Protein AF-0000000085049678 (afdb_homodimer)

Solvent-accessible surface area (backbone atoms only — not comparable to full-atom values): 29887 Å² total; per-residue (Å²): 116,44,78,40,47,53,70,57,47,52,68,58,45,43,46,55,58,43,42,67,52,38,34,62,41,52,58,72,55,55,54,56,65,86,60,54,74,42,83,72,52,88,82,18,35,42,38,44,32,44,21,36,39,76,70,42,28,30,38,35,42,36,28,40,26,64,66,25,55,82,69,76,38,73,35,66,31,38,37,30,39,32,24,37,32,78,70,43,41,66,49,33,40,34,38,22,54,51,50,48,34,51,43,52,20,27,51,51,27,47,48,44,66,64,49,35,63,93,79,41,30,29,34,36,33,38,31,57,44,78,49,32,66,38,34,65,58,23,38,44,50,78,33,76,60,54,37,38,32,27,27,38,97,50,58,70,48,17,50,53,48,29,52,54,37,38,77,70,69,43,51,47,40,70,48,89,46,66,72,66,47,49,67,71,30,38,32,36,39,37,30,40,79,37,60,59,54,76,43,57,34,88,54,59,69,62,32,25,34,39,41,52,38,33,54,38,66,69,16,13,54,41,35,67,60,33,59,70,71,26,50,32,30,31,52,49,78,66,37,55,80,26,18,25,58,37,63,92,56,52,76,88,65,45,74,44,37,42,55,47,63,44,34,88,84,55,84,70,75,85,45,31,31,33,39,41,31,58,78,56,38,48,53,56,42,27,47,48,53,53,41,52,53,49,69,75,97,117,44,79,38,47,52,68,57,48,52,68,58,47,42,45,56,57,45,43,68,52,38,36,62,42,51,58,71,52,57,53,56,66,85,59,53,74,43,82,72,53,87,82,19,33,40,38,45,33,43,20,36,39,75,70,41,28,29,37,35,44,35,28,41,26,63,66,26,54,82,68,76,38,74,35,62,32,39,37,30,41,31,23,39,32,76,71,43,43,67,51,32,42,33,37,23,53,51,49,49,33,51,41,53,20,27,51,50,27,46,50,44,67,65,50,32,63,92,79,41,27,28,35,36,33,37,30,53,43,76,48,32,65,39,32,65,58,24,38,45,50,77,32,74,60,53,35,38,33,27,25,39,96,51,58,69,48,16,48,53,49,29,52,54,38,38,76,70,70,44,48,46,40,70,46,88,45,67,72,66,48,48,67,72,30,38,32,36,38,36,30,40,79,37,60,58,53,76,43,57,34,88,55,59,71,61,31,27,34,39,42,51,38,30,53,37,66,70,16,15,53,40,34,67,59,33,58,70,70,25,49,33,28,30,50,48,77,65,36,54,78,27,18,26,57,35,62,92,57,52,77,89,64,45,74,45,37,43,56,46,64,44,35,88,83,55,83,71,75,86,47,31,31,34,38,42,33,59,78,57,39,46,53,56,44,28,46,50,53,54,41,52,52,49,71,75,97

Organism: Asticcacaulis excentricus (strain ATCC 15261 / DSM 4724 / KCTC 12464 / NCIMB 9791 / VKM B-1370 / CB 48) (NCBI:txid573065)

pLDDT: mean 96.03, std 3.38, range [69.31, 98.88]

Radius of gyration: 28.37 Å; Cα contacts (8 Å, |Δi|>4): 1398; chains: 2; bounding box: 48×82×63 Å

Structure (mmCIF, N/CA/C/O backbone):
data_AF-0000000085049678-model_v1
#
loop_
_entity.id
_entity.type
_entity.pdbx_description
1 polymer 'Ornithine cyclodeaminase/mu-crystallin'
#
loop_
_atom_site.group_PDB
_atom_site.id
_atom_site.type_symbol
_atom_site.label_atom_id
_atom_site.label_alt_id
_atom_site.label_comp_id
_atom_site.label_asym_id
_atom_site.label_entity_id
_atom_site.label_seq_id
_atom_site.pdbx_PDB_ins_code
_atom_site.Cartn_x
_atom_site.Cartn_y
_atom_site.Cartn_z
_atom_site.occupancy
_atom_site.B_iso_or_equiv
_atom_site.auth_seq_id
_atom_site.auth_comp_id
_atom_site.auth_asym_id
_atom_site.auth_atom_id
_atom_site.pdbx_PDB_model_num
ATOM 1 N N . MET A 1 1 ? -4.746 -4.203 14.367 1 86.12 1 MET A N 1
ATOM 2 C CA . MET A 1 1 ? -4.289 -4.883 13.156 1 86.12 1 MET A CA 1
ATOM 3 C C . MET A 1 1 ? -3.424 -6.09 13.508 1 86.12 1 MET A C 1
ATOM 5 O O . MET A 1 1 ? -2.592 -6.02 14.406 1 86.12 1 MET A O 1
ATOM 9 N N . ARG A 1 2 ? -3.705 -7.215 12.844 1 90.75 2 ARG A N 1
ATOM 10 C CA . ARG A 1 2 ? -2.984 -8.461 13.086 1 90.75 2 ARG A CA 1
ATOM 11 C C . ARG A 1 2 ? -1.881 -8.664 12.055 1 90.75 2 ARG A C 1
ATOM 13 O O . ARG A 1 2 ? -2.051 -8.32 10.883 1 90.75 2 ARG A O 1
ATOM 20 N N . LEU A 1 3 ? -0.706 -9.156 12.531 1 94.88 3 LEU A N 1
ATOM 21 C CA . LEU A 1 3 ? 0.351 -9.594 11.625 1 94.88 3 LEU A CA 1
ATOM 22 C C . LEU A 1 3 ? 0.28 -11.094 11.391 1 94.88 3 LEU A C 1
ATOM 24 O O . LEU A 1 3 ? 0.16 -11.875 12.344 1 94.88 3 LEU A O 1
ATOM 28 N N . ILE A 1 4 ? 0.241 -11.516 10.203 1 96.44 4 ILE A N 1
ATOM 29 C CA . ILE A 1 4 ? 0.302 -12.93 9.852 1 96.44 4 ILE A CA 1
ATOM 30 C C . ILE A 1 4 ? 1.615 -13.219 9.125 1 96.44 4 ILE A C 1
ATOM 32 O O . ILE A 1 4 ? 1.794 -12.844 7.969 1 96.44 4 ILE A O 1
ATOM 36 N N . ASN A 1 5 ? 2.494 -13.875 9.805 1 96.31 5 ASN A N 1
ATOM 37 C CA . ASN A 1 5 ? 3.824 -14.109 9.25 1 96.31 5 ASN A CA 1
ATOM 38 C C . ASN A 1 5 ? 3.852 -15.352 8.367 1 96.31 5 ASN A C 1
ATOM 40 O O . ASN A 1 5 ? 2.83 -16.016 8.188 1 96.31 5 ASN A O 1
ATOM 44 N N . ALA A 1 6 ? 5 -15.656 7.801 1 96.81 6 ALA A N 1
ATOM 45 C CA . ALA A 1 6 ? 5.156 -16.734 6.828 1 96.81 6 ALA A CA 1
ATOM 46 C C . ALA A 1 6 ? 4.789 -18.078 7.441 1 96.81 6 ALA A C 1
ATOM 48 O O . ALA A 1 6 ? 4.094 -18.891 6.816 1 96.81 6 ALA A O 1
ATOM 49 N N . ASP A 1 7 ? 5.211 -18.328 8.656 1 96.81 7 ASP A N 1
ATOM 50 C CA . ASP A 1 7 ? 4.953 -19.609 9.312 1 96.81 7 ASP A CA 1
ATOM 51 C C . ASP A 1 7 ? 3.461 -19.797 9.578 1 96.81 7 ASP A C 1
ATOM 53 O O . ASP A 1 7 ? 2.926 -20.891 9.367 1 96.81 7 ASP A O 1
ATOM 57 N N . GLU A 1 8 ? 2.809 -18.75 10.062 1 95.5 8 GLU A N 1
ATOM 58 C CA . GLU A 1 8 ? 1.368 -18.797 10.289 1 95.5 8 GLU A CA 1
ATOM 59 C C . GLU A 1 8 ? 0.613 -19.047 8.992 1 95.5 8 GLU A C 1
ATOM 61 O O . GLU A 1 8 ? -0.361 -19.812 8.969 1 95.5 8 GLU A O 1
ATOM 66 N N . LEU A 1 9 ? 1.062 -18.438 7.914 1 96.12 9 LEU A N 1
ATOM 67 C CA . LEU A 1 9 ? 0.441 -18.609 6.605 1 96.12 9 LEU A CA 1
ATOM 68 C C . LEU A 1 9 ? 0.571 -20.047 6.129 1 96.12 9 LEU A C 1
ATOM 70 O O . LEU A 1 9 ? -0.403 -20.641 5.66 1 96.12 9 LEU A O 1
ATOM 74 N N . ARG A 1 10 ? 1.772 -20.625 6.277 1 95.81 10 ARG A N 1
ATOM 75 C CA . ARG A 1 10 ? 2.023 -22 5.855 1 95.81 10 ARG A CA 1
ATOM 76 C C . ARG A 1 10 ? 1.138 -22.969 6.621 1 95.81 10 ARG A C 1
ATOM 78 O O . ARG A 1 10 ? 0.626 -23.938 6.047 1 95.81 10 ARG A O 1
ATOM 85 N N . THR A 1 11 ? 0.959 -22.703 7.871 1 95.69 11 THR A N 1
ATOM 86 C CA . THR A 1 11 ? 0.163 -23.562 8.727 1 95.69 11 THR A CA 1
ATOM 87 C C . THR A 1 11 ? -1.32 -23.453 8.398 1 95.69 11 THR A C 1
ATOM 89 O O . THR A 1 11 ? -2.037 -24.453 8.352 1 95.69 11 THR A O 1
ATOM 92 N N . ALA A 1 12 ? -1.749 -22.266 8.086 1 95.75 12 ALA A N 1
ATOM 93 C CA . ALA A 1 12 ? -3.17 -22 7.883 1 95.75 12 ALA A CA 1
ATOM 94 C C . ALA A 1 12 ? -3.604 -22.359 6.465 1 95.75 12 ALA A C 1
ATOM 96 O O . ALA A 1 12 ? -4.789 -22.594 6.211 1 95.75 12 ALA A O 1
ATOM 97 N N . LEU A 1 13 ? -2.605 -22.438 5.523 1 96.19 13 LEU A N 1
ATOM 98 C CA . LEU A 1 13 ? -2.957 -22.641 4.121 1 96.19 13 LEU A CA 1
ATOM 99 C C . LEU A 1 13 ? -2.174 -23.812 3.533 1 96.19 13 LEU A C 1
ATOM 101 O O . LEU A 1 13 ? -1.411 -23.641 2.58 1 96.19 13 LEU A O 1
ATOM 105 N N . PRO A 1 14 ? -2.387 -25 4.133 1 97 14 PRO A N 1
ATOM 106 C CA . PRO A 1 14 ? -1.822 -26.125 3.395 1 97 14 PRO A CA 1
ATOM 107 C C . PRO A 1 14 ? -2.334 -26.219 1.958 1 97 14 PRO A C 1
ATOM 109 O O . PRO A 1 14 ? -3.467 -25.812 1.679 1 97 14 PRO A O 1
ATOM 112 N N . TYR A 1 15 ? -1.551 -26.719 1.041 1 98.06 15 TYR A N 1
ATOM 113 C CA . TYR A 1 15 ? -1.878 -26.688 -0.38 1 98.06 15 TYR A CA 1
ATOM 114 C C . TYR A 1 15 ? -3.164 -27.438 -0.665 1 98.06 15 TYR A C 1
ATOM 116 O O . TYR A 1 15 ? -3.943 -27.062 -1.538 1 98.06 15 TYR A O 1
ATOM 124 N N . GLU A 1 16 ? -3.426 -28.547 0.016 1 97.12 16 GLU A N 1
ATOM 125 C CA . GLU A 1 16 ? -4.652 -29.312 -0.196 1 97.12 16 GLU A CA 1
ATOM 126 C C . GLU A 1 16 ? -5.887 -28.422 -0.008 1 97.12 16 GLU A C 1
ATOM 128 O O . GLU A 1 16 ? -6.809 -28.453 -0.828 1 97.12 16 GLU A O 1
ATOM 133 N N . ARG A 1 17 ? -5.789 -27.672 1.005 1 96.44 17 ARG A N 1
ATOM 134 C CA . ARG A 1 17 ? -6.895 -26.75 1.283 1 96.44 17 ARG A CA 1
ATOM 135 C C . ARG A 1 17 ? -6.934 -25.609 0.274 1 96.44 17 ARG A C 1
ATOM 137 O O . ARG A 1 17 ? -7.996 -25.281 -0.262 1 96.44 17 ARG A O 1
ATOM 144 N N . LEU A 1 18 ? -5.852 -25.016 0.025 1 98.12 18 LEU A N 1
ATOM 145 C CA . LEU A 1 18 ? -5.762 -23.828 -0.826 1 98.12 18 LEU A CA 1
ATOM 146 C C . LEU A 1 18 ? -6.199 -24.156 -2.252 1 98.12 18 LEU A C 1
ATOM 148 O O . LEU A 1 18 ? -7.074 -23.484 -2.803 1 98.12 18 LEU A O 1
ATOM 152 N N . VAL A 1 19 ? -5.672 -25.234 -2.826 1 98.25 19 VAL A N 1
ATOM 153 C CA . VAL A 1 19 ? -5.949 -25.562 -4.219 1 98.25 19 VAL A CA 1
ATOM 154 C C . VAL A 1 19 ? -7.418 -25.953 -4.375 1 98.25 19 VAL A C 1
ATOM 156 O O . VAL A 1 19 ? -8.039 -25.641 -5.391 1 98.25 19 VAL A O 1
ATOM 159 N N . ARG A 1 20 ? -7.969 -26.562 -3.377 1 96.69 20 ARG A N 1
ATOM 160 C CA . ARG A 1 20 ? -9.367 -26.984 -3.412 1 96.69 20 ARG A CA 1
ATOM 161 C C . ARG A 1 20 ? -10.305 -25.797 -3.334 1 96.69 20 ARG A C 1
ATOM 163 O O . ARG A 1 20 ? -11.336 -25.766 -4.008 1 96.69 20 ARG A O 1
ATOM 170 N N . ALA A 1 21 ? -9.961 -24.828 -2.568 1 97.75 21 ALA A N 1
ATOM 171 C CA . ALA A 1 21 ? -10.875 -23.734 -2.262 1 97.75 21 ALA A CA 1
ATOM 172 C C . ALA A 1 21 ? -10.703 -22.578 -3.248 1 97.75 21 ALA A C 1
ATOM 174 O O . ALA A 1 21 ? -11.609 -21.766 -3.428 1 97.75 21 ALA A O 1
ATOM 175 N N . LEU A 1 22 ? -9.633 -22.484 -3.902 1 98.12 22 LEU A N 1
ATOM 176 C CA . LEU A 1 22 ? -9.227 -21.328 -4.695 1 98.12 22 LEU A CA 1
ATOM 177 C C . LEU A 1 22 ? -10.164 -21.125 -5.879 1 98.12 22 LEU A C 1
ATOM 179 O O . LEU A 1 22 ? -10.57 -20 -6.168 1 98.12 22 LEU A O 1
ATOM 183 N N . PRO A 1 23 ? -10.609 -22.219 -6.605 1 98.44 23 PRO A N 1
ATOM 184 C CA . PRO A 1 23 ? -11.43 -22.031 -7.805 1 98.44 23 PRO A CA 1
ATOM 185 C C . PRO A 1 23 ? -12.727 -21.281 -7.523 1 98.44 23 PRO A C 1
ATOM 187 O O . PRO A 1 23 ? -13.109 -20.391 -8.289 1 98.44 23 PRO A O 1
ATOM 190 N N . GLU A 1 24 ? -13.359 -21.578 -6.48 1 97.69 24 GLU A N 1
ATOM 191 C CA . GLU A 1 24 ? -14.617 -20.922 -6.148 1 97.69 24 GLU A CA 1
ATOM 192 C C . GLU A 1 24 ? -14.398 -19.422 -5.906 1 97.69 24 GLU A C 1
ATOM 194 O O . GLU A 1 24 ? -15.203 -18.594 -6.332 1 97.69 24 GLU A O 1
ATOM 199 N N . ARG A 1 25 ? -13.336 -19.062 -5.211 1 97.5 25 ARG A N 1
ATOM 200 C CA . ARG A 1 25 ? -13.039 -17.672 -4.914 1 97.5 25 ARG A CA 1
ATOM 201 C C . ARG A 1 25 ? -12.641 -16.922 -6.18 1 97.5 25 ARG A C 1
ATOM 203 O O . ARG A 1 25 ? -13.031 -15.758 -6.363 1 97.5 25 ARG A O 1
ATOM 210 N N . LEU A 1 26 ? -11.898 -17.562 -7.008 1 98 26 LEU A N 1
ATOM 211 C CA . LEU A 1 26 ? -11.484 -16.953 -8.266 1 98 26 LEU A CA 1
ATOM 212 C C . LEU A 1 26 ? -12.68 -16.734 -9.188 1 98 26 LEU A C 1
ATOM 214 O O . LEU A 1 26 ? -12.758 -15.727 -9.898 1 98 26 LEU A O 1
ATOM 218 N N . LEU A 1 27 ? -13.617 -17.656 -9.203 1 97.12 27 LEU A N 1
ATOM 219 C CA . LEU A 1 27 ? -14.812 -17.531 -10.023 1 97.12 27 LEU A CA 1
ATOM 220 C C . LEU A 1 27 ? -15.703 -16.406 -9.523 1 97.12 27 LEU A C 1
ATOM 222 O O . LEU A 1 27 ? -16.344 -15.719 -10.328 1 97.12 27 LEU A O 1
ATOM 226 N N . ALA A 1 28 ? -15.812 -16.266 -8.219 1 95.94 28 ALA A N 1
ATOM 227 C CA . ALA A 1 28 ? -16.609 -15.188 -7.648 1 95.94 28 ALA A CA 1
ATOM 228 C C . ALA A 1 28 ? -16.109 -13.828 -8.125 1 95.94 28 ALA A C 1
ATOM 230 O O . ALA A 1 28 ? -16.891 -12.891 -8.297 1 95.94 28 ALA A O 1
ATOM 231 N N . GLY A 1 29 ? -14.789 -13.719 -8.344 1 94.12 29 GLY A N 1
ATOM 232 C CA . GLY A 1 29 ? -14.211 -12.523 -8.945 1 94.12 29 GLY A CA 1
ATOM 233 C C . GLY A 1 29 ? -13.977 -11.406 -7.945 1 94.12 29 GLY A C 1
ATOM 234 O O . GLY A 1 29 ? -14.352 -11.523 -6.777 1 94.12 29 GLY A O 1
ATOM 235 N N . ALA A 1 30 ? -13.305 -10.375 -8.375 1 97 30 ALA A N 1
ATOM 236 C CA . ALA A 1 30 ? -12.992 -9.164 -7.617 1 97 30 ALA A CA 1
ATOM 237 C C . ALA A 1 30 ? -12.688 -7.996 -8.547 1 97 30 ALA A C 1
ATOM 239 O O . ALA A 1 30 ? -12.422 -8.195 -9.734 1 97 30 ALA A O 1
ATOM 240 N N . MET A 1 31 ? -12.891 -6.773 -8.055 1 97.31 31 MET A N 1
ATOM 241 C CA . MET A 1 31 ? -12.391 -5.613 -8.781 1 97.31 31 MET A CA 1
ATOM 242 C C . MET A 1 31 ? -10.867 -5.543 -8.711 1 97.31 31 MET A C 1
ATOM 244 O O . MET A 1 31 ? -10.289 -5.609 -7.625 1 97.31 31 MET A O 1
ATOM 248 N N . THR A 1 32 ? -10.242 -5.512 -9.859 1 96.88 32 THR A N 1
ATOM 249 C CA . THR A 1 32 ? -8.789 -5.48 -9.945 1 96.88 32 THR A CA 1
ATOM 250 C C . THR A 1 32 ? -8.328 -4.387 -10.914 1 96.88 32 THR A C 1
ATOM 252 O O . THR A 1 32 ? -8.117 -4.648 -12.094 1 96.88 32 THR A O 1
ATOM 255 N N . PRO A 1 33 ? -8.133 -3.193 -10.469 1 95.5 33 PRO A N 1
ATOM 256 C CA . PRO A 1 33 ? -7.668 -2.133 -11.367 1 95.5 33 PRO A CA 1
ATOM 257 C C . PRO A 1 33 ? -6.246 -2.369 -11.867 1 95.5 33 PRO A C 1
ATOM 259 O O . PRO A 1 33 ? -5.535 -3.227 -11.344 1 95.5 33 PRO A O 1
ATOM 262 N N . GLN A 1 34 ? -5.914 -1.646 -12.922 1 90.25 34 GLN A N 1
ATOM 263 C CA . GLN A 1 34 ? -4.535 -1.693 -13.406 1 90.25 34 GLN A CA 1
ATOM 264 C C . GLN A 1 34 ? -3.555 -1.337 -12.289 1 90.25 34 GLN A C 1
ATOM 266 O O . GLN A 1 34 ? -3.748 -0.35 -11.578 1 90.25 34 GLN A O 1
ATOM 271 N N . ARG A 1 35 ? -2.584 -2.102 -12.148 1 89.25 35 ARG A N 1
ATOM 272 C CA . ARG A 1 35 ? -1.61 -1.903 -11.078 1 89.25 35 ARG A CA 1
ATOM 273 C C . ARG A 1 35 ? -0.681 -0.736 -11.391 1 89.25 35 ARG A C 1
ATOM 275 O O . ARG A 1 35 ? -0.107 -0.669 -12.484 1 89.25 35 ARG A O 1
ATOM 282 N N . PRO A 1 36 ? -0.495 0.225 -10.492 1 94.19 36 PRO A N 1
ATOM 283 C CA . PRO A 1 36 ? 0.564 1.226 -10.641 1 94.19 36 PRO A CA 1
ATOM 284 C C . PRO A 1 36 ? 1.963 0.625 -10.523 1 94.19 36 PRO A C 1
ATOM 286 O O . PRO A 1 36 ? 2.191 -0.258 -9.695 1 94.19 36 PRO A O 1
ATOM 289 N N . VAL A 1 37 ? 2.852 1.026 -11.367 1 94.06 37 VAL A N 1
ATOM 290 C CA . VAL A 1 37 ? 4.258 0.642 -11.328 1 94.06 37 VAL A CA 1
ATOM 291 C C . VAL A 1 37 ? 5.133 1.89 -11.242 1 94.06 37 VAL A C 1
ATOM 293 O O . VAL A 1 37 ? 4.988 2.812 -12.047 1 94.06 37 VAL A O 1
ATOM 296 N N . PHE A 1 38 ? 5.98 1.93 -10.273 1 97.44 38 PHE A N 1
ATOM 297 C CA . PHE A 1 38 ? 6.871 3.068 -10.094 1 97.44 38 PHE A CA 1
ATOM 298 C C . PHE A 1 38 ? 8.328 2.656 -10.289 1 97.44 38 PHE A C 1
ATOM 300 O O . PHE A 1 38 ? 8.766 1.638 -9.75 1 97.44 38 PHE A O 1
ATOM 307 N N . ASP A 1 39 ? 9.07 3.396 -11.086 1 96.19 39 ASP A N 1
ATOM 308 C CA . ASP A 1 39 ? 10.5 3.193 -11.281 1 96.19 39 ASP A CA 1
ATOM 309 C C . ASP A 1 39 ? 11.297 3.783 -10.117 1 96.19 39 ASP A C 1
ATOM 311 O O . ASP A 1 39 ? 11.281 4.996 -9.891 1 96.19 39 ASP A O 1
ATOM 315 N N . LEU A 1 40 ? 12.055 2.951 -9.391 1 96.75 40 LEU A N 1
ATOM 316 C CA . LEU A 1 40 ? 12.812 3.395 -8.227 1 96.75 40 LEU A CA 1
ATOM 317 C C . LEU A 1 40 ? 14.273 3.656 -8.594 1 96.75 40 LEU A C 1
ATOM 319 O O . LEU A 1 40 ? 15.07 4.051 -7.742 1 96.75 40 LEU A O 1
ATOM 323 N N . GLY A 1 41 ? 14.578 3.41 -9.836 1 93.12 41 GLY A N 1
ATOM 324 C CA . GLY A 1 41 ? 15.945 3.508 -10.312 1 93.12 41 GLY A CA 1
ATOM 325 C C . GLY A 1 41 ? 16.703 2.197 -10.227 1 93.12 41 GLY A C 1
ATOM 326 O O . GLY A 1 41 ? 16.297 1.287 -9.5 1 93.12 41 GLY A O 1
ATOM 327 N N . HIS A 1 42 ? 17.766 2.02 -10.945 1 90 42 HIS A N 1
ATOM 328 C CA . HIS A 1 42 ? 18.656 0.861 -10.922 1 90 42 HIS A CA 1
ATOM 329 C C . HIS A 1 42 ? 17.875 -0.431 -11.148 1 90 42 HIS A C 1
ATOM 331 O O . HIS A 1 42 ? 18.031 -1.398 -10.406 1 90 42 HIS A O 1
ATOM 337 N N . ALA A 1 43 ? 16.875 -0.415 -12 1 88 43 ALA A N 1
ATOM 338 C CA . ALA A 1 43 ? 16.062 -1.548 -12.43 1 88 43 ALA A CA 1
ATOM 339 C C . ALA A 1 43 ? 15.102 -1.994 -11.328 1 88 43 ALA A C 1
ATOM 341 O O . ALA A 1 43 ? 14.453 -3.037 -11.445 1 88 43 ALA A O 1
ATOM 342 N N . ALA A 1 44 ? 15.109 -1.212 -10.25 1 94.31 44 ALA A N 1
ATOM 343 C CA . ALA A 1 44 ? 14.188 -1.541 -9.164 1 94.31 44 ALA A CA 1
ATOM 344 C C . ALA A 1 44 ? 12.812 -0.923 -9.414 1 94.31 44 ALA A C 1
ATOM 346 O O . ALA A 1 44 ? 12.695 0.114 -10.07 1 94.31 44 ALA A O 1
ATOM 347 N N . SER A 1 45 ? 11.789 -1.571 -8.977 1 96.12 45 SER A N 1
ATOM 348 C CA . SER A 1 45 ? 10.422 -1.086 -9.172 1 96.12 45 SER A CA 1
ATOM 349 C C . SER A 1 45 ? 9.562 -1.352 -7.941 1 96.12 45 SER A C 1
ATOM 351 O O . SER A 1 45 ? 9.852 -2.26 -7.156 1 96.12 45 SER A O 1
ATOM 353 N N . LEU A 1 46 ? 8.602 -0.49 -7.742 1 97.69 46 LEU A N 1
ATOM 354 C CA . LEU A 1 46 ? 7.52 -0.65 -6.777 1 97.69 46 LEU A CA 1
ATOM 355 C C . LEU A 1 46 ? 6.188 -0.872 -7.484 1 97.69 46 LEU A C 1
ATOM 357 O O . LEU A 1 46 ? 5.793 -0.071 -8.336 1 97.69 46 LEU A O 1
ATOM 361 N N . LEU A 1 47 ? 5.574 -2.012 -7.234 1 96.81 47 LEU A N 1
ATOM 362 C CA . LEU A 1 47 ? 4.234 -2.293 -7.742 1 96.81 47 LEU A CA 1
ATOM 363 C C . LEU A 1 47 ? 3.207 -2.254 -6.613 1 96.81 47 LEU A C 1
ATOM 365 O O . LEU A 1 47 ? 3.451 -2.785 -5.527 1 96.81 47 LEU A O 1
ATOM 369 N N . LEU A 1 48 ? 2.1 -1.564 -6.789 1 98.31 48 LEU A N 1
ATOM 370 C CA . LEU A 1 48 ? 0.947 -1.555 -5.895 1 98.31 48 LEU A CA 1
ATOM 371 C C . LEU A 1 48 ? -0.252 -2.232 -6.547 1 98.31 48 LEU A C 1
ATOM 373 O O . LEU A 1 48 ? -0.71 -1.806 -7.609 1 98.31 48 LEU A O 1
ATOM 377 N N . MET A 1 49 ? -0.729 -3.297 -5.887 1 98.06 49 MET A N 1
ATOM 378 C CA . MET A 1 49 ? -1.7 -4.172 -6.535 1 98.06 49 MET A CA 1
ATOM 379 C C . MET A 1 49 ? -2.953 -4.324 -5.676 1 98.06 49 MET A C 1
ATOM 381 O O . MET A 1 49 ? -3.098 -5.312 -4.949 1 98.06 49 MET A O 1
ATOM 385 N N . PRO A 1 50 ? -3.902 -3.398 -5.805 1 98.62 50 PRO A N 1
ATOM 386 C CA . PRO A 1 50 ? -5.148 -3.516 -5.047 1 98.62 50 PRO A CA 1
ATOM 387 C C . PRO A 1 50 ? -6.164 -4.441 -5.715 1 98.62 50 PRO A C 1
ATOM 389 O O . PRO A 1 50 ? -6.18 -4.562 -6.941 1 98.62 50 PRO A O 1
ATOM 392 N N . ALA A 1 51 ? -6.961 -5.055 -4.973 1 98.62 51 ALA A N 1
ATOM 393 C CA . ALA A 1 51 ? -8.156 -5.801 -5.367 1 98.62 51 ALA A CA 1
ATOM 394 C C . ALA A 1 51 ? -9.188 -5.816 -4.246 1 98.62 51 ALA A C 1
ATOM 396 O O . ALA A 1 51 ? -8.836 -5.809 -3.066 1 98.62 51 ALA A O 1
ATOM 397 N N . TRP A 1 52 ? -10.469 -5.758 -4.629 1 98.5 52 TRP A N 1
ATOM 398 C CA . TRP A 1 52 ? -11.461 -5.809 -3.559 1 98.5 52 TRP A CA 1
ATOM 399 C C . TRP A 1 52 ? -12.766 -6.418 -4.059 1 98.5 52 TRP A C 1
ATOM 401 O O . TRP A 1 52 ? -13.031 -6.426 -5.262 1 98.5 52 TRP A O 1
ATOM 411 N N . SER A 1 53 ? -13.422 -7.059 -3.191 1 97.38 53 SER A N 1
ATOM 412 C CA . SER A 1 53 ? -14.805 -7.5 -3.303 1 97.38 53 SER A CA 1
ATOM 413 C C . SER A 1 53 ? -15.68 -6.871 -2.219 1 97.38 53 SER A C 1
ATOM 415 O O . SER A 1 53 ? -15.211 -6.02 -1.459 1 97.38 53 SER A O 1
ATOM 417 N N . SER A 1 54 ? -16.953 -7.254 -2.178 1 94.88 54 SER A N 1
ATOM 418 C CA . SER A 1 54 ? -17.859 -6.691 -1.19 1 94.88 54 SER A CA 1
ATOM 419 C C . SER A 1 54 ? -17.484 -7.113 0.224 1 94.88 54 SER A C 1
ATOM 421 O O . SER A 1 54 ? -17.797 -6.414 1.191 1 94.88 54 SER A O 1
ATOM 423 N N . ASN A 1 55 ? -16.734 -8.18 0.386 1 95 55 ASN A N 1
ATOM 424 C CA . ASN A 1 55 ? -16.484 -8.742 1.712 1 95 55 ASN A CA 1
ATOM 425 C C . ASN A 1 55 ? -15.07 -8.445 2.191 1 95 55 ASN A C 1
ATOM 427 O O . ASN A 1 55 ? -14.836 -8.289 3.391 1 95 55 ASN A O 1
ATOM 431 N N . LEU A 1 56 ? -14.188 -8.438 1.269 1 97.81 56 LEU A N 1
ATOM 432 C CA . LEU A 1 56 ? -12.781 -8.32 1.625 1 97.81 56 LEU A CA 1
ATOM 433 C C . LEU A 1 56 ? -11.992 -7.613 0.525 1 97.81 56 LEU A C 1
ATOM 435 O O . LEU A 1 56 ? -12.336 -7.719 -0.654 1 97.81 56 LEU A O 1
ATOM 439 N N . GLY A 1 57 ? -11.047 -6.844 0.91 1 98.5 57 GLY A N 1
ATOM 440 C CA . GLY A 1 57 ? -10.102 -6.266 -0.026 1 98.5 57 GLY A CA 1
ATOM 441 C C . GLY A 1 57 ? -8.656 -6.371 0.446 1 98.5 57 GLY A C 1
ATOM 442 O O . GLY A 1 57 ? -8.398 -6.762 1.585 1 98.5 57 GLY A O 1
ATOM 443 N N . GLY A 1 58 ? -7.75 -6.105 -0.48 1 98.69 58 GLY A N 1
ATOM 444 C CA . GLY A 1 58 ? -6.336 -6.121 -0.129 1 98.69 58 GLY A CA 1
ATOM 445 C C . GLY A 1 58 ? -5.48 -5.305 -1.079 1 98.69 58 GLY A C 1
ATOM 446 O O . GLY A 1 58 ? -5.891 -5.016 -2.205 1 98.69 58 GLY A O 1
ATOM 447 N N . VAL A 1 59 ? -4.375 -4.84 -0.591 1 98.81 59 VAL A N 1
ATOM 448 C CA . VAL A 1 59 ? -3.346 -4.164 -1.379 1 98.81 59 VAL A CA 1
ATOM 449 C C . VAL A 1 59 ? -2.006 -4.875 -1.196 1 98.81 59 VAL A C 1
ATOM 451 O O . VAL A 1 59 ? -1.474 -4.934 -0.085 1 98.81 59 VAL A O 1
ATOM 454 N N . LYS A 1 60 ? -1.498 -5.426 -2.252 1 98.69 60 LYS A N 1
ATOM 455 C CA . LYS A 1 60 ? -0.136 -5.945 -2.207 1 98.69 60 LYS A CA 1
ATOM 456 C C . LYS A 1 60 ? 0.881 -4.859 -2.543 1 98.69 60 LYS A C 1
ATOM 458 O O . LYS A 1 60 ? 0.717 -4.133 -3.523 1 98.69 60 LYS A O 1
ATOM 463 N N . ILE A 1 61 ? 1.812 -4.688 -1.697 1 98.69 61 ILE A N 1
ATOM 464 C CA . ILE A 1 61 ? 2.971 -3.834 -1.934 1 98.69 61 ILE A CA 1
ATOM 465 C C . ILE A 1 61 ? 4.188 -4.695 -2.26 1 98.69 61 ILE A C 1
ATOM 467 O O . ILE A 1 61 ? 4.652 -5.473 -1.419 1 98.69 61 ILE A O 1
ATOM 471 N N . VAL A 1 62 ? 4.73 -4.512 -3.496 1 97.56 62 VAL A N 1
ATOM 472 C CA . VAL A 1 62 ? 5.82 -5.391 -3.916 1 97.56 62 VAL A CA 1
ATOM 473 C C . VAL A 1 62 ? 6.977 -4.555 -4.465 1 97.56 62 VAL A C 1
ATOM 475 O O . VAL A 1 62 ? 6.766 -3.666 -5.293 1 97.56 62 VAL A O 1
ATOM 478 N N . HIS A 1 63 ? 8.102 -4.844 -3.982 1 97.5 63 HIS A N 1
ATOM 479 C CA . HIS A 1 63 ? 9.336 -4.297 -4.539 1 97.5 63 HIS A CA 1
ATOM 480 C C . HIS A 1 63 ? 10.133 -5.367 -5.273 1 97.5 63 HIS A C 1
ATOM 482 O O . HIS A 1 63 ? 10.273 -6.488 -4.781 1 97.5 63 HIS A O 1
ATOM 488 N N . VAL A 1 64 ? 10.508 -5.074 -6.465 1 93.12 64 VAL A N 1
ATOM 489 C CA . VAL A 1 64 ? 11.469 -5.887 -7.203 1 93.12 64 VAL A CA 1
ATOM 490 C C . VAL A 1 64 ? 12.805 -5.152 -7.305 1 93.12 64 VAL A C 1
ATOM 492 O O . VAL A 1 64 ? 12.891 -4.09 -7.922 1 93.12 64 VAL A O 1
ATOM 495 N N . THR A 1 65 ? 13.805 -5.68 -6.645 1 94.75 65 THR A N 1
ATOM 496 C CA . THR A 1 65 ? 15.125 -5.062 -6.582 1 94.75 65 THR A CA 1
ATOM 497 C C . THR A 1 65 ? 16.203 -6.047 -7.039 1 94.75 65 THR A C 1
ATOM 499 O O . THR A 1 65 ? 16.875 -6.664 -6.211 1 94.75 65 THR A O 1
ATOM 502 N N . PRO A 1 66 ? 16.484 -6.094 -8.312 1 89.12 66 PRO A N 1
ATOM 503 C CA . PRO A 1 66 ? 17.406 -7.09 -8.867 1 89.12 66 PRO A CA 1
ATOM 504 C C . PRO A 1 66 ? 18.797 -7.016 -8.242 1 89.12 66 PRO A C 1
ATOM 506 O O . PRO A 1 66 ? 19.438 -8.047 -8.031 1 89.12 66 PRO A O 1
ATOM 509 N N . GLU A 1 67 ? 19.25 -5.898 -7.848 1 91.62 67 GLU A N 1
ATOM 510 C CA . GLU A 1 67 ? 20.594 -5.695 -7.316 1 91.62 67 GLU A CA 1
ATOM 511 C C . GLU A 1 67 ? 20.766 -6.383 -5.969 1 91.62 67 GLU A C 1
ATOM 513 O O . GLU A 1 67 ? 21.891 -6.555 -5.492 1 91.62 67 GLU A O 1
ATOM 518 N N . ASN A 1 68 ? 19.703 -6.75 -5.359 1 94.12 68 ASN A N 1
ATOM 519 C CA . ASN A 1 68 ? 19.781 -7.453 -4.082 1 94.12 68 ASN A CA 1
ATOM 520 C C . ASN A 1 68 ? 20.469 -8.805 -4.238 1 94.12 68 ASN A C 1
ATOM 522 O O . ASN A 1 68 ? 21 -9.352 -3.268 1 94.12 68 ASN A O 1
ATOM 526 N N . ALA A 1 69 ? 20.438 -9.414 -5.402 1 84.56 69 ALA A N 1
ATOM 527 C CA . ALA A 1 69 ? 21.141 -10.672 -5.66 1 84.56 69 ALA A CA 1
ATOM 528 C C . ALA A 1 69 ? 22.625 -10.547 -5.332 1 84.56 69 ALA A C 1
ATOM 530 O O . ALA A 1 69 ? 23.219 -11.461 -4.758 1 84.56 69 ALA A O 1
ATOM 531 N N . MET A 1 70 ? 23.141 -9.414 -5.656 1 87.69 70 MET A N 1
ATOM 532 C CA . MET A 1 70 ? 24.562 -9.164 -5.402 1 87.69 70 MET A CA 1
ATOM 533 C C . MET A 1 70 ? 24.844 -9.086 -3.906 1 87.69 70 MET A C 1
ATOM 535 O O . MET A 1 70 ? 25.984 -9.297 -3.473 1 87.69 70 MET A O 1
ATOM 539 N N . ARG A 1 71 ? 23.812 -8.742 -3.195 1 90.5 71 ARG A N 1
ATOM 540 C CA . ARG A 1 71 ? 23.922 -8.633 -1.744 1 90.5 71 ARG A CA 1
ATOM 541 C C . ARG A 1 71 ? 23.469 -9.922 -1.062 1 90.5 71 ARG A C 1
ATOM 543 O O . ARG A 1 71 ? 23.391 -9.984 0.167 1 90.5 71 ARG A O 1
ATOM 550 N N . ARG A 1 72 ? 23.141 -10.969 -1.858 1 87.69 72 ARG A N 1
ATOM 551 C CA . ARG A 1 72 ? 22.625 -12.227 -1.351 1 87.69 72 ARG A CA 1
ATOM 552 C C . ARG A 1 72 ? 21.328 -12.016 -0.568 1 87.69 72 ARG A C 1
ATOM 554 O O . ARG A 1 72 ? 21.141 -12.602 0.5 1 87.69 72 ARG A O 1
ATOM 561 N N . LEU A 1 73 ? 20.578 -11.008 -0.974 1 91.56 73 LEU A N 1
ATOM 562 C CA . LEU A 1 73 ? 19.234 -10.727 -0.459 1 91.56 73 LEU A CA 1
ATOM 563 C C . LEU A 1 73 ? 18.172 -11.062 -1.499 1 91.56 73 LEU A C 1
ATOM 565 O O . LEU A 1 73 ? 18.438 -11.039 -2.701 1 91.56 73 LEU A O 1
ATOM 569 N N . PRO A 1 74 ? 17.016 -11.43 -0.996 1 89.06 74 PRO A N 1
ATOM 570 C CA . PRO A 1 74 ? 15.945 -11.648 -1.96 1 89.06 74 PRO A CA 1
ATOM 571 C C . PRO A 1 74 ? 15.664 -10.422 -2.826 1 89.06 74 PRO A C 1
ATOM 573 O O . PRO A 1 74 ? 15.68 -9.297 -2.332 1 89.06 74 PRO A O 1
ATOM 576 N N . CYS A 1 75 ? 15.383 -10.656 -4.066 1 90.12 75 CYS A N 1
ATOM 577 C CA . CYS A 1 75 ? 15.148 -9.57 -5.016 1 90.12 75 CYS A CA 1
ATOM 578 C C . CYS A 1 75 ? 13.734 -9.023 -4.879 1 90.12 75 CYS A C 1
ATOM 580 O O . CYS A 1 75 ? 13.43 -7.941 -5.383 1 90.12 75 CYS A O 1
ATOM 582 N N . VAL A 1 76 ? 12.891 -9.82 -4.215 1 93 76 VAL A N 1
ATOM 583 C CA . VAL A 1 76 ? 11.492 -9.406 -4.098 1 93 76 VAL A CA 1
ATOM 584 C C . VAL A 1 76 ? 11.133 -9.234 -2.627 1 93 76 VAL A C 1
ATOM 586 O O . VAL A 1 76 ? 11.477 -10.07 -1.791 1 93 76 VAL A O 1
ATOM 589 N N . ALA A 1 77 ? 10.594 -8.133 -2.283 1 96.88 77 ALA A N 1
ATOM 590 C CA . ALA A 1 77 ? 9.961 -7.891 -0.987 1 96.88 77 ALA A CA 1
ATOM 591 C C . ALA A 1 77 ? 8.484 -7.555 -1.15 1 96.88 77 ALA A C 1
ATOM 593 O O . ALA A 1 77 ? 8.109 -6.766 -2.021 1 96.88 77 ALA A O 1
ATOM 594 N N . ALA A 1 78 ? 7.691 -8.25 -0.337 1 97.94 78 ALA A N 1
ATOM 595 C CA . ALA A 1 78 ? 6.262 -8 -0.523 1 97.94 78 ALA A CA 1
ATOM 596 C C . ALA A 1 78 ? 5.52 -8.055 0.808 1 97.94 78 ALA A C 1
ATOM 598 O O . ALA A 1 78 ? 5.891 -8.82 1.702 1 97.94 78 ALA A O 1
ATOM 599 N N . SER A 1 79 ? 4.535 -7.223 0.982 1 98.62 79 SER A N 1
ATOM 600 C CA . SER A 1 79 ? 3.535 -7.23 2.047 1 98.62 79 SER A CA 1
ATOM 601 C C . SER A 1 79 ? 2.121 -7.137 1.479 1 98.62 79 SER A C 1
ATOM 603 O O . SER A 1 79 ? 1.914 -6.566 0.407 1 98.62 79 SER A O 1
ATOM 605 N N . TYR A 1 80 ? 1.217 -7.758 2.141 1 98.75 80 TYR A N 1
ATOM 606 C CA . TYR A 1 80 ? -0.174 -7.719 1.702 1 98.75 80 TYR A CA 1
ATOM 607 C C . TYR A 1 80 ? -1.082 -7.207 2.814 1 98.75 80 TYR A C 1
ATOM 609 O O . TYR A 1 80 ? -1.293 -7.895 3.816 1 98.75 80 TYR A O 1
ATOM 617 N N . LEU A 1 81 ? -1.624 -6.012 2.645 1 98.75 81 LEU A N 1
ATOM 618 C CA . LEU A 1 81 ? -2.545 -5.426 3.611 1 98.75 81 LEU A CA 1
ATOM 619 C C . LEU A 1 81 ? -3.988 -5.789 3.277 1 98.75 81 LEU A C 1
ATOM 621 O O . LEU A 1 81 ? -4.461 -5.52 2.17 1 98.75 81 LEU A O 1
ATOM 625 N N . ILE A 1 82 ? -4.652 -6.359 4.254 1 98.31 82 ILE A N 1
ATOM 626 C CA . ILE A 1 82 ? -6.043 -6.766 4.074 1 98.31 82 ILE A CA 1
ATOM 627 C C . ILE A 1 82 ? -6.965 -5.777 4.781 1 98.31 82 ILE A C 1
ATOM 629 O O . ILE A 1 82 ? -6.668 -5.328 5.895 1 98.31 82 ILE A O 1
ATOM 633 N N . PHE A 1 83 ? -8.086 -5.465 4.129 1 98.31 83 PHE A N 1
ATOM 634 C CA . PHE A 1 83 ? -9.055 -4.57 4.742 1 98.31 83 PHE A CA 1
ATOM 635 C C . PHE A 1 83 ? -10.477 -5.098 4.551 1 98.31 83 PHE A C 1
ATOM 637 O O . PHE A 1 83 ? -10.727 -5.918 3.664 1 98.31 83 PHE A O 1
ATOM 644 N N . ASP A 1 84 ? -11.359 -4.664 5.406 1 98.06 84 ASP A N 1
ATOM 645 C CA . ASP A 1 84 ? -12.773 -5.031 5.359 1 98.06 84 ASP A CA 1
ATOM 646 C C . ASP A 1 84 ? -13.445 -4.48 4.102 1 98.06 84 ASP A C 1
ATOM 648 O O . ASP A 1 84 ? -13.219 -3.326 3.729 1 98.06 84 ASP A O 1
ATOM 652 N N . GLY A 1 85 ? -14.281 -5.281 3.424 1 97.19 85 GLY A N 1
ATOM 653 C CA . GLY A 1 85 ? -14.867 -4.906 2.148 1 97.19 85 GLY A CA 1
ATOM 654 C C . GLY A 1 85 ? -15.938 -3.838 2.275 1 97.19 85 GLY A C 1
ATOM 655 O O . GLY A 1 85 ? -16.266 -3.164 1.298 1 97.19 85 GLY A O 1
ATOM 656 N N . GLU A 1 86 ? -16.438 -3.639 3.406 1 96.06 86 GLU A N 1
ATOM 657 C CA . GLU A 1 86 ? -17.547 -2.699 3.615 1 96.06 86 GLU A CA 1
ATOM 658 C C . GLU A 1 86 ? -17.047 -1.422 4.293 1 96.06 86 GLU A C 1
ATOM 660 O O . GLU A 1 86 ? -17.281 -0.32 3.785 1 96.06 86 GLU A O 1
ATOM 665 N N . THR A 1 87 ? -16.344 -1.521 5.367 1 97.25 87 THR A N 1
ATOM 666 C CA . THR A 1 87 ? -15.938 -0.374 6.172 1 97.25 87 THR A CA 1
ATOM 667 C C . THR A 1 87 ? -14.547 0.106 5.758 1 97.25 87 THR A C 1
ATOM 669 O O . THR A 1 87 ? -14.125 1.202 6.133 1 97.25 87 THR A O 1
ATOM 672 N N . HIS A 1 88 ? -13.781 -0.797 5.105 1 98 88 HIS A N 1
ATOM 673 C CA . HIS A 1 88 ? -12.43 -0.576 4.598 1 98 88 HIS A CA 1
ATOM 674 C C . HIS A 1 88 ? -11.438 -0.371 5.738 1 98 88 HIS A C 1
ATOM 676 O O . HIS A 1 88 ? -10.352 0.169 5.531 1 98 88 HIS A O 1
ATOM 682 N N . ARG A 1 89 ? -11.883 -0.784 6.953 1 97.44 89 ARG A N 1
ATOM 683 C CA . ARG A 1 89 ? -10.93 -0.823 8.055 1 97.44 89 ARG A CA 1
ATOM 684 C C . ARG A 1 89 ? -9.828 -1.841 7.785 1 97.44 89 ARG A C 1
ATOM 686 O O . ARG A 1 89 ? -10.078 -2.906 7.219 1 97.44 89 ARG A O 1
ATOM 693 N N . HIS A 1 90 ? -8.617 -1.506 8.172 1 98.12 90 HIS A N 1
ATOM 694 C CA . HIS A 1 90 ? -7.492 -2.412 7.969 1 98.12 90 HIS A CA 1
ATOM 695 C C . HIS A 1 90 ? -7.527 -3.564 8.969 1 98.12 90 HIS A C 1
ATOM 697 O O . HIS A 1 90 ? -7.637 -3.342 10.18 1 98.12 90 HIS A O 1
ATOM 703 N N . LEU A 1 91 ? -7.387 -4.793 8.492 1 97.06 91 LEU A N 1
ATOM 704 C CA . LEU A 1 91 ? -7.625 -5.965 9.328 1 97.06 91 LEU A CA 1
ATOM 705 C C . LEU A 1 91 ? -6.316 -6.66 9.68 1 97.06 91 LEU A C 1
ATOM 707 O O . LEU A 1 91 ? -6.117 -7.082 10.82 1 97.06 91 LEU A O 1
ATOM 711 N N . ALA A 1 92 ? -5.438 -6.828 8.719 1 96.94 92 ALA A N 1
ATOM 712 C CA . ALA A 1 92 ? -4.219 -7.602 8.93 1 96.94 92 ALA A CA 1
ATOM 713 C C . ALA A 1 92 ? -3.16 -7.258 7.887 1 96.94 92 ALA A C 1
ATOM 715 O O . ALA A 1 92 ? -3.484 -6.77 6.805 1 96.94 92 ALA A O 1
ATOM 716 N N . LEU A 1 93 ? -1.957 -7.406 8.273 1 98 93 LEU A N 1
ATOM 717 C CA . LEU A 1 93 ? -0.834 -7.43 7.34 1 98 93 LEU A CA 1
ATOM 718 C C . LEU A 1 93 ? -0.266 -8.836 7.207 1 98 93 LEU A C 1
ATOM 720 O O . LEU A 1 93 ? 0.159 -9.438 8.203 1 98 93 LEU A O 1
ATOM 724 N N . ILE A 1 94 ? -0.243 -9.336 6 1 97.88 94 ILE A N 1
ATOM 725 C CA . ILE A 1 94 ? 0.194 -10.695 5.711 1 97.88 94 ILE A CA 1
ATOM 726 C C . ILE A 1 94 ? 1.573 -10.664 5.059 1 97.88 94 ILE A C 1
ATOM 728 O O . ILE A 1 94 ? 1.86 -9.789 4.238 1 97.88 94 ILE A O 1
ATOM 732 N N . ASP A 1 95 ? 2.387 -11.672 5.402 1 97.81 95 ASP A N 1
ATOM 733 C CA . ASP A 1 95 ? 3.631 -11.852 4.66 1 97.81 95 ASP A CA 1
ATOM 734 C C . ASP A 1 95 ? 3.361 -12.023 3.168 1 97.81 95 ASP A C 1
ATOM 736 O O . ASP A 1 95 ? 2.865 -13.062 2.736 1 97.81 95 ASP A O 1
ATOM 740 N N . GLY A 1 96 ? 3.77 -10.992 2.414 1 97.69 96 GLY A N 1
ATOM 741 C CA . GLY A 1 96 ? 3.438 -10.961 0.999 1 97.69 96 GLY A CA 1
ATOM 742 C C . GLY A 1 96 ? 4.277 -11.922 0.172 1 97.69 96 GLY A C 1
ATOM 743 O O . GLY A 1 96 ? 3.838 -12.391 -0.879 1 97.69 96 GLY A O 1
ATOM 744 N N . GLU A 1 97 ? 5.508 -12.141 0.606 1 96.56 97 GLU A N 1
ATOM 745 C CA . GLU A 1 97 ? 6.375 -13.062 -0.12 1 96.56 97 GLU A CA 1
ATOM 746 C C . GLU A 1 97 ? 5.84 -14.492 -0.066 1 96.56 97 GLU A C 1
ATOM 748 O O . GLU A 1 97 ? 5.734 -15.156 -1.096 1 96.56 97 GLU A O 1
ATOM 753 N N . GLU A 1 98 ? 5.477 -14.898 1.139 1 97.19 98 GLU A N 1
ATOM 754 C CA . GLU A 1 98 ? 4.922 -16.234 1.303 1 97.19 98 GLU A CA 1
ATOM 755 C C . GLU A 1 98 ? 3.57 -16.359 0.604 1 97.19 98 GLU A C 1
ATOM 757 O O . GLU A 1 98 ? 3.299 -17.375 -0.056 1 97.19 98 GLU A O 1
ATOM 762 N N . LEU A 1 99 ? 2.744 -15.375 0.745 1 98.06 99 LEU A N 1
ATOM 763 C CA . LEU A 1 99 ? 1.439 -15.391 0.091 1 98.06 99 LEU A CA 1
ATOM 764 C C . LEU A 1 99 ? 1.59 -15.516 -1.421 1 98.06 99 LEU A C 1
ATOM 766 O O . LEU A 1 99 ? 0.874 -16.297 -2.057 1 98.06 99 LEU A O 1
ATOM 770 N N . THR A 1 100 ? 2.523 -14.758 -1.983 1 97.12 100 THR A N 1
ATOM 771 C CA . THR A 1 100 ? 2.746 -14.766 -3.426 1 97.12 100 THR A CA 1
ATOM 772 C C . THR A 1 100 ? 3.217 -16.141 -3.891 1 97.12 100 THR A C 1
ATOM 774 O O . THR A 1 100 ? 2.697 -16.688 -4.867 1 97.12 100 THR A O 1
ATOM 777 N N . ALA A 1 101 ? 4.172 -16.672 -3.164 1 96.69 101 ALA A N 1
ATOM 778 C CA . ALA A 1 101 ? 4.711 -17.969 -3.545 1 96.69 101 ALA A CA 1
ATOM 779 C C . ALA A 1 101 ? 3.617 -19.031 -3.535 1 96.69 101 ALA A C 1
ATOM 781 O O . ALA A 1 101 ? 3.457 -19.781 -4.508 1 96.69 101 ALA A O 1
ATOM 782 N N . ARG A 1 102 ? 2.85 -19.047 -2.512 1 97.69 102 ARG A N 1
ATOM 783 C CA . ARG A 1 102 ? 1.843 -20.094 -2.336 1 97.69 102 ARG A CA 1
ATOM 784 C C . ARG A 1 102 ? 0.706 -19.938 -3.34 1 97.69 102 ARG A C 1
ATOM 786 O O . ARG A 1 102 ? 0.272 -20.906 -3.959 1 97.69 102 ARG A O 1
ATOM 793 N N . ARG A 1 103 ? 0.256 -18.688 -3.477 1 98.12 103 ARG A N 1
ATOM 794 C CA . ARG A 1 103 ? -0.86 -18.531 -4.402 1 98.12 103 ARG A CA 1
ATOM 795 C C . ARG A 1 103 ? -0.425 -18.797 -5.84 1 98.12 103 ARG A C 1
ATOM 797 O O . ARG A 1 103 ? -1.204 -19.312 -6.641 1 98.12 103 ARG A O 1
ATOM 804 N N . THR A 1 104 ? 0.818 -18.422 -6.219 1 97.88 104 THR A N 1
ATOM 805 C CA . THR A 1 104 ? 1.323 -18.656 -7.566 1 97.88 104 THR A CA 1
ATOM 806 C C . THR A 1 104 ? 1.377 -20.156 -7.875 1 97.88 104 THR A C 1
ATOM 808 O O . THR A 1 104 ? 0.878 -20.594 -8.914 1 97.88 104 THR A O 1
ATOM 811 N N . ALA A 1 105 ? 1.903 -20.906 -6.957 1 98.56 105 ALA A N 1
ATOM 812 C CA . ALA A 1 105 ? 1.971 -22.359 -7.125 1 98.56 105 ALA A CA 1
ATOM 813 C C . ALA A 1 105 ? 0.575 -22.969 -7.148 1 98.56 105 ALA A C 1
ATOM 815 O O . ALA A 1 105 ? 0.294 -23.859 -7.957 1 98.56 105 ALA A O 1
ATOM 816 N N . ALA A 1 106 ? -0.271 -22.5 -6.301 1 98.75 106 ALA A N 1
ATOM 817 C CA . ALA A 1 106 ? -1.629 -23.031 -6.211 1 98.75 106 ALA A CA 1
ATOM 818 C C . ALA A 1 106 ? -2.408 -22.766 -7.496 1 98.75 106 ALA A C 1
ATOM 820 O O . ALA A 1 106 ? -3.148 -23.625 -7.969 1 98.75 106 ALA A O 1
ATOM 821 N N . VAL A 1 107 ? -2.252 -21.594 -8.023 1 98.75 107 VAL A N 1
ATOM 822 C CA . VAL A 1 107 ? -2.918 -21.234 -9.273 1 98.75 107 VAL A CA 1
ATOM 823 C C . VAL A 1 107 ? -2.451 -22.156 -10.398 1 98.75 107 VAL A C 1
ATOM 825 O O . VAL A 1 107 ? -3.264 -22.641 -11.188 1 98.75 107 VAL A O 1
ATOM 828 N N . ALA A 1 108 ? -1.182 -22.359 -10.453 1 98.75 108 ALA A N 1
ATOM 829 C CA . ALA A 1 108 ? -0.653 -23.297 -11.445 1 98.75 108 ALA A CA 1
ATOM 830 C C . ALA A 1 108 ? -1.233 -24.688 -11.25 1 98.75 108 ALA A C 1
ATOM 832 O O . ALA A 1 108 ? -1.544 -25.391 -12.227 1 98.75 108 ALA A O 1
ATOM 833 N N . ALA A 1 109 ? -1.397 -25.125 -10.039 1 98.81 109 ALA A N 1
ATOM 834 C CA . ALA A 1 109 ? -1.964 -26.438 -9.727 1 98.81 109 ALA A CA 1
ATOM 835 C C . ALA A 1 109 ? -3.418 -26.531 -10.18 1 98.81 109 ALA A C 1
ATOM 837 O O . ALA A 1 109 ? -3.844 -27.562 -10.719 1 98.81 109 ALA A O 1
ATOM 838 N N . VAL A 1 110 ? -4.156 -25.484 -9.945 1 98.62 110 VAL A N 1
ATOM 839 C CA . VAL A 1 110 ? -5.551 -25.438 -10.367 1 98.62 110 VAL A CA 1
ATOM 840 C C . VAL A 1 110 ? -5.637 -25.625 -11.883 1 98.62 110 VAL A C 1
ATOM 842 O O . VAL A 1 110 ? -6.434 -26.422 -12.375 1 98.62 110 VAL A O 1
ATOM 845 N N . ALA A 1 111 ? -4.812 -24.891 -12.609 1 98.69 111 ALA A N 1
ATOM 846 C CA . ALA A 1 111 ? -4.801 -25 -14.07 1 98.69 111 ALA A CA 1
ATOM 847 C C . ALA A 1 111 ? -4.355 -26.375 -14.516 1 98.69 111 ALA A C 1
ATOM 849 O O . ALA A 1 111 ? -5 -27 -15.367 1 98.69 111 ALA A O 1
ATOM 850 N N . MET A 1 112 ? -3.303 -26.859 -13.93 1 98.5 112 MET A N 1
ATOM 851 C CA . MET A 1 112 ? -2.752 -28.172 -14.266 1 98.5 112 MET A CA 1
ATOM 852 C C . MET A 1 112 ? -3.783 -29.281 -14.039 1 98.5 112 MET A C 1
ATOM 854 O O . MET A 1 112 ? -3.918 -30.188 -14.859 1 98.5 112 MET A O 1
ATOM 858 N N . ASN A 1 113 ? -4.535 -29.172 -12.992 1 97.62 113 ASN A N 1
ATOM 859 C CA . ASN A 1 113 ? -5.535 -30.172 -12.648 1 97.62 113 ASN A CA 1
ATOM 860 C C . ASN A 1 113 ? -6.598 -30.312 -13.734 1 97.62 113 ASN A C 1
ATOM 862 O O . ASN A 1 113 ? -7.156 -31.391 -13.93 1 97.62 113 ASN A O 1
ATOM 866 N N . ARG A 1 114 ? -6.883 -29.234 -14.391 1 97.75 114 ARG A N 1
ATOM 867 C CA . ARG A 1 114 ? -7.879 -29.219 -15.461 1 97.75 114 ARG A CA 1
ATOM 868 C C . ARG A 1 114 ? -7.266 -29.672 -16.781 1 97.75 114 ARG A C 1
ATOM 870 O O . ARG A 1 114 ? -7.953 -30.25 -17.625 1 97.75 114 ARG A O 1
ATOM 877 N N . LEU A 1 115 ? -6 -29.406 -16.984 1 98.25 115 LEU A N 1
ATOM 878 C CA . LEU A 1 115 ? -5.449 -29.422 -18.328 1 98.25 115 LEU A CA 1
ATOM 879 C C . LEU A 1 115 ? -4.605 -30.656 -18.562 1 98.25 115 LEU A C 1
ATOM 881 O O . LEU A 1 115 ? -4.461 -31.125 -19.703 1 98.25 115 LEU A O 1
ATOM 885 N N . ALA A 1 116 ? -3.992 -31.156 -17.531 1 97.88 116 ALA A N 1
ATOM 886 C CA . ALA A 1 116 ? -3.102 -32.312 -17.672 1 97.88 116 ALA A CA 1
ATOM 887 C C . ALA A 1 116 ? -3.895 -33.625 -17.719 1 97.88 116 ALA A C 1
ATOM 889 O O . ALA A 1 116 ? -5.039 -33.688 -17.266 1 97.88 116 ALA A O 1
ATOM 890 N N . LYS A 1 117 ? -3.236 -34.656 -18.25 1 96.38 117 LYS A N 1
ATOM 891 C CA . LYS A 1 117 ? -3.816 -36 -18.203 1 96.38 117 LYS A CA 1
ATOM 892 C C . LYS A 1 117 ? -4.062 -36.438 -16.766 1 96.38 117 LYS A C 1
ATOM 894 O O . LYS A 1 117 ? -3.25 -36.156 -15.875 1 96.38 117 LYS A O 1
ATOM 899 N N . PRO A 1 118 ? -5.195 -37.156 -16.516 1 94.5 118 PRO A N 1
ATOM 900 C CA . PRO A 1 118 ? -5.539 -37.531 -15.141 1 94.5 118 PRO A CA 1
ATOM 901 C C . PRO A 1 118 ? -4.477 -38.406 -14.484 1 94.5 118 PRO A C 1
ATOM 903 O O . PRO A 1 118 ? -4.332 -38.375 -13.258 1 94.5 118 PRO A O 1
ATOM 906 N N . ASP A 1 119 ? -3.707 -39.125 -15.297 1 95.56 119 ASP A N 1
ATOM 907 C CA . ASP A 1 119 ? -2.738 -40.031 -14.719 1 95.56 119 ASP A CA 1
ATOM 908 C C . ASP A 1 119 ? -1.33 -39.438 -14.75 1 95.56 119 ASP A C 1
ATOM 910 O O . ASP A 1 119 ? -0.352 -40.156 -14.477 1 95.56 119 ASP A O 1
ATOM 914 N N . ALA A 1 120 ? -1.212 -38.188 -15.164 1 97.38 120 ALA A N 1
ATOM 915 C CA . ALA A 1 120 ? 0.093 -37.531 -15.148 1 97.38 120 ALA A CA 1
ATOM 916 C C . ALA A 1 120 ? 0.745 -37.625 -13.773 1 97.38 120 ALA A C 1
ATOM 918 O O . ALA A 1 120 ? 0.102 -37.375 -12.75 1 97.38 120 ALA A O 1
ATOM 919 N N . ALA A 1 121 ? 2.08 -38.031 -13.703 1 97.12 121 ALA A N 1
ATOM 920 C CA . ALA A 1 121 ? 2.678 -38.312 -12.398 1 97.12 121 ALA A CA 1
ATOM 921 C C . ALA A 1 121 ? 4.152 -37.938 -12.375 1 97.12 121 ALA A C 1
ATOM 923 O O . ALA A 1 121 ? 4.797 -37.969 -11.32 1 97.12 121 ALA A O 1
ATOM 924 N N . ARG A 1 122 ? 4.75 -37.531 -13.461 1 98.25 122 ARG A N 1
ATOM 925 C CA . ARG A 1 122 ? 6.164 -37.188 -13.57 1 98.25 122 ARG A CA 1
ATOM 926 C C . ARG A 1 122 ? 6.336 -35.719 -13.938 1 98.25 122 ARG A C 1
ATOM 928 O O . ARG A 1 122 ? 5.918 -35.281 -15.016 1 98.25 122 ARG A O 1
ATOM 935 N N . LEU A 1 123 ? 6.973 -35 -13.055 1 98.81 123 LEU A N 1
ATOM 936 C CA . LEU A 1 123 ? 7.152 -33.562 -13.227 1 98.81 123 LEU A CA 1
ATOM 937 C C . LEU A 1 123 ? 8.609 -33.219 -13.539 1 98.81 123 LEU A C 1
ATOM 939 O O . LEU A 1 123 ? 9.516 -33.625 -12.812 1 98.81 123 LEU A O 1
ATOM 943 N N . LEU A 1 124 ? 8.812 -32.594 -14.633 1 98.88 124 LEU A N 1
ATOM 944 C CA . LEU A 1 124 ? 10.055 -31.844 -14.867 1 98.88 124 LEU A CA 1
ATOM 945 C C . LEU A 1 124 ? 9.93 -30.406 -14.391 1 98.88 124 LEU A C 1
ATOM 947 O O . LEU A 1 124 ? 9.125 -29.641 -14.922 1 98.88 124 LEU A O 1
ATOM 951 N N . LEU A 1 125 ? 10.68 -30.047 -13.367 1 98.88 125 LEU A N 1
ATOM 952 C CA . LEU A 1 125 ? 10.703 -28.703 -12.812 1 98.88 125 LEU A CA 1
ATOM 953 C C . LEU A 1 125 ? 11.953 -27.953 -13.266 1 98.88 125 LEU A C 1
ATOM 955 O O . LEU A 1 125 ? 13.07 -28.359 -12.961 1 98.88 125 LEU A O 1
ATOM 959 N N . ILE A 1 126 ? 11.711 -26.938 -14 1 98.56 126 ILE A N 1
ATOM 960 C CA . ILE A 1 126 ? 12.805 -26.078 -14.438 1 98.56 126 ILE A CA 1
ATOM 961 C C . ILE A 1 126 ? 12.836 -24.812 -13.586 1 98.56 126 ILE A C 1
ATOM 963 O O . ILE A 1 126 ? 11.953 -23.953 -13.711 1 98.56 126 ILE A O 1
ATOM 967 N N . GLY A 1 127 ? 13.875 -24.656 -12.82 1 97 127 GLY A N 1
ATOM 968 C CA . GLY A 1 127 ? 13.992 -23.625 -11.797 1 97 127 GLY A CA 1
ATOM 969 C C . GLY A 1 127 ? 14.117 -24.188 -10.398 1 97 127 GLY A C 1
ATOM 970 O O . GLY A 1 127 ? 13.633 -25.281 -10.117 1 97 127 GLY A O 1
ATOM 971 N N . SER A 1 128 ? 14.773 -23.422 -9.523 1 95.81 128 SER A N 1
ATOM 972 C CA . SER A 1 128 ? 14.977 -23.859 -8.148 1 95.81 128 SER A CA 1
ATOM 973 C C . SER A 1 128 ? 14.758 -22.719 -7.168 1 95.81 128 SER A C 1
ATOM 975 O O . SER A 1 128 ? 15.148 -22.797 -6 1 95.81 128 SER A O 1
ATOM 977 N N . GLY A 1 129 ? 14.164 -21.641 -7.617 1 92.75 129 GLY A N 1
ATOM 978 C CA . GLY A 1 129 ? 13.938 -20.484 -6.781 1 92.75 129 GLY A CA 1
ATOM 979 C C . GLY A 1 129 ? 12.727 -20.609 -5.883 1 92.75 129 GLY A C 1
ATOM 980 O O . GLY A 1 129 ? 12.188 -21.703 -5.711 1 92.75 129 GLY A O 1
ATOM 981 N N . ARG A 1 130 ? 12.367 -19.469 -5.348 1 92.19 130 ARG A N 1
ATOM 982 C CA . ARG A 1 130 ? 11.32 -19.422 -4.328 1 92.19 130 ARG A CA 1
ATOM 983 C C . ARG A 1 130 ? 10.008 -19.969 -4.863 1 92.19 130 ARG A C 1
ATOM 985 O O . ARG A 1 130 ? 9.375 -20.812 -4.219 1 92.19 130 ARG A O 1
ATOM 992 N N . ILE A 1 131 ? 9.57 -19.578 -6.035 1 95.25 131 ILE A N 1
ATOM 993 C CA . ILE A 1 131 ? 8.312 -20.031 -6.613 1 95.25 131 ILE A CA 1
ATOM 994 C C . ILE A 1 131 ? 8.453 -21.484 -7.051 1 95.25 131 ILE A C 1
ATOM 996 O O . ILE A 1 131 ? 7.594 -22.328 -6.742 1 95.25 131 ILE A O 1
ATOM 1000 N N . ALA A 1 132 ? 9.539 -21.766 -7.715 1 97.06 132 ALA A N 1
ATOM 1001 C CA . ALA A 1 132 ? 9.773 -23.125 -8.227 1 97.06 132 ALA A CA 1
ATOM 1002 C C . ALA A 1 132 ? 9.688 -24.156 -7.105 1 97.06 132 ALA A C 1
ATOM 1004 O O . ALA A 1 132 ? 9.086 -25.219 -7.277 1 97.06 132 ALA A O 1
ATOM 1005 N N . SER A 1 133 ? 10.219 -23.828 -6.008 1 97.25 133 SER A N 1
ATOM 1006 C CA . SER A 1 133 ? 10.336 -24.766 -4.898 1 97.25 133 SER A CA 1
ATOM 1007 C C . SER A 1 133 ? 8.969 -25.109 -4.32 1 97.25 133 SER A C 1
ATOM 1009 O O . SER A 1 133 ? 8.82 -26.109 -3.615 1 97.25 133 SER A O 1
ATOM 1011 N N . GLU A 1 134 ? 7.926 -24.359 -4.598 1 97.88 134 GLU A N 1
ATOM 1012 C CA . GLU A 1 134 ? 6.59 -24.594 -4.062 1 97.88 134 GLU A CA 1
ATOM 1013 C C . GLU A 1 134 ? 5.75 -25.438 -5.012 1 97.88 134 GLU A C 1
ATOM 1015 O O . GLU A 1 134 ? 4.781 -26.078 -4.59 1 97.88 134 GLU A O 1
ATOM 1020 N N . ILE A 1 135 ? 6.129 -25.531 -6.246 1 98.69 135 ILE A N 1
ATOM 1021 C CA . ILE A 1 135 ? 5.293 -26.062 -7.312 1 98.69 135 ILE A CA 1
ATOM 1022 C C . ILE A 1 135 ? 5.047 -27.547 -7.082 1 98.69 135 ILE A C 1
ATOM 1024 O O . ILE A 1 135 ? 3.906 -28.016 -7.141 1 98.69 135 ILE A O 1
ATOM 1028 N N . PRO A 1 136 ? 6.078 -28.375 -6.688 1 98.69 136 PRO A N 1
ATOM 1029 C CA . PRO A 1 136 ? 5.82 -29.797 -6.469 1 98.69 136 PRO A CA 1
ATOM 1030 C C . PRO A 1 136 ? 4.785 -30.047 -5.375 1 98.69 136 PRO A C 1
ATOM 1032 O O . PRO A 1 136 ? 3.93 -30.922 -5.523 1 98.69 136 PRO A O 1
ATOM 1035 N N . PHE A 1 137 ? 4.816 -29.266 -4.387 1 98.19 137 PHE A N 1
ATOM 1036 C CA . PHE A 1 137 ? 3.902 -29.453 -3.266 1 98.19 137 PHE A CA 1
ATOM 1037 C C . PHE A 1 137 ? 2.477 -29.094 -3.664 1 98.19 137 PHE A C 1
ATOM 1039 O O . PHE A 1 137 ? 1.525 -29.781 -3.289 1 98.19 137 PHE A O 1
ATOM 1046 N N . ALA A 1 138 ? 2.334 -28.031 -4.43 1 98.62 138 ALA A N 1
ATOM 1047 C CA . ALA A 1 138 ? 1.011 -27.641 -4.91 1 98.62 138 ALA A CA 1
ATOM 1048 C C . ALA A 1 138 ? 0.437 -28.688 -5.859 1 98.62 138 ALA A C 1
ATOM 1050 O O . ALA A 1 138 ? -0.742 -29.047 -5.766 1 98.62 138 ALA A O 1
ATOM 1051 N N . PHE A 1 139 ? 1.3 -29.203 -6.762 1 98.69 139 PHE A N 1
ATOM 1052 C CA . PHE A 1 139 ? 0.852 -30.188 -7.73 1 98.69 139 PHE A CA 1
ATOM 1053 C C . PHE A 1 139 ? 0.456 -31.484 -7.031 1 98.69 139 PHE A C 1
ATOM 1055 O O . PHE A 1 139 ? -0.541 -32.125 -7.395 1 98.69 139 PHE A O 1
ATOM 1062 N N . ARG A 1 140 ? 1.183 -31.828 -6.016 1 97.88 140 ARG A N 1
ATOM 1063 C CA . ARG A 1 140 ? 0.905 -33.062 -5.281 1 97.88 140 ARG A CA 1
ATOM 1064 C C . ARG A 1 140 ? -0.449 -33 -4.582 1 97.88 140 ARG A C 1
ATOM 1066 O O . ARG A 1 140 ? 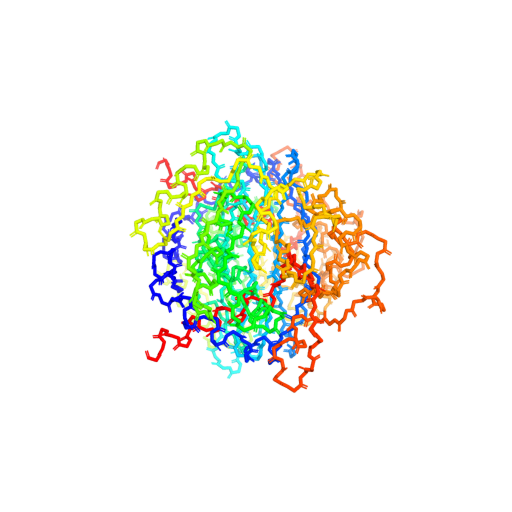-1.038 -34.031 -4.25 1 97.88 140 ARG A O 1
ATOM 1073 N N . ALA A 1 141 ? -0.952 -31.859 -4.34 1 97.25 141 ALA A N 1
ATOM 1074 C CA . ALA A 1 141 ? -2.234 -31.672 -3.664 1 97.25 141 ALA A CA 1
ATOM 1075 C C . ALA A 1 141 ? -3.387 -32.156 -4.539 1 97.25 141 ALA A C 1
ATOM 1077 O O . ALA A 1 141 ? -4.477 -32.469 -4.035 1 97.25 141 ALA A O 1
ATOM 1078 N N . VAL A 1 142 ? -3.145 -32.312 -5.859 1 95.75 142 VAL A N 1
ATOM 1079 C CA . VAL A 1 142 ? -4.273 -32.625 -6.727 1 95.75 142 VAL A CA 1
ATOM 1080 C C . VAL A 1 142 ? -3.893 -33.781 -7.656 1 95.75 142 VAL A C 1
ATOM 1082 O O . VAL A 1 142 ? -4.715 -34.25 -8.445 1 95.75 142 VAL A O 1
ATOM 1085 N N . ARG A 1 143 ? -2.652 -34.219 -7.652 1 95.31 143 ARG A N 1
ATOM 1086 C CA . ARG A 1 143 ? -2.166 -35.312 -8.484 1 95.31 143 ARG A CA 1
ATOM 1087 C C . ARG A 1 143 ? -1.295 -36.25 -7.684 1 95.31 143 ARG A C 1
ATOM 1089 O O . ARG A 1 143 ? -0.588 -35.844 -6.762 1 95.31 143 ARG A O 1
ATOM 1096 N N . ASN A 1 144 ? -1.424 -37.562 -8.039 1 95.25 144 ASN A N 1
ATOM 1097 C CA . ASN A 1 144 ? -0.471 -38.531 -7.484 1 95.25 144 ASN A CA 1
ATOM 1098 C C . ASN A 1 144 ? 0.914 -38.375 -8.102 1 95.25 144 ASN A C 1
ATOM 1100 O O . ASN A 1 144 ? 1.349 -39.219 -8.891 1 95.25 144 ASN A O 1
ATOM 1104 N N . LEU A 1 145 ? 1.611 -37.344 -7.715 1 95.56 145 LEU A N 1
ATOM 1105 C CA . LEU A 1 145 ? 2.926 -37 -8.258 1 95.56 145 LEU A CA 1
ATOM 1106 C C . LEU A 1 145 ? 3.984 -37.969 -7.746 1 95.56 145 LEU A C 1
ATOM 1108 O O . LEU A 1 145 ? 4.23 -38.062 -6.539 1 95.56 145 LEU A O 1
ATOM 1112 N N . LYS A 1 146 ? 4.574 -38.719 -8.586 1 89.62 146 LYS A N 1
ATOM 1113 C CA . LYS A 1 146 ? 5.496 -39.781 -8.234 1 89.62 146 LYS A CA 1
ATOM 1114 C C . LYS A 1 146 ? 6.941 -39.312 -8.258 1 89.62 146 LYS A C 1
ATOM 1116 O O . LYS A 1 146 ? 7.719 -39.594 -7.348 1 89.62 146 LYS A O 1
ATOM 1121 N N . SER A 1 147 ? 7.297 -38.688 -9.336 1 96.81 147 SER A N 1
ATOM 1122 C CA . SER A 1 147 ? 8.695 -38.281 -9.508 1 96.81 147 SER A CA 1
ATOM 1123 C C . SER A 1 147 ? 8.812 -36.844 -9.93 1 96.81 147 SER A C 1
ATOM 1125 O O . SER A 1 147 ? 7.934 -36.312 -10.609 1 96.81 147 SER A O 1
ATOM 1127 N N . VAL A 1 148 ? 9.836 -36.188 -9.461 1 98.75 148 VAL A N 1
ATOM 1128 C CA . VAL A 1 148 ? 10.164 -34.812 -9.797 1 98.75 148 VAL A CA 1
ATOM 1129 C C . VAL A 1 148 ? 11.617 -34.719 -10.258 1 98.75 148 VAL A C 1
ATOM 1131 O O . VAL A 1 148 ? 12.531 -35.094 -9.516 1 98.75 148 VAL A O 1
ATOM 1134 N N . SER A 1 149 ? 11.844 -34.344 -11.492 1 98.81 149 SER A N 1
ATOM 1135 C CA . SER A 1 149 ? 13.172 -34 -11.992 1 98.81 149 SER A CA 1
ATOM 1136 C C . SER A 1 149 ? 13.406 -32.5 -11.984 1 98.81 149 SER A C 1
ATOM 1138 O O . SER A 1 149 ? 12.625 -31.75 -12.57 1 98.81 149 SER A O 1
ATOM 1140 N N . VAL A 1 150 ? 14.492 -32.062 -11.297 1 98.81 150 VAL A N 1
ATOM 1141 C CA . VAL A 1 150 ? 14.711 -30.625 -11.102 1 98.81 150 VAL A CA 1
ATOM 1142 C C . VAL A 1 150 ? 15.922 -30.188 -11.922 1 98.81 150 VAL A C 1
ATOM 1144 O O . VAL A 1 150 ? 17 -30.75 -11.797 1 98.81 150 VAL A O 1
ATOM 1147 N N . PHE A 1 151 ? 15.727 -29.188 -12.711 1 98.38 151 PHE A N 1
ATOM 1148 C CA . PHE A 1 151 ? 16.828 -28.531 -13.414 1 98.38 151 PHE A CA 1
ATOM 1149 C C . PHE A 1 151 ? 17.031 -27.109 -12.906 1 98.38 151 PHE A C 1
ATOM 1151 O O . PHE A 1 151 ? 16.062 -26.391 -12.656 1 98.38 151 PHE A O 1
ATOM 1158 N N . SER A 1 152 ? 18.234 -26.734 -12.766 1 96.38 152 SER A N 1
ATOM 1159 C CA . SER A 1 152 ? 18.656 -25.359 -12.508 1 96.38 152 SER A CA 1
ATOM 1160 C C . SER A 1 152 ? 19.984 -25.062 -13.203 1 96.38 152 SER A C 1
ATOM 1162 O O . SER A 1 152 ? 20.859 -25.922 -13.289 1 96.38 152 SER A O 1
ATOM 1164 N N . PRO A 1 153 ? 20.109 -23.797 -13.68 1 90.5 153 PRO A N 1
ATOM 1165 C CA . PRO A 1 153 ? 21.422 -23.453 -14.25 1 90.5 153 PRO A CA 1
ATOM 1166 C C . PRO A 1 153 ? 22.562 -23.656 -13.266 1 90.5 153 PRO A C 1
ATOM 1168 O O . PRO A 1 153 ? 23.688 -23.984 -13.68 1 90.5 153 PRO A O 1
ATOM 1171 N N . THR A 1 154 ? 22.281 -23.375 -12.023 1 91.06 154 THR A N 1
ATOM 1172 C CA . THR A 1 154 ? 23.25 -23.672 -10.977 1 91.06 154 THR A CA 1
ATOM 1173 C C . THR A 1 154 ? 22.969 -25.031 -10.336 1 91.06 154 THR A C 1
ATOM 1175 O O . THR A 1 154 ? 22.031 -25.156 -9.547 1 91.06 154 THR A O 1
ATOM 1178 N N . ARG A 1 155 ? 23.859 -25.922 -10.57 1 93.69 155 ARG A N 1
ATOM 1179 C CA . ARG A 1 155 ? 23.609 -27.297 -10.164 1 93.69 155 ARG A CA 1
ATOM 1180 C C . ARG A 1 155 ? 23.406 -27.406 -8.656 1 93.69 155 ARG A C 1
ATOM 1182 O O . ARG A 1 155 ? 22.531 -28.141 -8.188 1 93.69 155 ARG A O 1
ATOM 1189 N N . ASP A 1 156 ? 24.203 -26.641 -7.902 1 96.06 156 ASP A N 1
ATOM 1190 C CA . ASP A 1 156 ? 24.094 -26.688 -6.445 1 96.06 156 ASP A CA 1
ATOM 1191 C C . ASP A 1 156 ? 22.688 -26.328 -5.98 1 96.06 156 ASP A C 1
ATOM 1193 O O . ASP A 1 156 ? 22.203 -26.859 -4.988 1 96.06 156 ASP A O 1
ATOM 1197 N N . ASN A 1 157 ? 22.094 -25.438 -6.676 1 95.62 157 ASN A N 1
ATOM 1198 C CA . ASN A 1 157 ? 20.734 -25.047 -6.332 1 95.62 157 ASN A CA 1
ATOM 1199 C C . ASN A 1 157 ? 19.75 -26.172 -6.578 1 95.62 157 ASN A C 1
ATOM 1201 O O . ASN A 1 157 ? 18.844 -26.406 -5.77 1 95.62 157 ASN A O 1
ATOM 1205 N N . ALA A 1 158 ? 19.922 -26.844 -7.672 1 97.75 158 ALA A N 1
ATOM 1206 C CA . ALA A 1 158 ? 19.062 -27.984 -7.977 1 97.75 158 ALA A CA 1
ATOM 1207 C C . ALA A 1 158 ? 19.234 -29.094 -6.934 1 97.75 158 ALA A C 1
ATOM 1209 O O . ALA A 1 158 ? 18.25 -29.672 -6.48 1 97.75 158 ALA A O 1
ATOM 1210 N N . GLU A 1 159 ? 20.453 -29.328 -6.57 1 98.38 159 GLU A N 1
ATOM 1211 C CA . GLU A 1 159 ? 20.734 -30.359 -5.578 1 98.38 159 GLU A CA 1
ATOM 1212 C C . GLU A 1 159 ? 20.094 -30.031 -4.238 1 98.38 159 GLU A C 1
ATOM 1214 O O . GLU A 1 159 ? 19.516 -30.906 -3.588 1 98.38 159 GLU A O 1
ATOM 1219 N N . THR A 1 160 ? 20.188 -28.828 -3.875 1 98.19 160 THR A N 1
ATOM 1220 C CA . THR A 1 160 ? 19.594 -28.375 -2.619 1 98.19 160 THR A CA 1
ATOM 1221 C C . THR A 1 160 ? 18.094 -28.594 -2.629 1 98.19 160 THR A C 1
ATOM 1223 O O . THR A 1 160 ? 17.531 -29.109 -1.663 1 98.19 160 THR A O 1
ATOM 1226 N N . LEU A 1 161 ? 17.484 -28.203 -3.709 1 98.12 161 LEU A N 1
ATOM 1227 C CA . LEU A 1 161 ? 16.031 -28.375 -3.807 1 98.12 161 LEU A CA 1
ATOM 1228 C C . LEU A 1 161 ? 15.656 -29.844 -3.842 1 98.12 161 LEU A C 1
ATOM 1230 O O . LEU A 1 161 ? 14.68 -30.266 -3.213 1 98.12 161 LEU A O 1
ATOM 1234 N N . VAL A 1 162 ? 16.406 -30.641 -4.535 1 98.69 162 VAL A N 1
ATOM 1235 C CA . VAL A 1 162 ? 16.141 -32.094 -4.629 1 98.69 162 VAL A CA 1
ATOM 1236 C C . VAL A 1 162 ? 16.188 -32.719 -3.238 1 98.69 162 VAL A C 1
ATOM 1238 O O . VAL A 1 162 ? 15.312 -33.5 -2.887 1 98.69 162 VAL A O 1
ATOM 1241 N N . LEU A 1 163 ? 17.141 -32.344 -2.439 1 98.56 163 LEU A N 1
ATOM 1242 C CA . LEU A 1 163 ? 17.25 -32.875 -1.083 1 98.56 163 LEU A CA 1
ATOM 1243 C C . LEU A 1 163 ? 16.016 -32.5 -0.26 1 98.56 163 LEU A C 1
ATOM 1245 O O . LEU A 1 163 ? 15.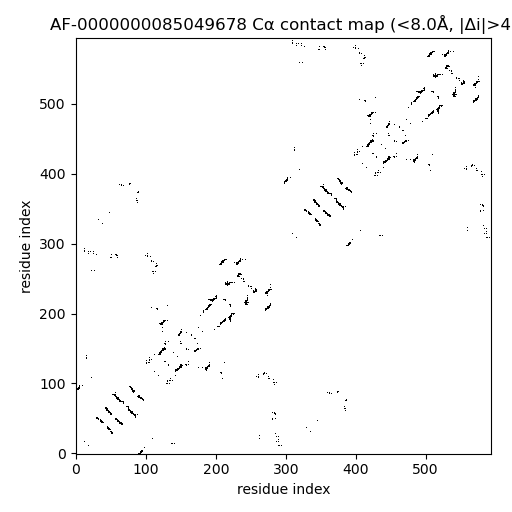492 -33.344 0.475 1 98.56 163 LEU A O 1
ATOM 1249 N N . ARG A 1 164 ? 15.586 -31.312 -0.412 1 97.69 164 ARG A N 1
ATOM 1250 C CA . ARG A 1 164 ? 14.375 -30.875 0.281 1 97.69 164 ARG A CA 1
ATOM 1251 C C . ARG A 1 164 ? 13.172 -31.703 -0.149 1 97.69 164 ARG A C 1
ATOM 1253 O O . ARG A 1 164 ? 12.344 -32.062 0.683 1 97.69 164 ARG A O 1
ATOM 1260 N N . LEU A 1 165 ? 13.078 -31.938 -1.404 1 98.19 165 LEU A N 1
ATOM 1261 C CA . LEU A 1 165 ? 11.953 -32.688 -1.945 1 98.19 165 LEU A CA 1
ATOM 1262 C C . LEU A 1 165 ? 12.008 -34.156 -1.485 1 98.19 165 LEU A C 1
ATOM 1264 O O . LEU A 1 165 ? 10.977 -34.719 -1.133 1 98.19 165 LEU A O 1
ATOM 1268 N N . ILE A 1 166 ? 13.211 -34.688 -1.424 1 98.5 166 ILE A N 1
ATOM 1269 C CA . ILE A 1 166 ? 13.375 -36.062 -0.937 1 98.5 166 ILE A CA 1
ATOM 1270 C C . ILE A 1 166 ? 12.938 -36.156 0.524 1 98.5 166 ILE A C 1
ATOM 1272 O O . ILE A 1 166 ? 12.203 -37.062 0.908 1 98.5 166 ILE A O 1
ATOM 1276 N N . ASP A 1 167 ? 13.32 -35.219 1.257 1 97.94 167 ASP A N 1
ATOM 1277 C CA . ASP A 1 167 ? 12.945 -35.156 2.666 1 97.94 167 ASP A CA 1
ATOM 1278 C C . ASP A 1 167 ? 11.43 -35.062 2.828 1 97.94 167 ASP A C 1
ATOM 1280 O O . ASP A 1 167 ? 10.875 -35.5 3.828 1 97.94 167 ASP A O 1
ATOM 1284 N N . ALA A 1 168 ? 10.812 -34.531 1.841 1 96.44 168 ALA A N 1
ATOM 1285 C CA . ALA A 1 168 ? 9.367 -34.375 1.889 1 96.44 168 ALA A CA 1
ATOM 1286 C C . ALA A 1 168 ? 8.648 -35.562 1.289 1 96.44 168 ALA A C 1
ATOM 1288 O O . ALA A 1 168 ? 7.422 -35.562 1.167 1 96.44 168 ALA A O 1
ATOM 1289 N N . GLY A 1 169 ? 9.391 -36.531 0.756 1 96.88 169 GLY A N 1
ATOM 1290 C CA . GLY A 1 169 ? 8.797 -37.781 0.341 1 96.88 169 GLY A CA 1
ATOM 1291 C C . GLY A 1 169 ? 8.688 -37.938 -1.166 1 96.88 169 GLY A C 1
ATOM 1292 O O . GLY A 1 169 ? 8.07 -38.875 -1.664 1 96.88 169 GLY A O 1
ATOM 1293 N N . PHE A 1 170 ? 9.266 -37 -1.896 1 97.81 170 PHE A N 1
ATOM 1294 C CA . PHE A 1 170 ? 9.25 -37.125 -3.35 1 97.81 170 PHE A CA 1
ATOM 1295 C C . PHE A 1 170 ? 10.391 -38 -3.83 1 97.81 170 PHE A C 1
ATOM 1297 O O . PHE A 1 170 ? 11.438 -38.094 -3.188 1 97.81 170 PHE A O 1
ATOM 1304 N N . ASP A 1 171 ? 10.102 -38.812 -4.914 1 98.38 171 ASP A N 1
ATOM 1305 C CA . ASP A 1 171 ? 11.203 -39.344 -5.723 1 98.38 171 ASP A CA 1
ATOM 1306 C C . ASP A 1 171 ? 11.789 -38.25 -6.613 1 98.38 171 ASP A C 1
ATOM 1308 O O . ASP A 1 171 ? 11.297 -38 -7.719 1 98.38 171 ASP A O 1
ATOM 1312 N N . ALA A 1 172 ? 12.859 -37.594 -6.141 1 98.69 172 ALA A N 1
ATOM 1313 C CA . ALA A 1 172 ? 13.367 -36.406 -6.824 1 98.69 172 ALA A CA 1
ATOM 1314 C C . ALA A 1 172 ? 14.805 -36.625 -7.289 1 98.69 172 ALA A C 1
ATOM 1316 O O . ALA A 1 172 ? 15.609 -37.219 -6.582 1 98.69 172 ALA A O 1
ATOM 1317 N N . ILE A 1 173 ? 15.133 -36.125 -8.43 1 98.5 173 ILE A N 1
ATOM 1318 C CA . ILE A 1 173 ? 16.484 -36.219 -8.969 1 98.5 173 ILE A CA 1
ATOM 1319 C C . ILE A 1 173 ? 16.859 -34.906 -9.656 1 98.5 173 ILE A C 1
ATOM 1321 O O . ILE A 1 173 ? 15.977 -34.094 -10.008 1 98.5 173 ILE A O 1
ATOM 1325 N N . VAL A 1 174 ? 18.156 -34.719 -9.781 1 98.62 174 VAL A N 1
ATOM 1326 C CA . VAL A 1 174 ? 18.641 -33.562 -10.562 1 98.62 174 VAL A CA 1
ATOM 1327 C C . VAL A 1 174 ? 18.578 -33.906 -12.055 1 98.62 174 VAL A C 1
ATOM 1329 O O . VAL A 1 174 ? 19.031 -34.969 -12.477 1 98.62 174 VAL A O 1
ATOM 1332 N N . CYS A 1 175 ? 17.922 -33.062 -12.781 1 98.25 175 CYS A N 1
ATOM 1333 C CA . CYS A 1 175 ? 17.859 -33.219 -14.234 1 98.25 175 CYS A CA 1
ATOM 1334 C C . CYS A 1 175 ? 19.141 -32.688 -14.883 1 98.25 175 CYS A C 1
ATOM 1336 O O . CYS A 1 175 ? 19.531 -31.531 -14.688 1 98.25 175 CYS A O 1
ATOM 1338 N N . GLU A 1 176 ? 19.766 -33.438 -15.727 1 95.5 176 GLU A N 1
ATOM 1339 C CA . GLU A 1 176 ? 21.016 -33.062 -16.391 1 95.5 176 GLU A CA 1
ATOM 1340 C C . GLU A 1 176 ? 20.766 -32.625 -17.828 1 95.5 176 GLU A C 1
ATOM 1342 O O . GLU A 1 176 ? 21.547 -31.844 -18.391 1 95.5 176 GLU A O 1
ATOM 1347 N N . ASP A 1 177 ? 19.766 -33.156 -18.359 1 96.31 177 ASP A N 1
ATOM 1348 C CA . ASP A 1 177 ? 19.422 -32.906 -19.766 1 96.31 177 ASP A CA 1
ATOM 1349 C C . ASP A 1 177 ? 17.922 -32.688 -19.938 1 96.31 177 ASP A C 1
ATOM 1351 O O . ASP A 1 177 ? 17.141 -33.625 -19.984 1 96.31 177 ASP A O 1
ATOM 1355 N N . ILE A 1 178 ? 17.562 -31.438 -20.188 1 97.88 178 ILE A N 1
ATOM 1356 C CA . ILE A 1 178 ? 16.156 -31.047 -20.266 1 97.88 178 ILE A CA 1
ATOM 1357 C C . ILE A 1 178 ? 15.492 -31.75 -21.438 1 97.88 178 ILE A C 1
ATOM 1359 O O . ILE A 1 178 ? 14.406 -32.312 -21.297 1 97.88 178 ILE A O 1
ATOM 1363 N N . ALA A 1 179 ? 16.188 -31.75 -22.562 1 96.44 179 ALA A N 1
ATOM 1364 C CA . ALA A 1 179 ? 15.625 -32.344 -23.781 1 96.44 179 ALA A CA 1
ATOM 1365 C C . ALA A 1 179 ? 15.266 -33.812 -23.578 1 96.44 179 ALA A C 1
ATOM 1367 O O . ALA A 1 179 ? 14.188 -34.25 -23.969 1 96.44 179 ALA A O 1
ATOM 1368 N N . GLN A 1 180 ? 16.109 -34.531 -23 1 96.56 180 GLN A N 1
ATOM 1369 C CA . GLN A 1 180 ? 15.883 -35.938 -22.734 1 96.56 180 GLN A CA 1
ATOM 1370 C C . GLN A 1 180 ? 14.773 -36.125 -21.703 1 96.56 180 GLN A C 1
ATOM 1372 O O . GLN A 1 180 ? 13.93 -37 -21.844 1 96.56 180 GLN A O 1
ATOM 1377 N N . GLN A 1 181 ? 14.797 -35.312 -20.688 1 97.69 181 GLN A N 1
ATOM 1378 C CA . GLN A 1 181 ? 13.852 -35.469 -19.594 1 97.69 181 GLN A CA 1
ATOM 1379 C C . GLN A 1 181 ? 12.43 -35.125 -20.031 1 97.69 181 GLN A C 1
ATOM 1381 O O . GLN A 1 181 ? 11.461 -35.688 -19.516 1 97.69 181 GLN A O 1
ATOM 1386 N N . ILE A 1 182 ? 12.297 -34.156 -20.969 1 97.62 182 ILE A N 1
ATOM 1387 C CA . ILE A 1 182 ? 10.992 -33.781 -21.469 1 97.62 182 ILE A CA 1
ATOM 1388 C C . ILE A 1 182 ? 10.242 -35 -21.969 1 97.62 182 ILE A C 1
ATOM 1390 O O . ILE A 1 182 ? 9.047 -35.156 -21.719 1 97.62 182 ILE A O 1
ATOM 1394 N N . ARG A 1 183 ? 10.922 -35.938 -22.547 1 93.69 183 ARG A N 1
ATOM 1395 C CA . ARG A 1 183 ? 10.312 -37.094 -23.156 1 93.69 183 ARG A CA 1
ATOM 1396 C C . ARG A 1 183 ? 9.773 -38.062 -22.078 1 93.69 183 ARG A C 1
ATOM 1398 O O . ARG A 1 183 ? 8.867 -38.844 -22.344 1 93.69 183 ARG A O 1
ATOM 1405 N N . TYR A 1 184 ? 10.234 -37.938 -20.922 1 94.56 184 TYR A N 1
ATOM 1406 C CA . TYR A 1 184 ? 9.859 -38.844 -19.844 1 94.56 184 TYR A CA 1
ATOM 1407 C C . TYR A 1 184 ? 8.867 -38.188 -18.891 1 94.56 184 TYR A C 1
ATOM 1409 O O . TYR A 1 184 ? 8.352 -38.812 -17.969 1 94.56 184 TYR A O 1
ATOM 1417 N N . SER A 1 185 ? 8.57 -36.938 -19.109 1 97.94 185 SER A N 1
ATOM 1418 C CA . SER A 1 185 ? 7.734 -36.188 -18.188 1 97.94 185 SER A CA 1
ATOM 1419 C C . SER A 1 185 ? 6.312 -36.031 -18.719 1 97.94 185 SER A C 1
ATOM 1421 O O . SER A 1 185 ? 6.105 -35.938 -19.922 1 97.94 185 SER A O 1
ATOM 1423 N N . ASP A 1 186 ? 5.324 -36.094 -17.797 1 98.06 186 ASP A N 1
ATOM 1424 C CA . ASP A 1 186 ? 3.932 -35.781 -18.125 1 98.06 186 ASP A CA 1
ATOM 1425 C C . ASP A 1 186 ? 3.637 -34.281 -17.953 1 98.06 186 ASP A C 1
ATOM 1427 O O . ASP A 1 186 ? 2.779 -33.75 -18.641 1 98.06 186 ASP A O 1
ATOM 1431 N N . LEU A 1 187 ? 4.316 -33.75 -16.953 1 98.75 187 LEU A N 1
ATOM 1432 C CA . LEU A 1 187 ? 4.164 -32.344 -16.547 1 98.75 187 LEU A CA 1
ATOM 1433 C C . LEU A 1 187 ? 5.496 -31.609 -16.641 1 98.75 187 LEU A C 1
ATOM 1435 O O . LEU A 1 187 ? 6.543 -32.156 -16.297 1 98.75 187 LEU A O 1
ATOM 1439 N N . ILE A 1 188 ? 5.422 -30.375 -17.109 1 98.88 188 ILE A N 1
ATOM 1440 C CA . ILE A 1 188 ? 6.59 -29.5 -17.125 1 98.88 188 ILE A CA 1
ATOM 1441 C C . ILE A 1 188 ? 6.227 -28.141 -16.516 1 98.88 188 ILE A C 1
ATOM 1443 O O . ILE A 1 188 ? 5.227 -27.531 -16.906 1 98.88 188 ILE A O 1
ATOM 1447 N N . ALA A 1 189 ? 6.926 -27.75 -15.523 1 98.88 189 ALA A N 1
ATOM 1448 C CA . ALA A 1 189 ? 6.766 -26.422 -14.945 1 98.88 189 ALA A CA 1
ATOM 1449 C C . ALA A 1 189 ? 8.07 -25.641 -15.016 1 98.88 189 ALA A C 1
ATOM 1451 O O . ALA A 1 189 ? 9.141 -26.156 -14.695 1 98.88 189 ALA A O 1
ATOM 1452 N N . CYS A 1 190 ? 7.957 -24.469 -15.516 1 98.44 190 CYS A N 1
ATOM 1453 C CA . CYS A 1 190 ? 9.109 -23.578 -15.617 1 98.44 190 CYS A CA 1
ATOM 1454 C C . CYS A 1 190 ? 8.883 -22.297 -14.828 1 98.44 190 CYS A C 1
ATOM 1456 O O . CYS A 1 190 ? 7.895 -21.594 -15.047 1 98.44 190 CYS A O 1
ATOM 1458 N N . ALA A 1 191 ? 9.695 -22.031 -13.875 1 96.56 191 ALA A N 1
ATOM 1459 C CA . ALA A 1 191 ? 9.641 -20.844 -13.031 1 96.56 191 ALA A CA 1
ATOM 1460 C C . ALA A 1 191 ? 11.008 -20.172 -12.945 1 96.56 191 ALA A C 1
ATOM 1462 O O . ALA A 1 191 ? 11.641 -20.156 -11.891 1 96.56 191 ALA A O 1
ATOM 1463 N N . THR A 1 192 ? 11.391 -19.562 -14.047 1 93.44 192 THR A N 1
ATOM 1464 C CA . THR A 1 192 ? 12.68 -18.875 -14.164 1 93.44 192 THR A CA 1
ATOM 1465 C C . THR A 1 192 ? 12.5 -17.469 -14.719 1 93.44 192 THR A C 1
ATOM 1467 O O . THR A 1 192 ? 11.438 -17.125 -15.227 1 93.44 192 THR A O 1
ATOM 1470 N N . LEU A 1 193 ? 13.578 -16.703 -14.594 1 87.69 193 LEU A N 1
ATOM 1471 C CA . LEU A 1 193 ? 13.602 -15.352 -15.148 1 87.69 193 LEU A CA 1
ATOM 1472 C C . LEU A 1 193 ? 14.375 -15.328 -16.469 1 87.69 193 LEU A C 1
ATOM 1474 O O . LEU A 1 193 ? 14.898 -14.281 -16.859 1 87.69 193 LEU A O 1
ATOM 1478 N N . SER A 1 194 ? 14.422 -16.438 -17.109 1 91.5 194 SER A N 1
ATOM 1479 C CA . SER A 1 194 ? 15.273 -16.594 -18.281 1 91.5 194 SER A CA 1
ATOM 1480 C C . SER A 1 194 ? 14.773 -15.734 -19.453 1 91.5 194 SER A C 1
ATOM 1482 O O . SER A 1 194 ? 13.57 -15.562 -19.625 1 91.5 194 SER A O 1
ATOM 1484 N N . GLN A 1 195 ? 15.711 -15.25 -20.234 1 93.5 195 GLN A N 1
ATOM 1485 C CA . GLN A 1 195 ? 15.406 -14.555 -21.484 1 93.5 195 GLN A CA 1
ATOM 1486 C C . GLN A 1 195 ? 15.516 -15.484 -22.688 1 93.5 195 GLN A C 1
ATOM 1488 O O . GLN A 1 195 ? 15.102 -15.133 -23.797 1 93.5 195 GLN A O 1
ATOM 1493 N N . THR A 1 196 ? 16.078 -16.578 -22.438 1 95.19 196 THR A N 1
ATOM 1494 C CA . THR A 1 196 ? 16.219 -17.625 -23.453 1 95.19 196 THR A CA 1
ATOM 1495 C C . THR A 1 196 ? 15.398 -18.859 -23.078 1 95.19 196 THR A C 1
ATOM 1497 O O . THR A 1 196 ? 15.453 -19.328 -21.953 1 95.19 196 THR A O 1
ATOM 1500 N N . PRO A 1 197 ? 14.695 -19.453 -24.047 1 97.12 197 PRO A N 1
ATOM 1501 C CA . PRO A 1 197 ? 13.789 -20.562 -23.734 1 97.12 197 PRO A CA 1
ATOM 1502 C C . PRO A 1 197 ? 14.523 -21.812 -23.25 1 97.12 197 PRO A C 1
ATOM 1504 O O . PRO A 1 197 ? 15.562 -22.172 -23.797 1 97.12 197 PRO A O 1
ATOM 1507 N N . TRP A 1 198 ? 13.945 -22.391 -22.219 1 97.25 198 TRP A N 1
ATOM 1508 C CA . TRP A 1 198 ? 14.414 -23.688 -21.734 1 97.25 198 TRP A CA 1
ATOM 1509 C C . TRP A 1 198 ? 13.656 -24.828 -22.422 1 97.25 198 TRP A C 1
ATOM 1511 O O . TRP A 1 198 ? 14.203 -25.906 -22.609 1 97.25 198 TRP A O 1
ATOM 1521 N N . ILE A 1 199 ? 12.391 -24.594 -22.766 1 98.31 199 ILE A N 1
ATOM 1522 C CA . ILE A 1 199 ? 11.492 -25.609 -23.297 1 98.31 199 ILE A CA 1
ATOM 1523 C C . ILE A 1 199 ? 11.383 -25.469 -24.812 1 98.31 199 ILE A C 1
ATOM 1525 O O . ILE A 1 199 ? 10.977 -24.406 -25.312 1 98.31 199 ILE A O 1
ATOM 1529 N N . GLU A 1 200 ? 11.664 -26.531 -25.516 1 97.69 200 GLU A N 1
ATOM 1530 C CA . GLU A 1 200 ? 11.594 -26.547 -26.969 1 97.69 200 GLU A CA 1
ATOM 1531 C C . GLU A 1 200 ? 10.461 -27.438 -27.453 1 97.69 200 GLU A C 1
ATOM 1533 O O . GLU A 1 200 ? 10.375 -28.609 -27.078 1 97.69 200 GLU A O 1
ATOM 1538 N N . GLY A 1 201 ? 9.695 -26.859 -28.375 1 97.69 201 GLY A N 1
ATOM 1539 C CA . GLY A 1 201 ? 8.484 -27.516 -28.859 1 97.69 201 GLY A CA 1
ATOM 1540 C C . GLY A 1 201 ? 8.742 -28.844 -29.531 1 97.69 201 GLY A C 1
ATOM 1541 O O . GLY A 1 201 ? 7.914 -29.75 -29.453 1 97.69 201 GLY A O 1
ATOM 1542 N N . ARG A 1 202 ? 9.906 -28.984 -30.094 1 96.62 202 ARG A N 1
ATOM 1543 C CA . ARG A 1 202 ? 10.219 -30.172 -30.891 1 96.62 202 ARG A CA 1
ATOM 1544 C C . ARG A 1 202 ? 10.305 -31.406 -30 1 96.62 202 ARG A C 1
ATOM 1546 O O . ARG A 1 202 ? 10.195 -32.531 -30.484 1 96.62 202 ARG A O 1
ATOM 1553 N N . TYR A 1 203 ? 10.461 -31.172 -28.734 1 97.62 203 TYR A N 1
ATOM 1554 C CA . TYR A 1 203 ? 10.617 -32.312 -27.844 1 97.62 203 TYR A CA 1
ATOM 1555 C C . TYR A 1 203 ? 9.289 -32.688 -27.203 1 97.62 203 TYR A C 1
ATOM 1557 O O . TYR A 1 203 ? 9.195 -33.719 -26.516 1 97.62 203 TYR A O 1
ATOM 1565 N N . LEU A 1 204 ? 8.258 -31.891 -27.438 1 98.06 204 LEU A N 1
ATOM 1566 C CA . LEU A 1 204 ? 7 -32.031 -26.719 1 98.06 204 LEU A CA 1
ATOM 1567 C C . LEU A 1 204 ? 6.051 -32.969 -27.469 1 98.06 204 LEU A C 1
ATOM 1569 O O . LEU A 1 204 ? 6.129 -33.062 -28.703 1 98.06 204 LEU A O 1
ATOM 1573 N N . SER A 1 205 ? 5.223 -33.625 -26.781 1 96.44 205 SER A N 1
ATOM 1574 C CA . SER A 1 205 ? 4.133 -34.406 -27.328 1 96.44 205 SER A CA 1
ATOM 1575 C C . SER A 1 205 ? 2.787 -34 -26.75 1 96.44 205 SER A C 1
ATOM 1577 O O . SER A 1 205 ? 2.246 -32.969 -27.125 1 96.44 205 SER A O 1
ATOM 1579 N N . ASP A 1 206 ? 2.229 -34.688 -25.688 1 96.25 206 ASP A N 1
ATOM 1580 C CA . ASP A 1 206 ? 0.922 -34.344 -25.125 1 96.25 206 ASP A CA 1
ATOM 1581 C C . ASP A 1 206 ? 1.045 -33.875 -23.672 1 96.25 206 ASP A C 1
ATOM 1583 O O . ASP A 1 206 ? 0.119 -34.062 -22.875 1 96.25 206 ASP A O 1
ATOM 1587 N N . GLN A 1 207 ? 2.154 -33.281 -23.328 1 98.12 207 GLN A N 1
ATOM 1588 C CA . GLN A 1 207 ? 2.42 -32.812 -21.969 1 98.12 207 GLN A CA 1
ATOM 1589 C C . GLN A 1 207 ? 1.602 -31.578 -21.625 1 98.12 207 GLN A C 1
ATOM 1591 O O . GLN A 1 207 ? 1.093 -30.906 -22.531 1 98.12 207 GLN A O 1
ATOM 1596 N N . HIS A 1 208 ? 1.427 -31.312 -20.375 1 98.69 208 HIS A N 1
ATOM 1597 C CA . HIS A 1 208 ? 1.011 -30 -19.891 1 98.69 208 HIS A CA 1
ATOM 1598 C C . HIS A 1 208 ? 2.207 -29.188 -19.422 1 98.69 208 HIS A C 1
ATOM 1600 O O . HIS A 1 208 ? 3.047 -29.688 -18.656 1 98.69 208 HIS A O 1
ATOM 1606 N N . ILE A 1 209 ? 2.217 -27.891 -19.812 1 98.88 209 ILE A N 1
ATOM 1607 C CA . ILE A 1 209 ? 3.324 -27 -19.484 1 98.88 209 ILE A CA 1
ATOM 1608 C C . ILE A 1 209 ? 2.803 -25.797 -18.688 1 98.88 209 ILE A C 1
ATOM 1610 O O . ILE A 1 209 ? 1.884 -25.109 -19.141 1 98.88 209 ILE A O 1
ATOM 1614 N N . SER A 1 210 ? 3.365 -25.594 -17.531 1 98.81 210 SER A N 1
ATOM 1615 C CA . SER A 1 210 ? 3.111 -24.375 -16.766 1 98.81 210 SER A CA 1
ATOM 1616 C C . SER A 1 210 ? 4.273 -23.391 -16.875 1 98.81 210 SER A C 1
ATOM 1618 O O . SER A 1 210 ? 5.391 -23.688 -16.438 1 98.81 210 SER A O 1
ATOM 1620 N N . LEU A 1 211 ? 4.02 -22.281 -17.469 1 98.56 211 LEU A N 1
ATOM 1621 C CA . LEU A 1 211 ? 4.988 -21.188 -17.531 1 98.56 211 LEU A CA 1
ATOM 1622 C C . LEU A 1 211 ? 4.68 -20.125 -16.469 1 98.56 211 LEU A C 1
ATOM 1624 O O . LEU A 1 211 ? 3.693 -19.391 -16.594 1 98.56 211 LEU A O 1
ATOM 1628 N N . ILE A 1 212 ? 5.629 -19.969 -15.492 1 97.31 212 ILE A N 1
ATOM 1629 C CA . 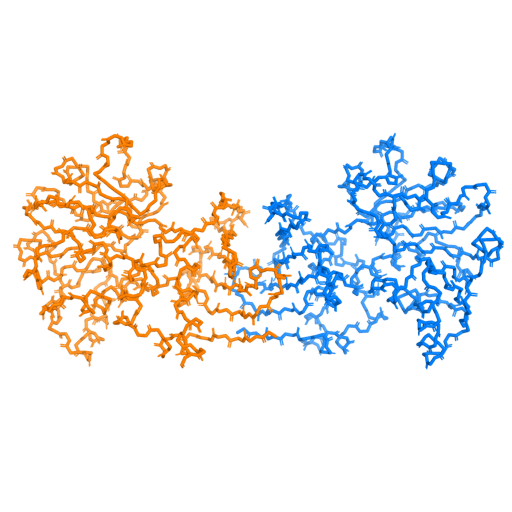ILE A 1 212 ? 5.25 -19.25 -14.281 1 97.31 212 ILE A CA 1
ATOM 1630 C C . ILE A 1 212 ? 6.23 -18.109 -14.031 1 97.31 212 ILE A C 1
ATOM 1632 O O . ILE A 1 212 ? 5.855 -17.062 -13.484 1 97.31 212 ILE A O 1
ATOM 1636 N N . GLY A 1 213 ? 7.438 -18.156 -14.438 1 92.81 213 GLY A N 1
ATOM 1637 C CA . GLY A 1 213 ? 8.484 -17.219 -14.031 1 92.81 213 GLY A CA 1
ATOM 1638 C C . GLY A 1 213 ? 8.531 -15.961 -14.875 1 92.81 213 GLY A C 1
ATOM 1639 O O . GLY A 1 213 ? 8.719 -14.867 -14.352 1 92.81 213 GLY A O 1
ATOM 1640 N N . GLY A 1 214 ? 8.414 -16.125 -16.172 1 89.06 214 GLY A N 1
ATOM 1641 C CA . GLY A 1 214 ? 8.508 -14.984 -17.078 1 89.06 214 GLY A CA 1
ATOM 1642 C C . GLY A 1 214 ? 7.293 -14.078 -17.031 1 89.06 214 GLY A C 1
ATOM 1643 O O . GLY A 1 214 ? 6.16 -14.547 -17.141 1 89.06 214 GLY A O 1
ATOM 1644 N N . PHE A 1 215 ? 7.578 -12.719 -16.828 1 87.12 215 PHE A N 1
ATOM 1645 C CA . PHE A 1 215 ? 6.438 -11.82 -16.734 1 87.12 215 PHE A CA 1
ATOM 1646 C C . PHE A 1 215 ? 6.73 -10.492 -17.422 1 87.12 215 PHE A C 1
ATOM 1648 O O . PHE A 1 215 ? 5.953 -9.547 -17.312 1 87.12 215 PHE A O 1
ATOM 1655 N N . THR A 1 216 ? 7.875 -10.375 -18.031 1 88.5 216 THR A N 1
ATOM 1656 C CA . THR A 1 216 ? 8.219 -9.195 -18.812 1 88.5 216 THR A CA 1
ATOM 1657 C C . THR A 1 216 ? 8.352 -9.547 -20.297 1 88.5 216 THR A C 1
ATOM 1659 O O . THR A 1 216 ? 8.484 -10.719 -20.656 1 88.5 216 THR A O 1
ATOM 1662 N N . PRO A 1 217 ? 8.383 -8.508 -21.094 1 91 217 PRO A N 1
ATOM 1663 C CA . PRO A 1 217 ? 8.461 -8.766 -22.531 1 91 217 PRO A CA 1
ATOM 1664 C C . PRO A 1 217 ? 9.773 -9.422 -22.938 1 91 217 PRO A C 1
ATOM 1666 O O . PRO A 1 217 ? 9.828 -10.094 -23.984 1 91 217 PRO A O 1
ATOM 1669 N N . ASP A 1 218 ? 10.789 -9.281 -22.156 1 91.81 218 ASP A N 1
ATOM 1670 C CA . ASP A 1 218 ? 12.102 -9.789 -22.531 1 91.81 218 ASP A CA 1
ATOM 1671 C C . ASP A 1 218 ? 12.312 -11.219 -22.016 1 91.81 218 ASP A C 1
ATOM 1673 O O . ASP A 1 218 ? 13.25 -11.898 -22.438 1 91.81 218 ASP A O 1
ATOM 1677 N N . MET A 1 219 ? 11.453 -11.68 -21.203 1 91.75 219 MET A N 1
ATOM 1678 C CA . MET A 1 219 ? 11.602 -13.008 -20.625 1 91.75 219 MET A CA 1
ATOM 1679 C C . MET A 1 219 ? 10.883 -14.055 -21.469 1 91.75 219 MET A C 1
ATOM 1681 O O . MET A 1 219 ? 9.805 -13.797 -22 1 91.75 219 MET A O 1
ATOM 1685 N N . ARG A 1 220 ? 11.602 -15.227 -21.578 1 95.31 220 ARG A N 1
ATOM 1686 C CA . ARG A 1 220 ? 11.07 -16.344 -22.359 1 95.31 220 ARG A CA 1
ATOM 1687 C C . ARG A 1 220 ? 11.453 -17.688 -21.719 1 95.31 220 ARG A C 1
ATOM 1689 O O . ARG A 1 220 ? 12.633 -18 -21.578 1 95.31 220 ARG A O 1
ATOM 1696 N N . GLU A 1 221 ? 10.422 -18.438 -21.406 1 97.31 221 GLU A N 1
ATOM 1697 C CA . GLU A 1 221 ? 10.68 -19.75 -20.812 1 97.31 221 GLU A CA 1
ATOM 1698 C C . GLU A 1 221 ? 10.484 -20.859 -21.844 1 97.31 221 GLU A C 1
ATOM 1700 O O . GLU A 1 221 ? 11.102 -21.922 -21.734 1 97.31 221 GLU A O 1
ATOM 1705 N N . ALA A 1 222 ? 9.672 -20.672 -22.875 1 98.12 222 ALA A N 1
ATOM 1706 C CA . ALA A 1 222 ? 9.406 -21.641 -23.938 1 98.12 222 ALA A CA 1
ATOM 1707 C C . ALA A 1 222 ? 9.562 -21 -25.312 1 98.12 222 ALA A C 1
ATOM 1709 O O . ALA A 1 222 ? 9.359 -19.781 -25.469 1 98.12 222 ALA A O 1
ATOM 1710 N N . ASP A 1 223 ? 9.922 -21.781 -26.281 1 97.06 223 ASP A N 1
ATOM 1711 C CA . ASP A 1 223 ? 10.125 -21.219 -27.609 1 97.06 223 ASP A CA 1
ATOM 1712 C C . ASP A 1 223 ? 8.789 -21.016 -28.328 1 97.06 223 ASP A C 1
ATOM 1714 O O . ASP A 1 223 ? 7.746 -21.469 -27.844 1 97.06 223 ASP A O 1
ATOM 1718 N N . LYS A 1 224 ? 8.852 -20.359 -29.406 1 95.81 224 LYS A N 1
ATOM 1719 C CA . LYS A 1 224 ? 7.656 -20.031 -30.188 1 95.81 224 LYS A CA 1
ATOM 1720 C C . LYS A 1 224 ? 6.953 -21.297 -30.672 1 95.81 224 LYS A C 1
ATOM 1722 O O . LYS A 1 224 ? 5.723 -21.328 -30.75 1 95.81 224 LYS A O 1
ATOM 1727 N N . ASP A 1 225 ? 7.719 -22.234 -31.016 1 96.69 225 ASP A N 1
ATOM 1728 C CA . ASP A 1 225 ? 7.164 -23.484 -31.531 1 96.69 225 ASP A CA 1
ATOM 1729 C C . ASP A 1 225 ? 6.277 -24.156 -30.469 1 96.69 225 ASP A C 1
ATOM 1731 O O . ASP A 1 225 ? 5.25 -24.75 -30.812 1 96.69 225 ASP A O 1
ATOM 1735 N N . THR A 1 226 ? 6.672 -24.094 -29.219 1 97.81 226 THR A N 1
ATOM 1736 C CA . THR A 1 226 ? 5.863 -24.625 -28.125 1 97.81 226 THR A CA 1
ATOM 1737 C C . THR A 1 226 ? 4.477 -24 -28.109 1 97.81 226 THR A C 1
ATOM 1739 O O . THR A 1 226 ? 3.465 -24.703 -28.078 1 97.81 226 THR A O 1
ATOM 1742 N N . LEU A 1 227 ? 4.43 -22.703 -28.234 1 97.31 227 LEU A N 1
ATOM 1743 C CA . LEU A 1 227 ? 3.174 -21.953 -28.172 1 97.31 227 LEU A CA 1
ATOM 1744 C C . LEU A 1 227 ? 2.328 -22.203 -29.406 1 97.31 227 LEU A C 1
ATOM 1746 O O . LEU A 1 227 ? 1.098 -22.219 -29.344 1 97.31 227 LEU A O 1
ATOM 1750 N N . ARG A 1 228 ? 2.967 -22.359 -30.5 1 95.31 228 ARG A N 1
ATOM 1751 C CA . ARG A 1 228 ? 2.262 -22.625 -31.75 1 95.31 228 ARG A CA 1
ATOM 1752 C C . ARG A 1 228 ? 1.594 -24 -31.719 1 95.31 228 ARG A C 1
ATOM 1754 O O . ARG A 1 228 ? 0.493 -24.172 -32.25 1 95.31 228 ARG A O 1
ATOM 1761 N N . ARG A 1 229 ? 2.172 -24.906 -31.125 1 96.25 229 ARG A N 1
ATOM 1762 C CA . ARG A 1 229 ? 1.719 -26.297 -31.156 1 96.25 229 ARG A CA 1
ATOM 1763 C C . ARG A 1 229 ? 0.685 -26.562 -30.062 1 96.25 229 ARG A C 1
ATOM 1765 O O . ARG A 1 229 ? -0.172 -27.438 -30.203 1 96.25 229 ARG A O 1
ATOM 1772 N N . ALA A 1 230 ? 0.773 -25.828 -29.016 1 97.94 230 ALA A N 1
ATOM 1773 C CA . ALA A 1 230 ? -0.016 -26.125 -27.828 1 97.94 230 ALA A CA 1
ATOM 1774 C C . ALA A 1 230 ? -1.315 -25.328 -27.812 1 97.94 230 ALA A C 1
ATOM 1776 O O . ALA A 1 230 ? -1.415 -24.281 -28.453 1 97.94 230 ALA A O 1
ATOM 1777 N N . ARG A 1 231 ? -2.34 -25.859 -27.141 1 97.88 231 ARG A N 1
ATOM 1778 C CA . ARG A 1 231 ? -3.445 -25.016 -26.703 1 97.88 231 ARG A CA 1
ATOM 1779 C C . ARG A 1 231 ? -3.021 -24.125 -25.547 1 97.88 231 ARG A C 1
ATOM 1781 O O . ARG A 1 231 ? -2.621 -24.625 -24.484 1 97.88 231 ARG A O 1
ATOM 1788 N N . VAL A 1 232 ? -3.209 -22.828 -25.703 1 98.44 232 VAL A N 1
ATOM 1789 C CA . VAL A 1 232 ? -2.641 -21.859 -24.766 1 98.44 232 VAL A CA 1
ATOM 1790 C C . VAL A 1 232 ? -3.736 -21.328 -23.844 1 98.44 232 VAL A C 1
ATOM 1792 O O . VAL A 1 232 ? -4.781 -20.875 -24.328 1 98.44 232 VAL A O 1
ATOM 1795 N N . TYR A 1 233 ? -3.49 -21.453 -22.594 1 98.56 233 TYR A N 1
ATOM 1796 C CA . TYR A 1 233 ? -4.305 -20.844 -21.547 1 98.56 233 TYR A CA 1
ATOM 1797 C C . TYR A 1 233 ? -3.508 -19.812 -20.781 1 98.56 233 TYR A C 1
ATOM 1799 O O . TYR A 1 233 ? -2.289 -19.922 -20.641 1 98.56 233 TYR A O 1
ATOM 1807 N N . ILE A 1 234 ? -4.219 -18.797 -20.266 1 98.19 234 ILE A N 1
ATOM 1808 C CA . ILE A 1 234 ? -3.549 -17.719 -19.531 1 98.19 234 ILE A CA 1
ATOM 1809 C C . ILE A 1 234 ? -4.289 -17.453 -18.219 1 98.19 234 ILE A C 1
ATOM 1811 O O . ILE A 1 234 ? -5.461 -17.812 -18.078 1 98.19 234 ILE A O 1
ATOM 1815 N N . ASP A 1 235 ? -3.537 -16.906 -17.266 1 97.56 235 ASP A N 1
ATOM 1816 C CA . ASP A 1 235 ? -4.234 -16.609 -16.016 1 97.56 235 ASP A CA 1
ATOM 1817 C C . ASP A 1 235 ? -5.09 -15.352 -16.156 1 97.56 235 ASP A C 1
ATOM 1819 O O . ASP A 1 235 ? -6.207 -15.289 -15.648 1 97.56 235 ASP A O 1
ATOM 1823 N N . THR A 1 236 ? -4.547 -14.375 -16.844 1 94.38 236 THR A N 1
ATOM 1824 C CA . THR A 1 236 ? -5.27 -13.133 -17.078 1 94.38 236 THR A CA 1
ATOM 1825 C C . THR A 1 236 ? -4.914 -12.539 -18.438 1 94.38 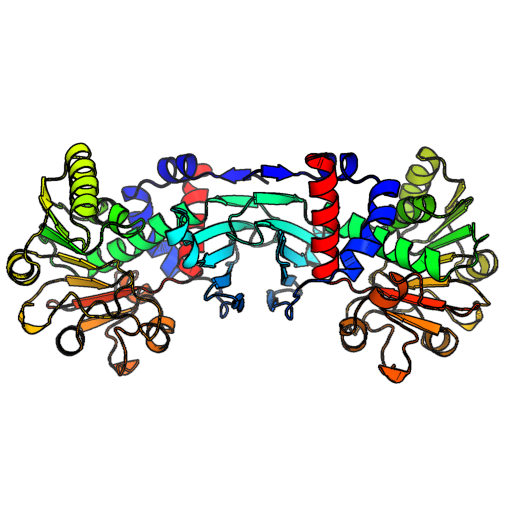236 THR A C 1
ATOM 1827 O O . THR A 1 236 ? -3.859 -12.844 -18.984 1 94.38 236 THR A O 1
ATOM 1830 N N . GLU A 1 237 ? -5.723 -11.633 -18.906 1 92.81 237 GLU A N 1
ATOM 1831 C CA . GLU A 1 237 ? -5.492 -10.984 -20.203 1 92.81 237 GLU A CA 1
ATOM 1832 C C . GLU A 1 237 ? -4.195 -10.18 -20.188 1 92.81 237 GLU A C 1
ATOM 1834 O O . GLU A 1 237 ? -3.551 -10.016 -21.234 1 92.81 237 GLU A O 1
ATOM 1839 N N . ALA A 1 238 ? -3.82 -9.734 -19.062 1 89.75 238 ALA A N 1
ATOM 1840 C CA . ALA A 1 238 ? -2.6 -8.945 -18.922 1 89.75 238 ALA A CA 1
ATOM 1841 C C . ALA A 1 238 ? -1.381 -9.727 -19.406 1 89.75 238 ALA A C 1
ATOM 1843 O O . ALA A 1 238 ? -0.383 -9.133 -19.812 1 89.75 238 ALA A O 1
ATOM 1844 N N . ALA A 1 239 ? -1.492 -11.023 -19.375 1 94.25 239 ALA A N 1
ATOM 1845 C CA . ALA A 1 239 ? -0.378 -11.875 -19.797 1 94.25 239 ALA A CA 1
ATOM 1846 C C . ALA A 1 239 ? -0.022 -11.633 -21.25 1 94.25 239 ALA A C 1
ATOM 1848 O O . ALA A 1 239 ? 1.152 -11.672 -21.625 1 94.25 239 ALA A O 1
ATOM 1849 N N . LEU A 1 240 ? -0.987 -11.367 -22.078 1 93.56 240 LEU A N 1
ATOM 1850 C CA . LEU A 1 240 ? -0.786 -11.172 -23.516 1 93.56 240 LEU A CA 1
ATOM 1851 C C . LEU A 1 240 ? 0.073 -9.945 -23.781 1 93.56 240 LEU A C 1
ATOM 1853 O O . LEU A 1 240 ? 0.858 -9.922 -24.734 1 93.56 240 LEU A O 1
ATOM 1857 N N . GLY A 1 241 ? -0.006 -8.992 -22.922 1 88 241 GLY A N 1
ATOM 1858 C CA . GLY A 1 241 ? 0.722 -7.754 -23.125 1 88 241 GLY A CA 1
ATOM 1859 C C . GLY A 1 241 ? 2.023 -7.684 -22.359 1 88 241 GLY A C 1
ATOM 1860 O O . GLY A 1 241 ? 2.861 -6.816 -22.625 1 88 241 GLY A O 1
ATOM 1861 N N . THR A 1 242 ? 2.273 -8.625 -21.547 1 88.25 242 THR A N 1
ATOM 1862 C CA . THR A 1 242 ? 3.395 -8.438 -20.625 1 88.25 242 THR A CA 1
ATOM 1863 C C . THR A 1 242 ? 4.402 -9.578 -20.766 1 88.25 242 THR A C 1
ATOM 1865 O O . THR A 1 242 ? 5.613 -9.352 -20.703 1 88.25 242 THR A O 1
ATOM 1868 N N . ALA A 1 243 ? 3.949 -10.781 -21 1 92.38 243 ALA A N 1
ATOM 1869 C CA . ALA A 1 243 ? 4.824 -11.945 -21 1 92.38 243 ALA A CA 1
ATOM 1870 C C . ALA A 1 243 ? 5.465 -12.164 -22.359 1 92.38 243 ALA A C 1
ATOM 1872 O O . ALA A 1 243 ? 4.766 -12.328 -23.359 1 92.38 243 ALA A O 1
ATOM 1873 N N . GLY A 1 244 ? 6.75 -12.25 -22.359 1 94.56 244 GLY A N 1
ATOM 1874 C CA . GLY A 1 244 ? 7.473 -12.5 -23.594 1 94.56 244 GLY A CA 1
ATOM 1875 C C . GLY A 1 244 ? 7.145 -13.844 -24.219 1 94.56 244 GLY A C 1
ATOM 1876 O O . GLY A 1 244 ? 7.199 -14 -25.438 1 94.56 244 GLY A O 1
ATOM 1877 N N . ASP A 1 245 ? 6.773 -14.797 -23.469 1 95.75 245 ASP A N 1
ATOM 1878 C CA . ASP A 1 245 ? 6.402 -16.125 -23.938 1 95.75 245 ASP A CA 1
ATOM 1879 C C . ASP A 1 245 ? 5.262 -16.047 -24.953 1 95.75 245 ASP A C 1
ATOM 1881 O O . ASP A 1 245 ? 5.141 -16.922 -25.828 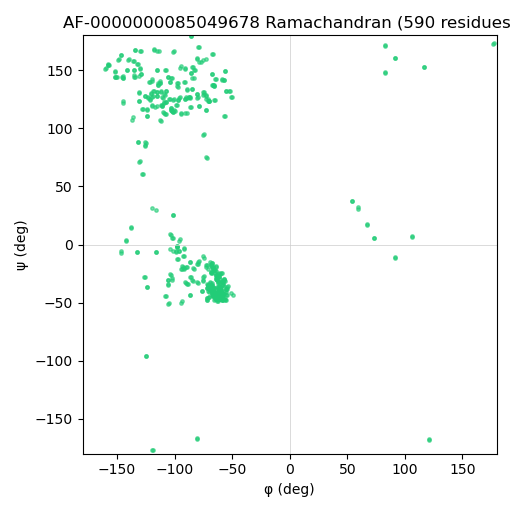1 95.75 245 ASP A O 1
ATOM 1885 N N . LEU A 1 246 ? 4.449 -15.031 -24.797 1 96.62 246 LEU A N 1
ATOM 1886 C CA . LEU A 1 246 ? 3.213 -14.969 -25.562 1 96.62 246 LEU A CA 1
ATOM 1887 C C . LEU A 1 246 ? 3.342 -13.969 -26.703 1 96.62 246 LEU A C 1
ATOM 1889 O O . LEU A 1 246 ? 2.34 -13.57 -27.312 1 96.62 246 LEU A O 1
ATOM 1893 N N . GLU A 1 247 ? 4.535 -13.516 -26.891 1 94.06 247 GLU A N 1
ATOM 1894 C CA . GLU A 1 247 ? 4.75 -12.523 -27.938 1 94.06 247 GLU A CA 1
ATOM 1895 C C . GLU A 1 247 ? 4.148 -12.984 -29.266 1 94.06 247 GLU A C 1
ATOM 1897 O O . GLU A 1 247 ? 4.395 -14.102 -29.719 1 94.06 247 GLU A O 1
ATOM 1902 N N . GLY A 1 248 ? 3.32 -12.148 -29.859 1 90.38 248 GLY A N 1
ATOM 1903 C CA . GLY A 1 248 ? 2.75 -12.422 -31.172 1 90.38 248 GLY A CA 1
ATOM 1904 C C . GLY A 1 248 ? 1.418 -13.148 -31.094 1 90.38 248 GLY A C 1
ATOM 1905 O O . GLY A 1 248 ? 0.75 -13.328 -32.125 1 90.38 248 GLY A O 1
ATOM 1906 N N . LEU A 1 249 ? 1.049 -13.641 -29.953 1 93.56 249 LEU A N 1
ATOM 1907 C CA . LEU A 1 249 ? -0.23 -14.32 -29.781 1 93.56 249 LEU A CA 1
ATOM 1908 C C . LEU A 1 249 ? -1.344 -13.32 -29.5 1 93.56 249 LEU A C 1
ATOM 1910 O O . LEU A 1 249 ? -1.163 -12.391 -28.703 1 93.56 249 LEU A O 1
ATOM 1914 N N . SER A 1 250 ? -2.469 -13.469 -30.188 1 91.88 250 SER A N 1
ATOM 1915 C CA . SER A 1 250 ? -3.627 -12.617 -29.953 1 91.88 250 SER A CA 1
ATOM 1916 C C . SER A 1 250 ? -4.672 -13.312 -29.094 1 91.88 250 SER A C 1
ATOM 1918 O O . SER A 1 250 ? -4.598 -14.531 -28.891 1 91.88 250 SER A O 1
ATOM 1920 N N . GLY A 1 251 ? -5.605 -12.523 -28.609 1 92.06 251 GLY A N 1
ATOM 1921 C CA . GLY A 1 251 ? -6.633 -13.031 -27.719 1 92.06 251 GLY A CA 1
ATOM 1922 C C . GLY A 1 251 ? -7.426 -14.18 -28.312 1 92.06 251 GLY A C 1
ATOM 1923 O O . GLY A 1 251 ? -7.809 -15.109 -27.609 1 92.06 251 GLY A O 1
ATOM 1924 N N . ASP A 1 252 ? -7.562 -14.148 -29.609 1 93.12 252 ASP A N 1
ATOM 1925 C CA . ASP A 1 252 ? -8.367 -15.164 -30.266 1 93.12 252 ASP A CA 1
ATOM 1926 C C . ASP A 1 252 ? -7.625 -16.5 -30.344 1 93.12 252 ASP A C 1
ATOM 1928 O O . ASP A 1 252 ? -8.227 -17.531 -30.625 1 93.12 252 ASP A O 1
ATOM 1932 N N . GLN A 1 253 ? -6.352 -16.469 -30 1 95 253 GLN A N 1
ATOM 1933 C CA . GLN A 1 253 ? -5.539 -17.672 -30.047 1 95 253 GLN A CA 1
ATOM 1934 C C . GLN A 1 253 ? -5.418 -18.312 -28.672 1 95 253 GLN A C 1
ATOM 1936 O O . GLN A 1 253 ? -4.809 -19.375 -28.531 1 95 253 GLN A O 1
ATOM 1941 N N . VAL A 1 254 ? -5.984 -17.703 -27.75 1 96.81 254 VAL A N 1
ATOM 1942 C CA . VAL A 1 254 ? -6.004 -18.219 -26.375 1 96.81 254 VAL A CA 1
ATOM 1943 C C . VAL A 1 254 ? -7.227 -19.109 -26.188 1 96.81 254 VAL A C 1
ATOM 1945 O O . VAL A 1 254 ? -8.352 -18.703 -26.484 1 96.81 254 VAL A O 1
ATOM 1948 N N . ALA A 1 255 ? -6.996 -20.344 -25.719 1 97.75 255 ALA A N 1
ATOM 1949 C CA . ALA A 1 255 ? -8.055 -21.328 -25.578 1 97.75 255 ALA A CA 1
ATOM 1950 C C . ALA A 1 255 ? -8.953 -21.031 -24.391 1 97.75 255 ALA A C 1
ATOM 1952 O O . ALA A 1 255 ? -10.109 -21.438 -24.359 1 97.75 255 ALA A O 1
ATOM 1953 N N . GLY A 1 256 ? -8.453 -20.359 -23.375 1 97.69 256 GLY A N 1
ATOM 1954 C CA . GLY A 1 256 ? -9.18 -20 -22.172 1 97.69 256 GLY A CA 1
ATOM 1955 C C . GLY A 1 256 ? -8.32 -19.297 -21.141 1 97.69 256 GLY A C 1
ATOM 1956 O O . GLY A 1 256 ? -7.109 -19.156 -21.312 1 97.69 256 GLY A O 1
ATOM 1957 N N . GLN A 1 257 ? -9 -18.828 -20.109 1 97.81 257 GLN A N 1
ATOM 1958 C CA . GLN A 1 257 ? -8.344 -18.156 -19 1 97.81 257 GLN A CA 1
ATOM 1959 C C . GLN A 1 257 ? -8.547 -18.922 -17.688 1 97.81 257 GLN A C 1
ATOM 1961 O O . GLN A 1 257 ? -9.344 -19.859 -17.625 1 97.81 257 GLN A O 1
ATOM 1966 N N . LEU A 1 258 ? -7.766 -18.5 -16.688 1 98.44 258 LEU A N 1
ATOM 1967 C CA . LEU A 1 258 ? -7.852 -19.141 -15.391 1 98.44 258 LEU A CA 1
ATOM 1968 C C . LEU A 1 258 ? -9.297 -19.203 -14.906 1 98.44 258 LEU A C 1
ATOM 1970 O O . LEU A 1 258 ? -9.734 -20.234 -14.367 1 98.44 258 LEU A O 1
ATOM 1974 N N . ARG A 1 259 ? -10.07 -18.141 -15.086 1 97.44 259 ARG A N 1
ATOM 1975 C CA . ARG A 1 259 ? -11.469 -18.125 -14.672 1 97.44 259 ARG A CA 1
ATOM 1976 C C . ARG A 1 259 ? -12.25 -19.234 -15.344 1 97.44 259 ARG A C 1
ATOM 1978 O O . ARG A 1 259 ? -13.094 -19.891 -14.719 1 97.44 259 ARG A O 1
ATOM 1985 N N . ASP A 1 260 ? -11.984 -19.422 -16.656 1 98 260 ASP A N 1
ATOM 1986 C CA . ASP A 1 260 ? -12.633 -20.516 -17.391 1 98 260 ASP A CA 1
ATOM 1987 C C . ASP A 1 260 ? -12.281 -21.875 -16.781 1 98 260 ASP A C 1
ATOM 1989 O O . ASP A 1 260 ? -13.156 -22.719 -16.609 1 98 260 ASP A O 1
ATOM 1993 N N . LEU A 1 261 ? -11.062 -22.016 -16.438 1 98.31 261 LEU A N 1
ATOM 1994 C CA . LEU A 1 261 ? -10.57 -23.281 -15.906 1 98.31 261 LEU A CA 1
ATOM 1995 C C . LEU A 1 261 ? -11.164 -23.547 -14.523 1 98.31 261 LEU A C 1
ATOM 1997 O O . LEU A 1 261 ? -11.211 -24.703 -14.078 1 98.31 261 LEU A O 1
ATOM 2001 N N . CYS A 1 262 ? -11.578 -22.516 -13.828 1 98.25 262 CYS A N 1
ATOM 2002 C CA . CYS A 1 262 ? -12.188 -22.672 -12.508 1 98.25 262 CYS A CA 1
ATOM 2003 C C . CYS A 1 262 ? -13.648 -23.094 -12.633 1 98.25 262 CYS A C 1
ATOM 2005 O O . CYS A 1 262 ? -14.266 -23.516 -11.648 1 98.25 262 CYS A O 1
ATOM 2007 N N . ASP A 1 263 ? -14.227 -22.969 -13.812 1 97.5 263 ASP A N 1
ATOM 2008 C CA . ASP A 1 263 ? -15.594 -23.375 -14.086 1 97.5 263 ASP A CA 1
ATOM 2009 C C . ASP A 1 263 ? -15.664 -24.859 -14.461 1 97.5 263 ASP A C 1
ATOM 2011 O O . ASP A 1 263 ? -15.164 -25.266 -15.516 1 97.5 263 ASP A O 1
ATOM 2015 N N . PRO A 1 264 ? -16.375 -25.656 -13.664 1 95 264 PRO A N 1
ATOM 2016 C CA . PRO A 1 264 ? -16.453 -27.094 -13.961 1 95 264 PRO A CA 1
ATOM 2017 C C . PRO A 1 264 ? -17.156 -27.375 -15.289 1 95 264 PRO A C 1
ATOM 2019 O O . PRO A 1 264 ? -16.953 -28.453 -15.875 1 95 264 PRO A O 1
ATOM 2022 N N . MET A 1 265 ? -17.891 -26.438 -15.773 1 96.94 265 MET A N 1
ATOM 2023 C CA . MET A 1 265 ? -18.641 -26.656 -17.016 1 96.94 265 MET A CA 1
ATOM 2024 C C . MET A 1 265 ? -17.781 -26.328 -18.234 1 96.94 265 MET A C 1
ATOM 2026 O O . MET A 1 265 ? -18.141 -26.672 -19.359 1 96.94 265 MET A O 1
ATOM 2030 N N . PHE A 1 266 ? -16.703 -25.656 -18.031 1 97.75 266 PHE A N 1
ATOM 2031 C CA . PHE A 1 266 ? -15.797 -25.344 -19.125 1 97.75 266 PHE A CA 1
ATOM 2032 C C . PHE A 1 266 ? -15.086 -26.594 -19.625 1 97.75 266 PHE A C 1
ATOM 2034 O O . PHE A 1 266 ? -14.43 -27.281 -18.844 1 97.75 266 PHE A O 1
ATOM 2041 N N . LYS A 1 267 ? -15.195 -26.906 -20.875 1 96.69 267 LYS A N 1
ATOM 2042 C CA . LYS A 1 267 ? -14.594 -28.109 -21.453 1 96.69 267 LYS A CA 1
ATOM 2043 C C . LYS A 1 267 ? -13.172 -27.828 -21.938 1 96.69 267 LYS A C 1
ATOM 2045 O O . LYS A 1 267 ? -12.906 -26.781 -22.531 1 96.69 267 LYS A O 1
ATOM 2050 N N . VAL A 1 268 ? -12.344 -28.703 -21.594 1 96.06 268 VAL A N 1
ATOM 2051 C CA . VAL A 1 268 ? -10.953 -28.609 -22.016 1 96.06 268 VAL A CA 1
ATOM 2052 C C . VAL A 1 268 ? -10.625 -29.766 -22.953 1 96.06 268 VAL A C 1
ATOM 2054 O O . VAL A 1 268 ? -11.078 -30.891 -22.75 1 96.06 268 VAL A O 1
ATOM 2057 N N . ASP A 1 269 ? -9.906 -29.453 -23.953 1 90.25 269 ASP A N 1
ATOM 2058 C CA . ASP A 1 269 ? -9.5 -30.484 -24.906 1 90.25 269 ASP A CA 1
ATOM 2059 C C . ASP A 1 269 ? -8.25 -31.219 -24.422 1 90.25 269 ASP A C 1
ATOM 2061 O O . ASP A 1 269 ? -7.414 -30.625 -23.734 1 90.25 269 ASP A O 1
ATOM 2065 N N . GLU A 1 270 ? -8.164 -32.469 -24.875 1 92.19 270 GLU A N 1
ATOM 2066 C CA . GLU A 1 270 ? -6.957 -33.25 -24.578 1 92.19 270 GLU A CA 1
ATOM 2067 C C . GLU A 1 270 ? -5.805 -32.812 -25.5 1 92.19 270 GLU A C 1
ATOM 2069 O O . GLU A 1 270 ? -6.027 -32.25 -26.562 1 92.19 270 GLU A O 1
ATOM 2074 N N . GLY A 1 271 ? -4.602 -33.094 -25 1 95.62 271 GLY A N 1
ATOM 2075 C CA . GLY A 1 271 ? -3.426 -32.812 -25.812 1 95.62 271 GLY A CA 1
ATOM 2076 C C . GLY A 1 271 ? -2.459 -31.859 -25.172 1 95.62 271 GLY A C 1
ATOM 2077 O O . GLY A 1 271 ? -2.566 -31.578 -23.969 1 95.62 271 GLY A O 1
ATOM 2078 N N . LEU A 1 272 ? -1.516 -31.406 -26.031 1 98.19 272 LEU A N 1
ATOM 2079 C CA . LEU A 1 272 ? -0.47 -30.5 -25.562 1 98.19 272 LEU A CA 1
ATOM 2080 C C . LEU A 1 272 ? -1.062 -29.156 -25.141 1 98.19 272 LEU A C 1
ATOM 2082 O O . LEU A 1 272 ? -1.8 -28.531 -25.891 1 98.19 272 LEU A O 1
ATOM 2086 N N . SER A 1 273 ? -0.792 -28.75 -23.906 1 98.62 273 SER A N 1
ATOM 2087 C CA . SER A 1 273 ? -1.344 -27.5 -23.406 1 98.62 273 SER A CA 1
ATOM 2088 C C . SER A 1 273 ? -0.281 -26.688 -22.672 1 98.62 273 SER A C 1
ATOM 2090 O O . SER A 1 273 ? 0.674 -27.234 -22.125 1 98.62 273 SER A O 1
ATOM 2092 N N . VAL A 1 274 ? -0.448 -25.375 -22.719 1 98.62 274 VAL A N 1
ATOM 2093 C CA . VAL A 1 274 ? 0.384 -24.422 -22 1 98.62 274 VAL A CA 1
ATOM 2094 C C . VAL A 1 274 ? -0.498 -23.5 -21.141 1 98.62 274 VAL A C 1
ATOM 2096 O O . VAL A 1 274 ? -1.517 -23 -21.609 1 98.62 274 VAL A O 1
ATOM 2099 N N . PHE A 1 275 ? -0.161 -23.406 -19.891 1 98.69 275 PHE A N 1
ATOM 2100 C CA . PHE A 1 275 ? -0.728 -22.391 -19.016 1 98.69 275 PHE A CA 1
ATOM 2101 C C . PHE A 1 275 ? 0.322 -21.344 -18.656 1 98.69 275 PHE A C 1
ATOM 2103 O O . PHE A 1 275 ? 1.308 -21.656 -17.984 1 98.69 275 PHE A O 1
ATOM 2110 N N . LYS A 1 276 ? 0.119 -20.109 -19.109 1 98.56 276 LYS A N 1
ATOM 2111 C CA . LYS A 1 276 ? 0.991 -18.984 -18.781 1 98.56 276 LYS A CA 1
ATOM 2112 C C . LYS A 1 276 ? 0.402 -18.141 -17.656 1 98.56 276 LYS A C 1
ATOM 2114 O O . LYS A 1 276 ? -0.708 -17.625 -17.766 1 98.56 276 LYS A O 1
ATOM 2119 N N . SER A 1 277 ? 1.17 -18.094 -16.625 1 97.44 277 SER A N 1
ATOM 2120 C CA . SER A 1 277 ? 0.743 -17.312 -15.469 1 97.44 277 SER A CA 1
ATOM 2121 C C . SER A 1 277 ? 1.672 -16.125 -15.227 1 97.44 277 SER A C 1
ATOM 2123 O O . SER A 1 277 ? 2.893 -16.297 -15.156 1 97.44 277 SER A O 1
ATOM 2125 N N . VAL A 1 278 ? 1.096 -14.93 -15.125 1 94.94 278 VAL A N 1
ATOM 2126 C CA . VAL A 1 278 ? 1.892 -13.75 -14.789 1 94.94 278 VAL A CA 1
ATOM 2127 C C . VAL A 1 278 ? 1.441 -13.188 -13.445 1 94.94 278 VAL A C 1
ATOM 2129 O O . VAL A 1 278 ? 2.102 -12.305 -12.883 1 94.94 278 VAL A O 1
ATOM 2132 N N . GLY A 1 279 ? 0.431 -13.719 -12.922 1 94.06 279 GLY A N 1
ATOM 2133 C CA . GLY A 1 279 ? -0.082 -13.273 -11.633 1 94.06 279 GLY A CA 1
ATOM 2134 C C . GLY A 1 279 ? -0.98 -12.055 -11.734 1 94.06 279 GLY A C 1
ATOM 2135 O O . GLY A 1 279 ? -0.823 -11.234 -12.648 1 94.06 279 GLY A O 1
ATOM 2136 N N . GLU A 1 280 ? -1.946 -11.953 -10.844 1 94.56 280 GLU A N 1
ATOM 2137 C CA . GLU A 1 280 ? -2.85 -10.812 -10.734 1 94.56 280 GLU A CA 1
ATOM 2138 C C . GLU A 1 280 ? -3.301 -10.602 -9.297 1 94.56 280 GLU A C 1
ATOM 2140 O O . GLU A 1 280 ? -3.287 -11.539 -8.492 1 94.56 280 GLU A O 1
ATOM 2145 N N . ALA A 1 281 ? -3.748 -9.383 -9.016 1 97.69 281 ALA A N 1
ATOM 2146 C CA . ALA A 1 281 ? -4.141 -9.023 -7.656 1 97.69 281 ALA A CA 1
ATOM 2147 C C . ALA A 1 281 ? -5.332 -9.852 -7.184 1 97.69 281 ALA A C 1
ATOM 2149 O O . ALA A 1 281 ? -5.453 -10.156 -5.996 1 97.69 281 ALA A O 1
ATOM 2150 N N . ALA A 1 282 ? -6.195 -10.258 -8.078 1 97.56 282 ALA A N 1
ATOM 2151 C CA . ALA A 1 282 ? -7.363 -11.062 -7.719 1 97.56 282 ALA A CA 1
ATOM 2152 C C . ALA A 1 282 ? -6.945 -12.398 -7.117 1 97.56 282 ALA A C 1
ATOM 2154 O O . ALA A 1 282 ? -7.637 -12.945 -6.254 1 97.56 282 ALA A O 1
ATOM 2155 N N . GLN A 1 283 ? -5.844 -12.914 -7.57 1 98.44 283 GLN A N 1
ATOM 2156 C CA . GLN A 1 283 ? -5.344 -14.18 -7.055 1 98.44 283 GLN A CA 1
ATOM 2157 C C . GLN A 1 283 ? -4.855 -14.039 -5.617 1 98.44 283 GLN A C 1
ATOM 2159 O O . GLN A 1 283 ? -5.055 -14.93 -4.793 1 98.44 283 GLN A O 1
ATOM 2164 N N . ASP A 1 284 ? -4.215 -12.945 -5.277 1 98.5 284 ASP A N 1
ATOM 2165 C CA . ASP A 1 284 ? -3.83 -12.648 -3.9 1 98.5 284 ASP A CA 1
ATOM 2166 C C . ASP A 1 284 ? -5.055 -12.562 -2.992 1 98.5 284 ASP A C 1
ATOM 2168 O O . ASP A 1 284 ? -5.078 -13.156 -1.912 1 98.5 284 ASP A O 1
ATOM 2172 N N . LEU A 1 285 ? -6.09 -11.82 -3.471 1 98.69 285 LEU A N 1
ATOM 2173 C CA . LEU A 1 285 ? -7.297 -11.633 -2.676 1 98.69 285 LEU A CA 1
ATOM 2174 C C . LEU A 1 285 ? -8.008 -12.953 -2.438 1 98.69 285 LEU A C 1
ATOM 2176 O O . LEU A 1 285 ? -8.43 -13.25 -1.316 1 98.69 285 LEU A O 1
ATOM 2180 N N . ALA A 1 286 ? -8.125 -13.719 -3.514 1 98.44 286 ALA A N 1
ATOM 2181 C CA . ALA A 1 286 ? -8.766 -15.023 -3.381 1 98.44 286 ALA A CA 1
ATOM 2182 C C . ALA A 1 286 ? -8.047 -15.883 -2.346 1 98.44 286 ALA A C 1
ATOM 2184 O O . ALA A 1 286 ? -8.688 -16.547 -1.53 1 98.44 286 ALA A O 1
ATOM 2185 N N . THR A 1 287 ? -6.766 -15.852 -2.383 1 98.5 287 THR A N 1
ATOM 2186 C CA . THR A 1 287 ? -5.965 -16.609 -1.432 1 98.5 287 THR A CA 1
ATOM 2187 C C . THR A 1 287 ? -6.168 -16.094 -0.012 1 98.5 287 THR A C 1
ATOM 2189 O O . THR A 1 287 ? -6.305 -16.875 0.929 1 98.5 287 THR A O 1
ATOM 2192 N N . ALA A 1 288 ? -6.211 -14.789 0.153 1 98.06 288 ALA A N 1
ATOM 2193 C CA . ALA A 1 288 ? -6.465 -14.188 1.46 1 98.06 288 ALA A CA 1
ATOM 2194 C C . ALA A 1 288 ? -7.848 -14.57 1.981 1 98.06 288 ALA A C 1
ATOM 2196 O O . ALA A 1 288 ? -8.031 -14.773 3.184 1 98.06 288 ALA A O 1
ATOM 2197 N N . GLN A 1 289 ? -8.82 -14.617 1.107 1 97.94 289 GLN A N 1
ATOM 2198 C CA . GLN A 1 289 ? -10.164 -15.039 1.498 1 97.94 289 GLN A CA 1
ATOM 2199 C C . GLN A 1 289 ? -10.156 -16.469 2.039 1 97.94 289 GLN A C 1
ATOM 2201 O O . GLN A 1 289 ? -10.789 -16.75 3.061 1 97.94 289 GLN A O 1
ATOM 2206 N N . VAL A 1 290 ? -9.422 -17.359 1.386 1 97.81 290 VAL A N 1
ATOM 2207 C CA . VAL A 1 290 ? -9.297 -18.734 1.865 1 97.81 290 VAL A CA 1
ATOM 2208 C C . VAL A 1 290 ? -8.609 -18.75 3.23 1 97.81 290 VAL A C 1
ATOM 2210 O O . VAL A 1 290 ? -9.016 -19.484 4.129 1 97.81 290 VAL A O 1
ATOM 2213 N N . LEU A 1 291 ? -7.586 -17.938 3.393 1 97.12 291 LEU A N 1
ATOM 2214 C CA . LEU A 1 291 ? -6.867 -17.828 4.656 1 97.12 291 LEU A CA 1
ATOM 2215 C C . LEU A 1 291 ? -7.809 -17.438 5.789 1 97.12 291 LEU A C 1
ATOM 2217 O O . LEU A 1 291 ? -7.805 -18.062 6.848 1 97.12 291 LEU A O 1
ATOM 2221 N N . PHE A 1 292 ? -8.664 -16.438 5.617 1 94.31 292 PHE A N 1
ATOM 2222 C CA . PHE A 1 292 ? -9.555 -15.938 6.66 1 94.31 292 PHE A CA 1
ATOM 2223 C C . PHE A 1 292 ? -10.633 -16.953 6.984 1 94.31 292 PHE A C 1
ATOM 2225 O O . PHE A 1 292 ? -11.062 -17.078 8.133 1 94.31 292 PHE A O 1
ATOM 2232 N N . ASP A 1 293 ? -11.055 -17.672 5.934 1 92.62 293 ASP A N 1
ATOM 2233 C CA . ASP A 1 293 ? -11.969 -18.781 6.191 1 92.62 293 ASP A CA 1
ATOM 2234 C C . ASP A 1 293 ? -11.328 -19.828 7.102 1 92.62 293 ASP A C 1
ATOM 2236 O O . ASP A 1 293 ? -11.992 -20.391 7.969 1 92.62 293 ASP A O 1
ATOM 2240 N N . SER A 1 294 ? -10.094 -20.062 6.883 1 90.94 294 SER A N 1
ATOM 2241 C CA . SER A 1 294 ? -9.367 -21.062 7.652 1 90.94 294 SER A CA 1
ATOM 2242 C C . SER A 1 294 ? -9.141 -20.594 9.086 1 90.94 294 SER A C 1
ATOM 2244 O O . SER A 1 294 ? -9.133 -21.406 10.016 1 90.94 294 SER A O 1
ATOM 2246 N N . LEU A 1 295 ? -8.93 -19.344 9.336 1 88.81 295 LEU A N 1
ATOM 2247 C CA . LEU A 1 295 ? -8.641 -18.812 10.664 1 88.81 295 LEU A CA 1
ATOM 2248 C C . LEU A 1 295 ? -9.914 -18.656 11.477 1 88.81 295 LEU A C 1
ATOM 2250 O O . LEU A 1 295 ? -9.883 -18.734 12.711 1 88.81 295 LEU A O 1
ATOM 2254 N N . ASN A 1 296 ? -11.039 -18.344 10.891 1 80.94 296 ASN A N 1
ATOM 2255 C CA . ASN A 1 296 ? -12.297 -18.125 11.594 1 80.94 296 ASN A CA 1
ATOM 2256 C C . ASN A 1 296 ? -13.094 -19.422 11.742 1 80.94 296 ASN A C 1
ATOM 2258 O O . ASN A 1 296 ? -14.07 -19.484 12.492 1 80.94 296 ASN A O 1
ATOM 2262 N N . GLY A 1 297 ? -12.852 -20.422 11 1 69.31 297 GLY A N 1
ATOM 2263 C CA . GLY A 1 297 ? -13.523 -21.703 11.133 1 69.31 297 GLY A CA 1
ATOM 2264 C C . GLY A 1 297 ? -12.773 -22.688 12.016 1 69.31 297 GLY A C 1
ATOM 2265 O O . GLY A 1 297 ? -11.617 -22.438 12.375 1 69.31 297 GLY A O 1
ATOM 2266 N N . MET B 1 1 ? 9.375 -7.805 10.297 1 86.25 1 MET B N 1
ATOM 2267 C CA . MET B 1 1 ? 8.703 -6.512 10.195 1 86.25 1 MET B CA 1
ATOM 2268 C C . MET B 1 1 ? 8.141 -6.082 11.547 1 86.25 1 MET B C 1
ATOM 2270 O O . MET B 1 1 ? 7.578 -6.902 12.273 1 86.25 1 MET B O 1
ATOM 2274 N N . ARG B 1 2 ? 8.367 -4.82 11.914 1 90.69 2 ARG B N 1
ATOM 2275 C CA . ARG B 1 2 ? 7.91 -4.27 13.18 1 90.69 2 ARG B CA 1
ATOM 2276 C C . ARG B 1 2 ? 6.598 -3.51 13.008 1 90.69 2 ARG B C 1
ATOM 2278 O O . ARG B 1 2 ? 6.398 -2.836 11.992 1 90.69 2 ARG B O 1
ATOM 2285 N N . LEU B 1 3 ? 5.664 -3.691 13.992 1 94.81 3 LEU B N 1
ATOM 2286 C CA . LEU B 1 3 ? 4.461 -2.865 14.055 1 94.81 3 LEU B CA 1
ATOM 2287 C C . LEU B 1 3 ? 4.656 -1.697 15.016 1 94.81 3 LEU B C 1
ATOM 2289 O O . LEU B 1 3 ? 5.125 -1.884 16.141 1 94.81 3 LEU B O 1
ATOM 2293 N N . ILE B 1 4 ? 4.426 -0.528 14.586 1 96.44 4 ILE B N 1
ATOM 2294 C CA . ILE B 1 4 ? 4.453 0.654 15.438 1 96.44 4 ILE B CA 1
ATOM 2295 C C . ILE B 1 4 ? 3.039 1.217 15.586 1 96.44 4 ILE B C 1
ATOM 2297 O O . ILE B 1 4 ? 2.504 1.81 14.641 1 96.44 4 ILE B O 1
ATOM 2301 N N . ASN B 1 5 ? 2.475 1.026 16.719 1 96.25 5 ASN B N 1
ATOM 2302 C CA . ASN B 1 5 ? 1.084 1.423 16.922 1 96.25 5 ASN B CA 1
ATOM 2303 C C . ASN B 1 5 ? 0.974 2.891 17.328 1 96.25 5 ASN B C 1
ATOM 2305 O O . ASN B 1 5 ? 1.984 3.586 17.438 1 96.25 5 ASN B O 1
ATOM 2309 N N . ALA B 1 6 ? -0.241 3.355 17.516 1 96.75 6 ALA B N 1
ATOM 2310 C CA . ALA B 1 6 ? -0.521 4.766 17.781 1 96.75 6 ALA B CA 1
ATOM 2311 C C . ALA B 1 6 ? 0.168 5.238 19.062 1 96.75 6 ALA B C 1
ATOM 2313 O O . ALA B 1 6 ? 0.76 6.32 19.094 1 96.75 6 ALA B O 1
ATOM 2314 N N . ASP B 1 7 ? 0.135 4.445 20.094 1 96.81 7 ASP B N 1
ATOM 2315 C CA . ASP B 1 7 ? 0.723 4.82 21.375 1 96.81 7 ASP B CA 1
ATOM 2316 C C . ASP B 1 7 ? 2.24 4.941 21.266 1 96.81 7 ASP B C 1
ATOM 2318 O O . ASP B 1 7 ? 2.834 5.875 21.812 1 96.81 7 ASP B O 1
ATOM 2322 N N . GLU B 1 8 ? 2.863 3.965 20.609 1 95.5 8 GLU B N 1
ATOM 2323 C CA . GLU B 1 8 ? 4.305 4.012 20.391 1 95.5 8 GLU B CA 1
ATOM 2324 C C . GLU B 1 8 ? 4.703 5.246 19.578 1 95.5 8 GLU B C 1
ATOM 2326 O O . GLU B 1 8 ? 5.723 5.879 19.859 1 95.5 8 GLU B O 1
ATOM 2331 N N . LEU B 1 9 ? 3.902 5.59 18.594 1 96.12 9 LEU B N 1
ATOM 2332 C CA . LEU B 1 9 ? 4.16 6.758 17.75 1 96.12 9 LEU B CA 1
ATOM 2333 C C . LEU B 1 9 ? 4.09 8.039 18.578 1 96.12 9 LEU B C 1
ATOM 2335 O O . LEU B 1 9 ? 4.969 8.898 18.469 1 96.12 9 LEU B O 1
ATOM 2339 N N . ARG B 1 10 ? 3.064 8.156 19.422 1 95.88 10 ARG B N 1
ATOM 2340 C CA . ARG B 1 10 ? 2.889 9.336 20.25 1 95.88 10 ARG B CA 1
ATOM 2341 C C . ARG B 1 10 ? 4.066 9.516 21.203 1 95.88 10 ARG B C 1
ATOM 2343 O O . ARG B 1 10 ? 4.523 10.633 21.438 1 95.88 10 ARG B O 1
ATOM 2350 N N . THR B 1 11 ? 4.539 8.422 21.719 1 95.69 11 THR B N 1
ATOM 2351 C CA . THR B 1 11 ? 5.641 8.445 22.672 1 95.69 11 THR B CA 1
ATOM 2352 C C . THR B 1 11 ? 6.949 8.805 21.969 1 95.69 11 THR B C 1
ATOM 2354 O O . THR B 1 11 ? 7.75 9.578 22.5 1 95.69 11 THR B O 1
ATOM 2357 N N . ALA B 1 12 ? 7.121 8.32 20.781 1 95.81 12 ALA B N 1
ATOM 2358 C CA . ALA B 1 12 ? 8.391 8.477 20.062 1 95.81 12 ALA B CA 1
ATOM 2359 C C . ALA B 1 12 ? 8.461 9.828 19.359 1 95.81 12 ALA B C 1
ATOM 2361 O O . ALA B 1 12 ? 9.547 10.312 19.047 1 95.81 12 ALA B O 1
ATOM 2362 N N . LEU B 1 13 ? 7.258 10.453 19.109 1 96.25 13 LEU B N 1
ATOM 2363 C CA . LEU B 1 13 ? 7.234 11.68 18.328 1 96.25 13 LEU B CA 1
ATOM 2364 C C . LEU B 1 13 ? 6.48 12.781 19.047 1 96.25 13 LEU B C 1
ATOM 2366 O O . LEU B 1 13 ? 5.469 13.281 18.562 1 96.25 13 LEU B O 1
ATOM 2370 N N . PRO B 1 14 ? 7 13.133 20.234 1 97 14 PRO B N 1
ATOM 2371 C CA . PRO B 1 14 ? 6.402 14.352 20.797 1 97 14 PRO B CA 1
ATOM 2372 C C . PRO B 1 14 ? 6.504 15.547 19.844 1 97 14 PRO B C 1
ATOM 2374 O O . PRO B 1 14 ? 7.457 15.641 19.062 1 97 14 PRO B O 1
ATOM 2377 N N . TYR B 1 15 ? 5.578 16.469 19.875 1 98.12 15 TYR B N 1
ATOM 2378 C CA . TYR B 1 15 ? 5.492 17.531 18.891 1 98.12 15 TYR B CA 1
ATOM 2379 C C . TYR B 1 15 ? 6.738 18.406 18.938 1 98.12 15 TYR B C 1
ATOM 2381 O O . TYR B 1 15 ? 7.191 18.906 17.906 1 98.12 15 TYR B O 1
ATOM 2389 N N . GLU B 1 16 ? 7.309 18.656 20.109 1 97.19 16 GLU B N 1
ATOM 2390 C CA . GLU B 1 16 ? 8.516 19.469 20.219 1 97.19 16 GLU B CA 1
ATOM 2391 C C . GLU B 1 16 ? 9.633 18.922 19.328 1 97.19 16 GLU B C 1
ATOM 2393 O O . GLU B 1 16 ? 10.289 19.672 18.609 1 97.19 16 GLU B O 1
ATOM 2398 N N . ARG B 1 17 ? 9.727 17.641 19.406 1 96.5 17 ARG B N 1
ATOM 2399 C CA . ARG B 1 17 ? 10.742 16.984 18.594 1 96.5 17 ARG B CA 1
ATOM 2400 C C . ARG B 1 17 ? 10.352 17 17.109 1 96.5 17 ARG B C 1
ATOM 2402 O O . ARG B 1 17 ? 11.18 17.312 16.25 1 96.5 17 ARG B O 1
ATOM 2409 N N . LEU B 1 18 ? 9.18 16.656 16.812 1 98.12 18 LEU B N 1
ATOM 2410 C CA . LEU B 1 18 ? 8.703 16.5 15.438 1 98.12 18 LEU B CA 1
ATOM 2411 C C . LEU B 1 18 ? 8.773 17.828 14.695 1 98.12 18 LEU B C 1
ATOM 2413 O O . LEU B 1 18 ? 9.367 17.906 13.617 1 98.12 18 LEU B O 1
ATOM 2417 N N . VAL B 1 19 ? 8.258 18.906 15.297 1 98.25 19 VAL B N 1
ATOM 2418 C CA . VAL B 1 19 ? 8.18 20.203 14.625 1 98.25 19 VAL B CA 1
ATOM 2419 C C . VAL B 1 19 ? 9.594 20.75 14.414 1 98.25 19 VAL B C 1
ATOM 2421 O O . VAL B 1 19 ? 9.867 21.391 13.398 1 98.25 19 VAL B O 1
ATOM 2424 N N . ARG B 1 20 ? 10.461 20.484 15.328 1 96.81 20 ARG B N 1
ATOM 2425 C CA . ARG B 1 20 ? 11.836 20.953 15.242 1 96.81 20 ARG B CA 1
ATOM 2426 C C . ARG B 1 20 ? 12.602 20.234 14.133 1 96.81 20 ARG B C 1
ATOM 2428 O O . ARG B 1 20 ? 13.398 20.844 13.422 1 96.81 20 ARG B O 1
ATOM 2435 N N . ALA B 1 21 ? 12.352 18.984 13.969 1 97.81 21 ALA B N 1
ATOM 2436 C CA . ALA B 1 21 ? 13.164 18.156 13.086 1 97.81 21 ALA B CA 1
ATOM 2437 C C . ALA B 1 21 ? 12.586 18.125 11.68 1 97.81 21 ALA B C 1
ATOM 2439 O O . ALA B 1 21 ? 13.305 17.844 10.711 1 97.81 21 ALA B O 1
ATOM 2440 N N . LEU B 1 22 ? 11.375 18.406 11.5 1 98.19 22 LEU B N 1
ATOM 2441 C CA . LEU B 1 22 ? 10.625 18.188 10.273 1 98.19 22 LEU B CA 1
ATOM 2442 C C . LEU B 1 22 ? 11.172 19.062 9.148 1 98.19 22 LEU B C 1
ATOM 2444 O O . LEU B 1 22 ? 11.336 18.594 8.016 1 98.19 22 LEU B O 1
ATOM 2448 N N . PRO B 1 23 ? 11.539 20.375 9.398 1 98.44 23 PRO B N 1
ATOM 2449 C CA . PRO B 1 23 ? 11.961 21.266 8.305 1 98.44 23 PRO B CA 1
ATOM 2450 C C . PRO B 1 23 ? 13.18 20.719 7.559 1 98.44 23 PRO B C 1
ATOM 2452 O O . PRO B 1 23 ? 13.219 20.766 6.324 1 98.44 23 PRO B O 1
ATOM 2455 N N . GLU B 1 24 ? 14.109 20.219 8.242 1 97.75 24 GLU B N 1
ATOM 2456 C CA . GLU B 1 24 ? 15.312 19.703 7.602 1 97.75 24 GLU B CA 1
ATOM 2457 C C . GLU B 1 24 ? 14.977 18.516 6.695 1 97.75 24 GLU B C 1
ATOM 2459 O O . GLU B 1 24 ? 15.523 18.406 5.598 1 97.75 24 GLU B O 1
ATOM 2464 N N . ARG B 1 25 ? 14.117 17.625 7.141 1 97.56 25 ARG B N 1
ATOM 2465 C CA . ARG B 1 25 ? 13.734 16.453 6.355 1 97.56 25 ARG B CA 1
ATOM 2466 C C . ARG B 1 25 ? 12.914 16.859 5.137 1 97.56 25 ARG B C 1
ATOM 2468 O O . ARG B 1 25 ? 13.078 16.297 4.055 1 97.56 25 ARG B O 1
ATOM 2475 N N . LEU B 1 26 ? 12.055 17.812 5.324 1 98 26 LEU B N 1
ATOM 2476 C CA . LEU B 1 26 ? 11.242 18.281 4.215 1 98 26 LEU B CA 1
ATOM 2477 C C . LEU B 1 26 ? 12.094 18.984 3.168 1 98 26 LEU B C 1
ATOM 2479 O O . LEU B 1 26 ? 11.844 18.875 1.969 1 98 26 LEU B O 1
ATOM 2483 N N . LEU B 1 27 ? 13.102 19.734 3.59 1 97.19 27 LEU B N 1
ATOM 2484 C CA . LEU B 1 27 ? 14 20.422 2.672 1 97.19 27 LEU B CA 1
ATOM 2485 C C . LEU B 1 27 ? 14.844 19.422 1.882 1 97.19 27 LEU B C 1
ATOM 2487 O O . LEU B 1 27 ? 15.141 19.656 0.708 1 97.19 27 LEU B O 1
ATOM 2491 N N . ALA B 1 28 ? 15.289 18.375 2.545 1 96 28 ALA B N 1
ATOM 2492 C CA . ALA B 1 28 ? 16.062 17.344 1.861 1 96 28 ALA B CA 1
ATOM 2493 C C . ALA B 1 28 ? 15.273 16.734 0.698 1 96 28 ALA B C 1
ATOM 2495 O O . ALA B 1 28 ? 15.852 16.359 -0.319 1 96 28 ALA B O 1
ATOM 2496 N N . GLY B 1 29 ? 13.953 16.656 0.845 1 94.19 29 GLY B N 1
ATOM 2497 C CA . GLY B 1 29 ? 13.086 16.25 -0.245 1 94.19 29 GLY B CA 1
ATOM 2498 C C . GLY B 1 29 ? 13 14.742 -0.41 1 94.19 29 GLY B C 1
ATOM 2499 O O . GLY B 1 29 ? 13.703 14 0.276 1 94.19 29 GLY B O 1
ATOM 2500 N N . ALA B 1 30 ? 12.094 14.305 -1.258 1 97.06 30 ALA B N 1
ATOM 2501 C CA . ALA B 1 30 ? 11.859 12.906 -1.612 1 97.06 30 ALA B CA 1
ATOM 2502 C C . ALA B 1 30 ? 11.164 12.797 -2.967 1 97.06 30 ALA B C 1
ATOM 2504 O O . ALA B 1 30 ? 10.617 13.781 -3.471 1 97.06 30 ALA B O 1
ATOM 2505 N N . MET B 1 31 ? 11.352 11.656 -3.633 1 97.38 31 MET B N 1
ATOM 2506 C CA . MET B 1 31 ? 10.531 11.367 -4.805 1 97.38 31 MET B CA 1
ATOM 2507 C C . MET B 1 31 ? 9.094 11.078 -4.395 1 97.38 31 MET B C 1
ATOM 2509 O O . MET B 1 31 ? 8.844 10.234 -3.529 1 97.38 31 MET B O 1
ATOM 2513 N N . THR B 1 32 ? 8.18 11.82 -4.945 1 96.94 32 THR B N 1
ATOM 2514 C CA . THR B 1 32 ? 6.762 11.68 -4.629 1 96.94 32 THR B CA 1
ATOM 2515 C C . THR B 1 32 ? 5.926 11.625 -5.902 1 96.94 32 THR B C 1
ATOM 2517 O O . THR B 1 32 ? 5.43 12.656 -6.371 1 96.94 32 THR B O 1
ATOM 2520 N N . PRO B 1 33 ? 5.707 10.5 -6.473 1 95.62 33 PRO B N 1
ATOM 2521 C CA . PRO B 1 33 ? 4.887 10.422 -7.684 1 95.62 33 PRO B CA 1
ATOM 2522 C C . PRO B 1 33 ? 3.424 10.766 -7.43 1 95.62 33 PRO B C 1
ATOM 2524 O O . PRO B 1 33 ? 2.996 10.844 -6.273 1 95.62 33 PRO B O 1
ATOM 2527 N N . GLN B 1 34 ? 2.729 11.031 -8.523 1 90.56 34 GLN B N 1
ATOM 2528 C CA . GLN B 1 34 ? 1.289 11.25 -8.406 1 90.56 34 GLN B CA 1
ATOM 2529 C C . GLN B 1 34 ? 0.611 10.062 -7.727 1 90.56 34 GLN B C 1
ATOM 2531 O O . GLN B 1 34 ? 0.863 8.906 -8.078 1 90.56 34 GLN B O 1
ATOM 2536 N N . ARG B 1 35 ? -0.18 10.344 -6.801 1 89.69 35 ARG B N 1
ATOM 2537 C CA . ARG B 1 35 ? -0.842 9.289 -6.031 1 89.69 35 ARG B CA 1
ATOM 2538 C C . ARG B 1 35 ? -1.96 8.641 -6.84 1 89.69 35 ARG B C 1
ATOM 2540 O O . ARG B 1 35 ? -2.812 9.336 -7.398 1 89.69 35 ARG B O 1
ATOM 2547 N N . PRO B 1 36 ? -2.016 7.309 -6.949 1 94.38 36 PRO B N 1
ATOM 2548 C CA . PRO B 1 36 ? -3.193 6.633 -7.5 1 94.38 36 PRO B CA 1
ATOM 2549 C C . PRO B 1 36 ? -4.418 6.762 -6.598 1 94.38 36 PRO B C 1
ATOM 2551 O O . PRO B 1 36 ? -4.297 6.691 -5.371 1 94.38 36 PRO B O 1
ATOM 2554 N N . VAL B 1 37 ? -5.547 7.016 -7.18 1 94.25 37 VAL B N 1
ATOM 2555 C CA . VAL B 1 37 ? -6.824 7.059 -6.477 1 94.25 37 VAL B CA 1
ATOM 2556 C C . VAL B 1 37 ? -7.797 6.066 -7.117 1 94.25 37 VAL B C 1
ATOM 2558 O O . VAL B 1 37 ? -8 6.082 -8.336 1 94.25 37 VAL B O 1
ATOM 2561 N N . PHE B 1 38 ? -8.352 5.215 -6.324 1 97.5 38 PHE B N 1
ATOM 2562 C CA . PHE B 1 38 ? -9.297 4.219 -6.816 1 97.5 38 PHE B CA 1
ATOM 2563 C C . PHE B 1 38 ? -10.68 4.449 -6.227 1 97.5 38 PHE B C 1
ATOM 2565 O O . PHE B 1 38 ? -10.82 4.656 -5.02 1 97.5 38 PHE B O 1
ATOM 2572 N N . ASP B 1 39 ? -11.703 4.465 -7.066 1 96.31 39 ASP B N 1
ATOM 2573 C CA . ASP B 1 39 ? -13.094 4.555 -6.637 1 96.31 39 ASP B CA 1
ATOM 2574 C C . ASP B 1 39 ? -13.617 3.203 -6.156 1 96.31 39 ASP B C 1
ATOM 2576 O O . ASP B 1 39 ? -13.695 2.25 -6.93 1 96.31 39 ASP B O 1
ATOM 2580 N N . LEU B 1 40 ? -14.031 3.115 -4.887 1 96.81 40 LEU B N 1
ATOM 2581 C CA . LEU B 1 40 ? -14.492 1.859 -4.305 1 96.81 40 LEU B CA 1
ATOM 2582 C C . LEU B 1 40 ? -16.016 1.776 -4.324 1 96.81 40 LEU B C 1
ATOM 2584 O O . LEU B 1 40 ? -16.594 0.781 -3.885 1 96.81 40 LEU B O 1
ATOM 2588 N N . GLY B 1 41 ? -16.609 2.834 -4.812 1 93.25 41 GLY B N 1
ATOM 2589 C CA . GLY B 1 41 ? -18.062 2.947 -4.797 1 93.25 41 GLY B CA 1
ATOM 2590 C C . GLY B 1 41 ? -18.594 3.643 -3.559 1 93.25 41 GLY B C 1
ATOM 2591 O O . GLY B 1 41 ? -17.891 3.758 -2.555 1 93.25 41 GLY B O 1
ATOM 2592 N N . HIS B 1 42 ? -19.797 4.16 -3.57 1 90.12 42 HIS B N 1
ATOM 2593 C CA . HIS B 1 42 ? -20.484 4.789 -2.451 1 90.12 42 HIS B CA 1
ATOM 2594 C C . HIS B 1 42 ? -19.641 5.906 -1.84 1 90.12 42 HIS B C 1
ATOM 2596 O O . HIS B 1 42 ? -19.469 5.965 -0.62 1 90.12 42 HIS B O 1
ATOM 2602 N N . ALA B 1 43 ? -18.922 6.664 -2.643 1 88.31 43 ALA B N 1
ATOM 2603 C CA . ALA B 1 43 ? -18.125 7.836 -2.285 1 88.31 43 ALA B CA 1
ATOM 2604 C C . ALA B 1 43 ? -16.859 7.426 -1.542 1 88.31 43 ALA B C 1
ATOM 2606 O O . ALA B 1 43 ? -16.141 8.281 -1.009 1 88.31 43 ALA B O 1
ATOM 2607 N N . ALA B 1 44 ? -16.656 6.094 -1.469 1 94.44 44 ALA B N 1
ATOM 2608 C CA . ALA B 1 44 ? -15.438 5.621 -0.818 1 94.44 44 ALA B CA 1
ATOM 2609 C C . ALA B 1 44 ? -14.273 5.57 -1.806 1 94.44 44 ALA B C 1
ATOM 2611 O O . ALA B 1 44 ? -14.477 5.387 -3.008 1 94.44 44 ALA B O 1
ATOM 2612 N N . SER B 1 45 ? -13.094 5.805 -1.338 1 96.31 45 SER B N 1
ATOM 2613 C CA . SER B 1 45 ? -11.914 5.801 -2.191 1 96.31 45 SER B CA 1
ATOM 2614 C C . SER B 1 45 ? -10.719 5.172 -1.479 1 96.31 45 SER B C 1
ATOM 2616 O O . SER B 1 45 ? -10.664 5.156 -0.248 1 96.31 45 SER B O 1
ATOM 2618 N N . LEU B 1 46 ? -9.852 4.574 -2.26 1 97.75 46 LEU B N 1
ATOM 2619 C CA . LEU B 1 46 ? -8.539 4.098 -1.849 1 97.75 46 LEU B CA 1
ATOM 2620 C C . LEU B 1 46 ? -7.43 4.938 -2.48 1 97.75 46 LEU B C 1
ATOM 2622 O O . LEU B 1 46 ? -7.391 5.098 -3.703 1 97.75 46 LEU B O 1
ATOM 2626 N N . LEU B 1 47 ? -6.633 5.578 -1.652 1 96.94 47 LEU B N 1
ATOM 2627 C CA . LEU B 1 47 ? -5.457 6.309 -2.119 1 96.94 47 LEU B CA 1
ATOM 2628 C C . LEU B 1 47 ? -4.176 5.57 -1.741 1 96.94 47 LEU B C 1
ATOM 2630 O O . LEU B 1 47 ? -4.051 5.074 -0.62 1 96.94 47 LEU B O 1
ATOM 2634 N N . LEU B 1 48 ? -3.25 5.383 -2.664 1 98.31 48 LEU B N 1
ATOM 2635 C CA . LEU B 1 48 ? -1.907 4.859 -2.443 1 98.31 48 LEU B CA 1
ATOM 2636 C C . LEU B 1 48 ? -0.856 5.941 -2.66 1 98.31 48 LEU B C 1
ATOM 2638 O O . LEU B 1 48 ? -0.761 6.512 -3.75 1 98.31 48 LEU B O 1
ATOM 2642 N N . MET B 1 49 ? -0.088 6.211 -1.599 1 98.06 49 MET B N 1
ATOM 2643 C CA . MET B 1 49 ? 0.77 7.391 -1.603 1 98.06 49 MET B CA 1
ATOM 2644 C C . MET B 1 49 ? 2.217 7.016 -1.31 1 98.06 49 MET B C 1
ATOM 2646 O O . MET B 1 49 ? 2.68 7.141 -0.174 1 98.06 49 MET B O 1
ATOM 2650 N N . PRO B 1 50 ? 2.975 6.621 -2.334 1 98.62 50 PRO B N 1
ATOM 2651 C CA . PRO B 1 50 ? 4.387 6.289 -2.123 1 98.62 50 PRO B CA 1
ATOM 2652 C C . PRO B 1 50 ? 5.285 7.52 -2.115 1 98.62 50 PRO B C 1
ATOM 2654 O O . PRO B 1 50 ? 4.977 8.523 -2.771 1 98.62 50 PRO B O 1
ATOM 2657 N N . ALA B 1 51 ? 6.32 7.477 -1.426 1 98.62 51 ALA B N 1
ATOM 2658 C CA . ALA B 1 51 ? 7.441 8.414 -1.433 1 98.62 51 ALA B CA 1
ATOM 2659 C C . ALA B 1 51 ? 8.742 7.719 -1.02 1 98.62 51 ALA B C 1
ATOM 2661 O O . ALA B 1 51 ? 8.727 6.797 -0.204 1 98.62 51 ALA B O 1
ATOM 2662 N N . TRP B 1 52 ? 9.844 8.125 -1.641 1 98.56 52 TRP B N 1
ATOM 2663 C CA . TRP B 1 52 ? 11.094 7.488 -1.221 1 98.56 52 TRP B CA 1
ATOM 2664 C C . TRP B 1 52 ? 12.281 8.422 -1.427 1 98.56 52 TRP B C 1
ATOM 2666 O O . TRP B 1 52 ? 12.203 9.359 -2.225 1 98.56 52 TRP B O 1
ATOM 2676 N N . SER B 1 53 ? 13.227 8.273 -0.603 1 97.44 53 SER B N 1
ATOM 2677 C CA . SER B 1 53 ? 14.57 8.828 -0.724 1 97.44 53 SER B CA 1
ATOM 2678 C C . SER B 1 53 ? 15.617 7.719 -0.77 1 97.44 53 SER B C 1
ATOM 2680 O O . SER B 1 53 ? 15.273 6.535 -0.811 1 97.44 53 SER B O 1
ATOM 2682 N N . SER B 1 54 ? 16.891 8.094 -0.808 1 94.94 54 SER B N 1
ATOM 2683 C CA . SER B 1 54 ? 17.969 7.105 -0.878 1 94.94 54 SER B CA 1
ATOM 2684 C C . SER B 1 54 ? 18.047 6.281 0.403 1 94.94 54 SER B C 1
ATOM 2686 O O . SER B 1 54 ? 18.516 5.141 0.387 1 94.94 54 SER B O 1
ATOM 2688 N N . ASN B 1 55 ? 17.5 6.781 1.505 1 95.06 55 ASN B N 1
ATOM 2689 C CA . ASN B 1 55 ? 17.703 6.129 2.795 1 95.06 55 ASN B CA 1
ATOM 2690 C C . ASN B 1 55 ? 16.453 5.395 3.254 1 95.06 55 ASN B C 1
ATOM 2692 O O . ASN B 1 55 ? 16.531 4.367 3.93 1 95.06 55 ASN B O 1
ATOM 2696 N N . LEU B 1 56 ? 15.352 5.949 2.924 1 97.81 56 LEU B N 1
ATOM 2697 C CA . LEU B 1 56 ? 14.094 5.43 3.443 1 97.81 56 LEU B CA 1
ATOM 2698 C C . LEU B 1 56 ? 12.953 5.684 2.461 1 97.81 56 LEU B C 1
ATOM 2700 O O . LEU B 1 56 ? 12.969 6.676 1.727 1 97.81 56 LEU B O 1
ATOM 2704 N N . GLY B 1 57 ? 12.055 4.777 2.377 1 98.5 57 GLY B N 1
ATOM 2705 C CA . GLY B 1 57 ? 10.82 4.977 1.637 1 98.5 57 GLY B CA 1
ATOM 2706 C C . GLY B 1 57 ? 9.594 4.508 2.391 1 98.5 57 GLY B C 1
ATOM 2707 O O . GLY B 1 57 ? 9.703 3.877 3.445 1 98.5 57 GLY B O 1
ATOM 2708 N N . GLY B 1 58 ? 8.445 4.91 1.879 1 98.69 58 GLY B N 1
ATOM 2709 C CA . GLY B 1 58 ? 7.195 4.477 2.486 1 98.69 58 GLY B CA 1
ATOM 2710 C C . GLY B 1 58 ? 6.016 4.539 1.535 1 98.69 58 GLY B C 1
ATOM 2711 O O . GLY B 1 58 ? 6.062 5.246 0.524 1 98.69 58 GLY B O 1
ATOM 2712 N N . VAL B 1 59 ? 5.027 3.734 1.786 1 98.81 59 VAL B N 1
ATOM 2713 C CA . VAL B 1 59 ? 3.748 3.754 1.086 1 98.81 59 VAL B CA 1
ATOM 2714 C C . VAL B 1 59 ? 2.609 3.914 2.094 1 98.81 59 VAL B C 1
ATOM 2716 O O . VAL B 1 59 ? 2.412 3.055 2.955 1 98.81 59 VAL B O 1
ATOM 2719 N N . LYS B 1 60 ? 1.915 4.992 1.99 1 98.69 60 LYS B N 1
ATOM 2720 C CA . LYS B 1 60 ? 0.694 5.125 2.781 1 98.69 60 LYS B CA 1
ATOM 2721 C C . LYS B 1 60 ? -0.504 4.535 2.043 1 98.69 60 LYS B C 1
ATOM 2723 O O . LYS B 1 60 ? -0.711 4.816 0.86 1 98.69 60 LYS B O 1
ATOM 2728 N N . ILE B 1 61 ? -1.185 3.672 2.684 1 98.75 61 ILE B N 1
ATOM 2729 C CA . ILE B 1 61 ? -2.463 3.146 2.223 1 98.75 61 ILE B CA 1
ATOM 2730 C C . ILE B 1 61 ? -3.604 3.799 3.002 1 98.75 61 ILE B C 1
ATOM 2732 O O . ILE B 1 61 ? -3.715 3.619 4.215 1 98.75 61 ILE B O 1
ATOM 2736 N N . VAL B 1 62 ? -4.477 4.535 2.264 1 97.69 62 VAL B N 1
ATOM 2737 C CA . VAL B 1 62 ? -5.516 5.281 2.967 1 97.69 62 VAL B CA 1
ATOM 2738 C C . VAL B 1 62 ? -6.871 5.012 2.324 1 97.69 62 VAL B C 1
ATOM 2740 O O . VAL B 1 62 ? -7.008 5.07 1.1 1 97.69 62 VAL B O 1
ATOM 2743 N N . HIS B 1 63 ? -7.793 4.703 3.133 1 97.56 63 HIS B N 1
ATOM 2744 C CA . HIS B 1 63 ? -9.188 4.602 2.721 1 97.56 63 HIS B CA 1
ATOM 2745 C C . HIS B 1 63 ? -10.016 5.754 3.287 1 97.56 63 HIS B C 1
ATOM 2747 O O . HIS B 1 63 ? -9.875 6.109 4.461 1 97.56 63 HIS B O 1
ATOM 2753 N N . VAL B 1 64 ? -10.742 6.402 2.449 1 93.25 64 VAL B N 1
ATOM 2754 C CA . VAL B 1 64 ? -11.758 7.363 2.867 1 93.25 64 VAL B CA 1
ATOM 2755 C C . VAL B 1 64 ? -13.148 6.785 2.625 1 93.25 64 VAL B C 1
ATOM 2757 O O . VAL B 1 64 ? -13.531 6.535 1.48 1 93.25 64 VAL B O 1
ATOM 2760 N N . THR B 1 65 ? -13.852 6.504 3.693 1 94.94 65 THR B N 1
ATOM 2761 C CA . THR B 1 65 ? -15.172 5.887 3.637 1 94.94 65 THR B CA 1
ATOM 2762 C C . THR B 1 65 ? -16.203 6.734 4.383 1 94.94 65 THR B C 1
ATOM 2764 O O . THR B 1 65 ? -16.547 6.434 5.531 1 94.94 65 THR B O 1
ATOM 2767 N N . PRO B 1 66 ? -16.812 7.684 3.723 1 89.31 66 PRO B N 1
ATOM 2768 C CA . PRO B 1 66 ? -17.719 8.633 4.379 1 89.31 66 PRO B CA 1
ATOM 2769 C C . PRO B 1 66 ? -18.891 7.941 5.078 1 89.31 66 PRO B C 1
ATOM 2771 O O . PRO B 1 66 ? -19.312 8.375 6.156 1 89.31 66 PRO B O 1
ATOM 2774 N N . GLU B 1 67 ? -19.344 6.855 4.609 1 91.75 67 GLU B N 1
ATOM 2775 C CA . GLU B 1 67 ? -20.516 6.156 5.141 1 91.75 67 GLU B CA 1
ATOM 2776 C C . GLU B 1 67 ? -20.219 5.578 6.523 1 91.75 67 GLU B C 1
ATOM 2778 O O . GLU B 1 67 ? -21.141 5.191 7.246 1 91.75 67 GLU B O 1
ATOM 2783 N N . ASN B 1 68 ? -18.984 5.5 6.883 1 94.25 68 ASN B N 1
ATOM 2784 C CA . ASN B 1 68 ? -18.641 4.996 8.203 1 94.25 68 ASN B CA 1
ATOM 2785 C C . ASN B 1 68 ? -19.156 5.914 9.312 1 94.25 68 ASN B C 1
ATOM 2787 O O . ASN B 1 68 ? -19.328 5.48 10.453 1 94.25 68 ASN B O 1
ATOM 2791 N N . ALA B 1 69 ? -19.375 7.184 9.039 1 84.81 69 ALA B N 1
ATOM 2792 C CA . ALA B 1 69 ? -19.969 8.109 10.008 1 84.81 69 ALA B CA 1
ATOM 2793 C C . ALA B 1 69 ? -21.312 7.594 10.523 1 84.81 69 ALA B C 1
ATOM 2795 O O . ALA B 1 69 ? -21.594 7.688 11.719 1 84.81 69 ALA B O 1
ATOM 2796 N N . MET B 1 70 ? -22.031 7.023 9.625 1 87.88 70 MET B N 1
ATOM 2797 C CA . MET B 1 70 ? -23.344 6.488 9.977 1 87.88 70 MET B CA 1
ATOM 2798 C C . MET B 1 70 ? -23.219 5.289 10.906 1 87.88 70 MET B C 1
ATOM 2800 O O . MET B 1 70 ? -24.141 4.961 11.641 1 87.88 70 MET B O 1
ATOM 2804 N N . ARG B 1 71 ? -22.062 4.672 10.812 1 90.62 71 ARG B N 1
ATOM 2805 C CA . ARG B 1 71 ? -21.781 3.502 11.641 1 90.62 71 ARG B CA 1
ATOM 2806 C C . ARG B 1 71 ? -21.016 3.893 12.898 1 90.62 71 ARG B C 1
ATOM 2808 O O . ARG B 1 71 ? -20.594 3.027 13.672 1 90.62 71 ARG B O 1
ATOM 2815 N N . ARG B 1 72 ? -20.781 5.203 13.094 1 87.69 72 ARG B N 1
ATOM 2816 C CA . ARG B 1 72 ? -19.984 5.723 14.203 1 87.69 72 ARG B CA 1
ATOM 2817 C C . ARG B 1 72 ? -18.578 5.156 14.164 1 87.69 72 ARG B C 1
ATOM 2819 O O . ARG B 1 72 ? -18.031 4.766 15.203 1 87.69 72 ARG B O 1
ATOM 2826 N N . LEU B 1 73 ? -18.094 4.906 12.961 1 91.56 73 LEU B N 1
ATOM 2827 C CA . LEU B 1 73 ? -16.719 4.504 12.703 1 91.56 73 LEU B CA 1
ATOM 2828 C C . LEU B 1 73 ? -15.938 5.629 12.031 1 91.56 73 LEU B C 1
ATOM 2830 O O . LEU B 1 73 ? -16.531 6.484 11.359 1 91.56 73 LEU B O 1
ATOM 2834 N N . PRO B 1 74 ? -14.656 5.637 12.297 1 89 74 PRO B N 1
ATOM 2835 C CA . PRO B 1 74 ? -13.859 6.637 11.578 1 89 74 PRO B CA 1
ATOM 2836 C C . PRO B 1 74 ? -13.984 6.52 10.062 1 89 74 PRO B C 1
ATOM 2838 O O . PRO B 1 74 ? -14.016 5.406 9.531 1 89 74 PRO B O 1
ATOM 2841 N N . CYS B 1 75 ? -14.023 7.629 9.406 1 90.31 75 CYS B N 1
ATOM 2842 C CA . CYS B 1 75 ? -14.195 7.66 7.957 1 90.31 75 CYS B CA 1
ATOM 2843 C C . CYS B 1 75 ? -12.875 7.387 7.246 1 90.31 75 CYS B C 1
ATOM 2845 O O . CYS B 1 75 ? -12.859 7.102 6.047 1 90.31 75 CYS B O 1
ATOM 2847 N N . VAL B 1 76 ? -11.789 7.516 8 1 93.06 76 VAL B N 1
ATOM 2848 C CA . VAL B 1 76 ? -10.477 7.34 7.383 1 93.06 76 VAL B CA 1
ATOM 2849 C C . VAL B 1 76 ? -9.742 6.18 8.047 1 93.06 76 VAL B C 1
ATOM 2851 O O . VAL B 1 76 ? -9.742 6.062 9.281 1 93.06 76 VAL B O 1
ATOM 2854 N N . ALA B 1 77 ? -9.281 5.266 7.297 1 96.88 77 ALA B N 1
ATOM 2855 C CA . ALA B 1 77 ? -8.359 4.223 7.734 1 96.88 77 ALA B CA 1
ATOM 2856 C C . ALA B 1 77 ? -7.035 4.309 6.98 1 96.88 77 ALA B C 1
ATOM 2858 O O . ALA B 1 77 ? -7.02 4.496 5.762 1 96.88 77 ALA B O 1
ATOM 2859 N N . ALA B 1 78 ? -5.969 4.25 7.773 1 97.94 78 ALA B N 1
ATOM 2860 C CA . ALA B 1 78 ? -4.691 4.402 7.086 1 97.94 78 ALA B CA 1
ATOM 2861 C C . ALA B 1 78 ? -3.611 3.543 7.734 1 97.94 78 ALA B C 1
ATOM 2863 O O . ALA B 1 78 ? -3.621 3.334 8.945 1 97.94 78 ALA B O 1
ATOM 2864 N N . SER B 1 79 ? -2.725 2.988 6.953 1 98.62 79 SER B N 1
ATOM 2865 C CA . SER B 1 79 ? -1.48 2.326 7.332 1 98.62 79 SER B CA 1
ATOM 2866 C C . SER B 1 79 ? -0.301 2.869 6.531 1 98.62 79 SER B C 1
ATOM 2868 O O . SER B 1 79 ? -0.469 3.322 5.398 1 98.62 79 SER B O 1
ATOM 2870 N N . TYR B 1 80 ? 0.816 2.896 7.148 1 98.75 80 TYR B N 1
ATOM 2871 C CA . TYR B 1 80 ? 2.018 3.375 6.473 1 98.75 80 TYR B CA 1
ATOM 2872 C C . TYR B 1 80 ? 3.123 2.326 6.52 1 98.75 80 TYR B C 1
ATOM 2874 O O . TYR B 1 80 ? 3.682 2.051 7.582 1 98.75 80 TYR B O 1
ATOM 2882 N N . LEU B 1 81 ? 3.445 1.743 5.379 1 98.75 81 LEU B N 1
ATOM 2883 C CA . LEU B 1 81 ? 4.512 0.754 5.277 1 98.75 81 LEU B CA 1
ATOM 2884 C C . LEU B 1 81 ? 5.844 1.423 4.953 1 98.75 81 LEU B C 1
ATOM 2886 O O . LEU B 1 81 ? 5.957 2.135 3.951 1 98.75 81 LEU B O 1
ATOM 2890 N N . ILE B 1 82 ? 6.809 1.147 5.793 1 98.31 82 ILE B N 1
ATOM 2891 C CA . ILE B 1 82 ? 8.141 1.724 5.605 1 98.31 82 ILE B CA 1
ATOM 2892 C C . ILE B 1 82 ? 9.086 0.667 5.047 1 98.31 82 ILE B C 1
ATOM 2894 O O . ILE B 1 82 ? 9.055 -0.492 5.469 1 98.31 82 ILE B O 1
ATOM 2898 N N . PHE B 1 83 ? 9.93 1.092 4.109 1 98.38 83 PHE B N 1
ATOM 2899 C CA . PHE B 1 83 ? 10.914 0.176 3.547 1 98.38 83 PHE B CA 1
ATOM 2900 C C . PHE B 1 83 ? 12.281 0.845 3.441 1 98.38 83 PHE B C 1
ATOM 2902 O O . PHE B 1 83 ? 12.375 2.074 3.445 1 98.38 83 PHE B O 1
ATOM 2909 N N . ASP B 1 84 ? 13.305 0.04 3.391 1 98.06 84 ASP B N 1
ATOM 2910 C CA . ASP B 1 84 ? 14.688 0.496 3.25 1 98.06 84 ASP B CA 1
ATOM 2911 C C . ASP B 1 84 ? 14.914 1.158 1.894 1 98.06 84 ASP B C 1
ATOM 2913 O O . ASP B 1 84 ? 14.453 0.656 0.867 1 98.06 84 ASP B O 1
ATOM 2917 N N . GLY B 1 85 ? 15.633 2.295 1.86 1 97.19 85 GLY B N 1
ATOM 2918 C CA . GLY B 1 85 ? 15.797 3.072 0.644 1 97.19 85 GLY B CA 1
ATOM 2919 C C . GLY B 1 85 ? 16.719 2.412 -0.364 1 97.19 85 GLY B C 1
ATOM 2920 O O . GLY B 1 85 ? 16.688 2.742 -1.552 1 97.19 85 GLY B O 1
ATOM 2921 N N . GLU B 1 86 ? 17.484 1.51 0.04 1 96 86 GLU B N 1
ATOM 2922 C CA . GLU B 1 86 ? 18.469 0.877 -0.83 1 96 86 GLU B CA 1
ATOM 2923 C C . GLU B 1 86 ? 18.031 -0.523 -1.241 1 96 86 GLU B C 1
ATOM 2925 O O . GLU B 1 86 ? 17.969 -0.835 -2.432 1 96 86 GLU B O 1
ATOM 2930 N N . THR B 1 87 ? 17.656 -1.349 -0.329 1 97.19 87 THR B N 1
ATOM 2931 C CA . THR B 1 87 ? 17.344 -2.748 -0.589 1 97.19 87 THR B CA 1
ATOM 2932 C C . THR B 1 87 ? 15.844 -2.928 -0.823 1 97.19 87 THR B C 1
ATOM 2934 O O . THR B 1 87 ? 15.406 -3.977 -1.301 1 97.19 87 THR B O 1
ATOM 2937 N N . HIS B 1 88 ? 15.055 -1.948 -0.337 1 98 88 HIS B N 1
ATOM 2938 C CA . HIS B 1 88 ? 13.602 -1.884 -0.446 1 98 88 HIS B CA 1
ATOM 2939 C C . HIS B 1 88 ? 12.938 -2.994 0.361 1 98 88 HIS B C 1
ATOM 2941 O O . HIS B 1 88 ? 11.773 -3.332 0.124 1 98 88 HIS B O 1
ATOM 2947 N N . ARG B 1 89 ? 13.742 -3.576 1.293 1 97.5 89 ARG B N 1
ATOM 2948 C CA . ARG B 1 89 ? 13.133 -4.496 2.246 1 97.5 89 ARG B CA 1
ATOM 2949 C C . ARG B 1 89 ? 12.141 -3.773 3.148 1 97.5 89 ARG B C 1
ATOM 2951 O O . ARG B 1 89 ? 12.359 -2.621 3.527 1 97.5 89 ARG B O 1
ATOM 2958 N N . HIS B 1 90 ? 11.047 -4.438 3.461 1 98.12 90 HIS B N 1
ATOM 2959 C CA . HIS B 1 90 ? 10.039 -3.842 4.324 1 98.12 90 HIS B CA 1
ATOM 2960 C C . HIS B 1 90 ? 10.492 -3.83 5.781 1 98.12 90 HIS B C 1
ATOM 2962 O O . HIS B 1 90 ? 10.906 -4.863 6.316 1 98.12 90 HIS B O 1
ATOM 2968 N N . LEU B 1 91 ? 10.375 -2.68 6.449 1 97.06 91 LEU B N 1
ATOM 2969 C CA . LEU B 1 91 ? 10.984 -2.508 7.766 1 97.06 91 LEU B CA 1
ATOM 2970 C C . LEU B 1 91 ? 9.914 -2.484 8.852 1 97.06 91 LEU B C 1
ATOM 2972 O O . LEU B 1 91 ? 10.102 -3.082 9.922 1 97.06 91 LEU B O 1
ATOM 2976 N N . ALA B 1 92 ? 8.836 -1.771 8.633 1 96.94 92 ALA B N 1
ATOM 2977 C CA . ALA B 1 92 ? 7.828 -1.581 9.68 1 96.94 92 ALA B CA 1
ATOM 2978 C C . ALA B 1 92 ? 6.492 -1.16 9.078 1 96.94 92 ALA B C 1
ATOM 2980 O O . ALA B 1 92 ? 6.441 -0.633 7.965 1 96.94 92 ALA B O 1
ATOM 2981 N N . LEU B 1 93 ? 5.473 -1.509 9.75 1 98 93 LEU B N 1
ATOM 2982 C CA . LEU B 1 93 ? 4.152 -0.942 9.508 1 98 93 LEU B CA 1
ATOM 2983 C C . LEU B 1 93 ? 3.748 0.004 10.633 1 98 93 LEU B C 1
ATOM 2985 O O . LEU B 1 93 ? 3.693 -0.399 11.797 1 98 93 LEU B O 1
ATOM 2989 N N . ILE B 1 94 ? 3.461 1.233 10.273 1 97.88 94 ILE B N 1
ATOM 2990 C CA . ILE B 1 94 ? 3.137 2.281 11.234 1 97.88 94 ILE B CA 1
ATOM 2991 C C . ILE B 1 94 ? 1.639 2.574 11.195 1 97.88 94 ILE B C 1
ATOM 2993 O O . ILE B 1 94 ? 1.029 2.576 10.125 1 97.88 94 ILE B O 1
ATOM 2997 N N . ASP B 1 95 ? 1.082 2.869 12.375 1 97.75 95 ASP B N 1
ATOM 2998 C CA . ASP B 1 95 ? -0.284 3.385 12.398 1 97.75 95 ASP B CA 1
ATOM 2999 C C . ASP B 1 95 ? -0.414 4.645 11.547 1 97.75 95 ASP B C 1
ATOM 3001 O O . ASP B 1 95 ? 0.07 5.711 11.93 1 97.75 95 ASP B O 1
ATOM 3005 N N . GLY B 1 96 ? -1.139 4.477 10.43 1 97.69 96 GLY B N 1
ATOM 3006 C CA . GLY B 1 96 ? -1.212 5.559 9.461 1 97.69 96 GLY B CA 1
ATOM 3007 C C . GLY B 1 96 ? -2.117 6.695 9.898 1 97.69 96 GLY B C 1
ATOM 3008 O O . GLY B 1 96 ? -1.924 7.844 9.5 1 97.69 96 GLY B O 1
ATOM 3009 N N . GLU B 1 97 ? -3.143 6.363 10.672 1 96.62 97 GLU B N 1
ATOM 3010 C CA . GLU B 1 97 ? -4.055 7.395 11.156 1 96.62 97 GLU B CA 1
ATOM 3011 C C . GLU B 1 97 ? -3.344 8.352 12.102 1 96.62 97 GLU B C 1
ATOM 3013 O O . GLU B 1 97 ? -3.445 9.578 11.953 1 96.62 97 GLU B O 1
ATOM 3018 N N . GLU B 1 98 ? -2.615 7.766 13.047 1 97.19 98 GLU B N 1
ATOM 3019 C CA . GLU B 1 98 ? -1.869 8.586 13.992 1 97.19 98 GLU B CA 1
ATOM 3020 C C . GLU B 1 98 ? -0.756 9.367 13.289 1 97.19 98 GLU B C 1
ATOM 3022 O O . GLU B 1 98 ? -0.547 10.547 13.57 1 97.19 98 GLU B O 1
ATOM 3027 N N . LEU B 1 99 ? -0.05 8.727 12.406 1 98.12 99 LEU B N 1
ATOM 3028 C CA . LEU B 1 99 ? 1.017 9.383 11.664 1 98.12 99 LEU B CA 1
ATOM 3029 C C . LEU B 1 99 ? 0.476 10.578 10.883 1 98.12 99 LEU B C 1
ATOM 3031 O O . LEU B 1 99 ? 1.084 11.648 10.883 1 98.12 99 LEU B O 1
ATOM 3035 N N . THR B 1 100 ? -0.664 10.383 10.227 1 97.12 100 THR B N 1
ATOM 3036 C CA . THR B 1 100 ? -1.268 11.438 9.422 1 97.12 100 THR B CA 1
ATOM 3037 C C . THR B 1 100 ? -1.672 12.617 10.297 1 97.12 100 THR B C 1
ATOM 3039 O O . THR B 1 100 ? -1.379 13.773 9.961 1 97.12 100 THR B O 1
ATOM 3042 N N . ALA B 1 101 ? -2.316 12.297 11.391 1 96.75 101 ALA B N 1
ATOM 3043 C CA . ALA B 1 101 ? -2.77 13.367 12.281 1 96.75 101 ALA B CA 1
ATOM 3044 C C . ALA B 1 101 ? -1.592 14.195 12.789 1 96.75 101 ALA B C 1
ATOM 3046 O O . ALA B 1 101 ? -1.612 15.43 12.711 1 96.75 101 ALA B O 1
ATOM 3047 N N . ARG B 1 102 ? -0.576 13.539 13.211 1 97.75 102 ARG B N 1
ATOM 3048 C CA . ARG B 1 102 ? 0.564 14.211 13.82 1 97.75 102 ARG B CA 1
ATOM 3049 C C . ARG B 1 102 ? 1.354 15 12.781 1 97.75 102 ARG B C 1
ATOM 3051 O O . ARG B 1 102 ? 1.723 16.156 13.016 1 97.75 102 ARG B O 1
ATOM 3058 N N . ARG B 1 103 ? 1.584 14.359 11.641 1 98.19 103 ARG B N 1
ATOM 3059 C CA . ARG B 1 103 ? 2.375 15.078 10.656 1 98.19 103 ARG B CA 1
ATOM 3060 C C . ARG B 1 103 ? 1.603 16.281 10.102 1 98.19 103 ARG B C 1
ATOM 3062 O O . ARG B 1 103 ? 2.189 17.312 9.789 1 98.19 103 ARG B O 1
ATOM 3069 N N . THR B 1 104 ? 0.268 16.172 9.945 1 97.88 104 THR B N 1
ATOM 3070 C CA . THR B 1 104 ? -0.554 17.266 9.438 1 97.88 104 THR B CA 1
ATOM 3071 C C . THR B 1 104 ? -0.5 18.453 10.375 1 97.88 104 THR B C 1
ATOM 3073 O O . THR B 1 104 ? -0.255 19.578 9.945 1 97.88 104 THR B O 1
ATOM 3076 N N . ALA B 1 105 ? -0.654 18.188 11.641 1 98.56 105 ALA B N 1
ATOM 3077 C CA . ALA B 1 105 ? -0.58 19.25 12.641 1 98.56 105 ALA B CA 1
ATOM 3078 C C . ALA B 1 105 ? 0.824 19.859 12.703 1 98.56 105 ALA B C 1
ATOM 3080 O O . ALA B 1 105 ? 0.982 21.078 12.805 1 98.56 105 ALA B O 1
ATOM 3081 N N . ALA B 1 106 ? 1.802 19.016 12.633 1 98.75 106 ALA B N 1
ATOM 3082 C CA . ALA B 1 106 ? 3.189 19.469 12.711 1 98.75 106 ALA B CA 1
ATOM 3083 C C . ALA B 1 106 ? 3.547 20.359 11.523 1 98.75 106 ALA B C 1
ATOM 3085 O O . ALA B 1 106 ? 4.23 21.359 11.68 1 98.75 106 ALA B O 1
ATOM 3086 N N . VAL B 1 107 ? 3.102 19.969 10.375 1 98.75 107 VAL B N 1
ATOM 3087 C CA . VAL B 1 107 ? 3.352 20.75 9.164 1 98.75 107 VAL B CA 1
ATOM 3088 C C . VAL B 1 107 ? 2.719 22.125 9.297 1 98.75 107 VAL B C 1
ATOM 3090 O O . VAL B 1 107 ? 3.338 23.141 8.961 1 98.75 107 VAL B O 1
ATOM 3093 N N . ALA B 1 108 ? 1.523 22.156 9.766 1 98.81 108 ALA B N 1
ATOM 3094 C CA . ALA B 1 108 ? 0.865 23.438 10 1 98.81 108 ALA B CA 1
ATOM 3095 C C . ALA B 1 108 ? 1.648 24.266 11.008 1 98.81 108 ALA B C 1
ATOM 3097 O O . ALA B 1 108 ? 1.762 25.484 10.852 1 98.81 108 ALA B O 1
ATOM 3098 N N . ALA B 1 109 ? 2.195 23.672 12.023 1 98.81 109 ALA B N 1
ATOM 3099 C CA . ALA B 1 109 ? 2.986 24.375 13.031 1 98.81 109 ALA B CA 1
ATOM 3100 C C . ALA B 1 109 ? 4.262 24.953 12.422 1 98.81 109 ALA B C 1
ATOM 3102 O O . ALA B 1 109 ? 4.656 26.062 12.75 1 98.81 109 ALA B O 1
ATOM 3103 N N . VAL B 1 110 ? 4.895 24.172 11.586 1 98.62 110 VAL B N 1
ATOM 3104 C CA . VAL B 1 110 ? 6.102 24.641 10.906 1 98.62 110 VAL B CA 1
ATOM 3105 C C . VAL B 1 110 ? 5.793 25.906 10.102 1 98.62 110 VAL B C 1
ATOM 3107 O O . VAL B 1 110 ? 6.523 26.891 10.188 1 98.62 110 VAL B O 1
ATOM 3110 N N . ALA B 1 111 ? 4.715 25.859 9.344 1 98.69 111 ALA B N 1
ATOM 3111 C CA . ALA B 1 111 ? 4.316 27.016 8.539 1 98.69 111 ALA B CA 1
ATOM 3112 C C . ALA B 1 111 ? 3.943 28.203 9.43 1 98.69 111 ALA B C 1
ATOM 3114 O O . ALA B 1 111 ? 4.406 29.328 9.203 1 98.69 111 ALA B O 1
ATOM 3115 N N . MET B 1 112 ? 3.166 27.953 10.438 1 98.56 112 MET B N 1
ATOM 3116 C CA . MET B 1 112 ? 2.719 28.984 11.359 1 98.56 112 MET B CA 1
ATOM 3117 C C . MET B 1 112 ? 3.906 29.656 12.031 1 98.56 112 MET B C 1
ATOM 3119 O O . MET B 1 112 ? 3.926 30.891 12.18 1 98.56 112 MET B O 1
ATOM 3123 N N . ASN B 1 113 ? 4.891 28.906 12.383 1 97.69 113 ASN B N 1
ATOM 3124 C CA . ASN B 1 113 ? 6.074 29.422 13.062 1 97.69 113 ASN B CA 1
ATOM 3125 C C . ASN B 1 113 ? 6.805 30.469 12.211 1 97.69 113 ASN B C 1
ATOM 3127 O O . ASN B 1 113 ? 7.426 31.391 12.742 1 97.69 113 ASN B O 1
ATOM 3131 N N . ARG B 1 114 ? 6.754 30.297 10.945 1 97.81 114 ARG B N 1
ATOM 3132 C CA . ARG B 1 114 ? 7.41 31.203 10.016 1 97.81 114 ARG B CA 1
ATOM 3133 C C . ARG B 1 114 ? 6.523 32.406 9.711 1 97.81 114 ARG B C 1
ATOM 3135 O O . ARG B 1 114 ? 7.023 33.5 9.453 1 97.81 114 ARG B O 1
ATOM 3142 N N . LEU B 1 115 ? 5.227 32.219 9.742 1 98.31 115 LEU B N 1
ATOM 3143 C CA . LEU B 1 115 ? 4.336 33.156 9.078 1 98.31 115 LEU B CA 1
ATOM 3144 C C . LEU B 1 115 ? 3.623 34.031 10.102 1 98.31 115 LEU B C 1
ATOM 3146 O O . LEU B 1 115 ? 3.236 35.188 9.797 1 98.31 115 LEU B O 1
ATOM 3150 N N . ALA B 1 116 ? 3.379 33.531 11.258 1 97.94 116 ALA B N 1
ATOM 3151 C CA . ALA B 1 116 ? 2.641 34.25 12.281 1 97.94 116 ALA B CA 1
ATOM 3152 C C . ALA B 1 116 ? 3.547 35.25 13 1 97.94 116 ALA B C 1
ATOM 3154 O O . ALA B 1 116 ? 4.77 35.094 13.008 1 97.94 116 ALA B O 1
ATOM 3155 N N . LYS B 1 117 ? 2.912 36.25 13.641 1 96.38 117 LYS B N 1
ATOM 3156 C CA . LYS B 1 117 ? 3.648 37.156 14.508 1 96.38 117 LYS B CA 1
ATOM 3157 C C . LYS B 1 117 ? 4.336 36.406 15.641 1 96.38 117 LYS B C 1
ATOM 3159 O O . LYS B 1 117 ? 3.771 35.469 16.188 1 96.38 117 LYS B O 1
ATOM 3164 N N . PRO B 1 118 ? 5.57 36.844 16.016 1 94.5 118 PRO B N 1
ATOM 3165 C CA . PRO B 1 118 ? 6.324 36.094 17.031 1 94.5 118 PRO B CA 1
ATOM 3166 C C . PRO B 1 118 ? 5.602 36.031 18.375 1 94.5 118 PRO B C 1
ATOM 3168 O O . PRO B 1 118 ? 5.797 35.094 19.141 1 94.5 118 PRO B O 1
ATOM 3171 N N . ASP B 1 119 ? 4.738 37 18.625 1 95.62 119 ASP B N 1
ATOM 3172 C CA . ASP B 1 119 ? 4.086 37.062 19.922 1 95.62 119 ASP B CA 1
ATOM 3173 C C . ASP B 1 119 ? 2.662 36.531 19.844 1 95.62 119 ASP B C 1
ATOM 3175 O O . ASP B 1 119 ? 1.892 36.656 20.797 1 95.62 119 ASP B O 1
ATOM 3179 N N . ALA B 1 120 ? 2.273 36 18.688 1 97.44 120 ALA B N 1
ATOM 3180 C CA . ALA B 1 120 ? 0.953 35.375 18.562 1 97.44 120 ALA B CA 1
ATOM 3181 C C . ALA B 1 120 ? 0.724 34.344 19.656 1 97.44 120 ALA B C 1
ATOM 3183 O O . ALA B 1 120 ? 1.588 33.5 19.922 1 97.44 120 ALA B O 1
ATOM 3184 N N . ALA B 1 121 ? -0.481 34.375 20.375 1 97.25 121 ALA B N 1
ATOM 3185 C CA . ALA B 1 121 ? -0.655 33.531 21.531 1 97.25 121 ALA B CA 1
ATOM 3186 C C . ALA B 1 121 ? -2.104 33.062 21.672 1 97.25 121 ALA B C 1
ATOM 3188 O O . ALA B 1 121 ? -2.42 32.219 22.516 1 97.25 121 ALA B O 1
ATOM 3189 N N . ARG B 1 122 ? -3.02 33.562 20.875 1 98.31 122 ARG B N 1
ATOM 3190 C CA . ARG B 1 122 ? -4.438 33.219 20.938 1 98.31 122 ARG B CA 1
ATOM 3191 C C . ARG B 1 122 ? -4.891 32.5 19.672 1 98.31 122 ARG B C 1
ATOM 3193 O O . ARG B 1 122 ? -4.844 33.094 18.578 1 98.31 122 ARG B O 1
ATOM 3200 N N . LEU B 1 123 ? -5.355 31.281 19.844 1 98.81 123 LEU B N 1
ATOM 3201 C CA . LEU B 1 123 ? -5.758 30.453 18.719 1 98.81 123 LEU B CA 1
ATOM 3202 C C . LEU B 1 123 ? -7.273 30.281 18.672 1 98.81 123 LEU B C 1
ATOM 3204 O O . LEU B 1 123 ? -7.887 29.906 19.672 1 98.81 123 LEU B O 1
ATOM 3208 N N . LEU B 1 124 ? -7.848 30.656 17.578 1 98.88 124 LEU B N 1
ATOM 3209 C CA . LEU B 1 124 ? -9.188 30.203 17.234 1 98.88 124 LEU B CA 1
ATOM 3210 C C . LEU B 1 124 ? -9.125 28.922 16.406 1 98.88 124 LEU B C 1
ATOM 3212 O O . LEU B 1 124 ? -8.602 28.922 15.289 1 98.88 124 LEU B O 1
ATOM 3216 N N . LEU B 1 125 ? -9.602 27.828 16.969 1 98.88 125 LEU B N 1
ATOM 3217 C CA . LEU B 1 125 ? -9.648 26.531 16.312 1 98.88 125 LEU B CA 1
ATOM 3218 C C . LEU B 1 125 ? -11.055 26.219 15.812 1 98.88 125 LEU B C 1
ATOM 3220 O O . LEU B 1 125 ? -11.992 26.125 16.609 1 98.88 125 LEU B O 1
ATOM 3224 N N . ILE B 1 126 ? -11.148 26.141 14.547 1 98.56 126 ILE B N 1
ATOM 3225 C CA . ILE B 1 126 ? -12.422 25.766 13.938 1 98.56 126 ILE B CA 1
ATOM 3226 C C . ILE B 1 126 ? -12.383 24.312 13.516 1 98.56 126 ILE B C 1
ATOM 3228 O O . ILE B 1 126 ? -11.688 23.938 12.562 1 98.56 126 ILE B O 1
ATOM 3232 N N . GLY B 1 127 ? -13.195 23.5 14.156 1 97 127 GLY B N 1
ATOM 3233 C CA . GLY B 1 127 ? -13.156 22.047 14.039 1 97 127 GLY B CA 1
ATOM 3234 C C . GLY B 1 127 ? -12.82 21.359 15.344 1 97 127 GLY B C 1
ATOM 3235 O O . GLY B 1 127 ? -12.148 21.922 16.203 1 97 127 GLY B O 1
ATOM 3236 N N . SER B 1 128 ? -13.305 20.125 15.484 1 95.88 128 SER B N 1
ATOM 3237 C CA . SER B 1 128 ? -13.062 19.359 16.703 1 95.88 128 SER B CA 1
ATOM 3238 C C . SER B 1 128 ? -12.734 17.906 16.375 1 95.88 128 SER B C 1
ATOM 3240 O O . SER B 1 128 ? -12.781 17.031 17.25 1 95.88 128 SER B O 1
ATOM 3242 N N . GLY B 1 129 ? -12.422 17.609 15.141 1 92.81 129 GLY B N 1
ATOM 3243 C CA . GLY B 1 129 ? -12.125 16.25 14.711 1 92.81 129 GLY B CA 1
ATOM 3244 C C . GLY B 1 129 ? -10.703 15.82 15.031 1 92.81 129 GLY B C 1
ATOM 3245 O O . GLY B 1 129 ? -10.016 16.469 15.805 1 92.81 129 GLY B O 1
ATOM 3246 N N . ARG B 1 130 ? -10.367 14.711 14.414 1 92.19 130 ARG B N 1
ATOM 3247 C CA . ARG B 1 130 ? -9.102 14.047 14.703 1 92.19 130 ARG B CA 1
ATOM 3248 C C . ARG B 1 130 ? -7.922 14.977 14.43 1 92.19 130 ARG B C 1
ATOM 3250 O O . ARG B 1 130 ? -7.035 15.125 15.273 1 92.19 130 ARG B O 1
ATOM 3257 N N . ILE B 1 131 ? -7.883 15.648 13.297 1 95.25 131 ILE B N 1
ATOM 3258 C CA . ILE B 1 131 ? -6.785 16.547 12.945 1 95.25 131 ILE B CA 1
ATOM 3259 C C . ILE B 1 131 ? -6.848 17.812 13.805 1 95.25 131 ILE B C 1
ATOM 3261 O O . ILE B 1 131 ? -5.84 18.234 14.375 1 95.25 131 ILE B O 1
ATOM 3265 N N . ALA B 1 132 ? -8.031 18.344 13.914 1 97.12 132 ALA B N 1
ATOM 3266 C CA . ALA B 1 132 ? -8.219 19.578 14.672 1 97.12 132 ALA B CA 1
ATOM 3267 C C . ALA B 1 132 ? -7.703 19.422 16.109 1 97.12 132 ALA B C 1
ATOM 3269 O O . ALA B 1 132 ? -7.039 20.328 16.625 1 97.12 132 ALA B O 1
ATOM 3270 N N . SER B 1 133 ? -7.945 18.328 16.672 1 97.31 133 SER B N 1
ATOM 3271 C CA . SER B 1 133 ? -7.637 18.094 18.078 1 97.31 133 SER B CA 1
ATOM 3272 C C . SER B 1 133 ? -6.129 18.062 18.312 1 97.31 133 SER B C 1
ATOM 3274 O O . SER B 1 133 ? -5.672 18.219 19.438 1 97.31 133 SER B O 1
ATOM 3276 N N . GLU B 1 134 ? -5.312 17.906 17.297 1 97.94 134 GLU B N 1
ATOM 3277 C CA . GLU B 1 134 ? -3.859 17.828 17.422 1 97.94 134 GLU B CA 1
ATOM 3278 C C . GLU B 1 134 ? -3.213 19.203 17.25 1 97.94 134 GLU B C 1
ATOM 3280 O O . GLU B 1 134 ? -2.094 19.422 17.719 1 97.94 134 GLU B O 1
ATOM 3285 N N . ILE B 1 135 ? -3.9 20.125 16.672 1 98.69 135 ILE B N 1
ATOM 3286 C CA . ILE B 1 135 ? -3.328 21.391 16.188 1 98.69 135 ILE B CA 1
ATOM 3287 C C . ILE B 1 135 ? -2.842 22.219 17.375 1 98.69 135 ILE B C 1
ATOM 3289 O O . ILE B 1 135 ? -1.712 22.703 17.375 1 98.69 135 ILE B O 1
ATOM 3293 N N . PRO B 1 136 ? -3.609 22.328 18.516 1 98.75 136 PRO B N 1
ATOM 3294 C CA . PRO B 1 136 ? -3.123 23.125 19.641 1 98.75 136 PRO B CA 1
ATOM 3295 C C . PRO B 1 136 ? -1.805 22.609 20.203 1 98.75 136 PRO B C 1
ATOM 3297 O O . PRO B 1 136 ? -0.919 23.406 20.547 1 98.75 136 PRO B O 1
ATOM 3300 N N . PHE B 1 137 ? -1.663 21.359 20.234 1 98.25 137 PHE B N 1
ATOM 3301 C CA . PHE B 1 137 ? -0.461 20.75 20.797 1 98.25 137 PHE B CA 1
ATOM 3302 C C . PHE B 1 137 ? 0.742 21 19.891 1 98.25 137 PHE B C 1
ATOM 3304 O O . PHE B 1 137 ? 1.839 21.281 20.375 1 98.25 137 PHE B O 1
ATOM 3311 N N . ALA B 1 138 ? 0.536 20.906 18.609 1 98.62 138 ALA B N 1
ATOM 3312 C CA . ALA B 1 138 ? 1.616 21.172 17.656 1 98.62 138 ALA B CA 1
ATOM 3313 C C . ALA B 1 138 ? 2.037 22.641 17.719 1 98.62 138 ALA B C 1
ATOM 3315 O O . ALA B 1 138 ? 3.23 22.953 17.719 1 98.62 138 ALA B O 1
ATOM 3316 N N . PHE B 1 139 ? 1.032 23.547 17.781 1 98.69 139 PHE B N 1
ATOM 3317 C CA . PHE B 1 139 ? 1.32 24.969 17.812 1 98.69 139 PHE B CA 1
ATOM 3318 C C . PHE B 1 139 ? 2.051 25.344 19.094 1 98.69 139 PHE B C 1
ATOM 3320 O O . PHE B 1 139 ? 2.98 26.156 19.078 1 98.69 139 PHE B O 1
ATOM 3327 N N . ARG B 1 140 ? 1.676 24.719 20.172 1 97.94 140 ARG B N 1
ATOM 3328 C CA . ARG B 1 140 ? 2.297 25 21.469 1 97.94 140 ARG B CA 1
ATOM 3329 C C . ARG B 1 140 ? 3.771 24.609 21.453 1 97.94 140 ARG B C 1
ATOM 3331 O O . ARG B 1 140 ? 4.555 25.109 22.266 1 97.94 140 ARG B O 1
ATOM 3338 N N . ALA B 1 141 ? 4.172 23.75 20.609 1 97.31 141 ALA B N 1
ATOM 3339 C CA . ALA B 1 141 ? 5.555 23.281 20.531 1 97.31 141 ALA B CA 1
ATOM 3340 C C . ALA B 1 141 ? 6.477 24.406 20.062 1 97.31 141 ALA B C 1
ATOM 3342 O O . ALA B 1 141 ? 7.691 24.359 20.281 1 97.31 141 ALA B O 1
ATOM 3343 N N . VAL B 1 142 ? 5.906 25.453 19.438 1 95.88 142 VAL B N 1
ATOM 3344 C CA . VAL B 1 142 ? 6.785 26.453 18.844 1 95.88 142 VAL B CA 1
ATOM 3345 C C . VAL B 1 142 ? 6.316 27.859 19.25 1 95.88 142 VAL B C 1
ATOM 3347 O O . VAL B 1 142 ? 6.941 28.859 18.891 1 95.88 142 VAL B O 1
ATOM 3350 N N . ARG B 1 143 ? 5.191 27.969 19.906 1 95.44 143 ARG B N 1
ATOM 3351 C CA . ARG B 1 143 ? 4.637 29.25 20.344 1 95.44 143 ARG B CA 1
ATOM 3352 C C . ARG B 1 143 ? 4.145 29.172 21.797 1 95.44 143 ARG B C 1
ATOM 3354 O O . ARG B 1 143 ? 3.658 28.125 22.219 1 95.44 143 ARG B O 1
ATOM 3361 N N . ASN B 1 144 ? 4.328 30.297 22.516 1 95.38 144 ASN B N 1
ATOM 3362 C CA . ASN B 1 144 ? 3.693 30.391 23.828 1 95.38 144 ASN B CA 1
ATOM 3363 C C . ASN B 1 144 ? 2.184 30.578 23.703 1 95.38 144 ASN B C 1
ATOM 3365 O O . ASN B 1 144 ? 1.666 31.656 23.969 1 95.38 144 ASN B O 1
ATOM 3369 N N . LEU B 1 145 ? 1.487 29.516 23.375 1 95.81 145 LEU B N 1
ATOM 3370 C CA . LEU B 1 145 ? 0.045 29.547 23.156 1 95.81 145 LEU B CA 1
ATOM 3371 C C . LEU B 1 145 ? -0.701 29.703 24.469 1 95.81 145 LEU B C 1
ATOM 3373 O O . LEU B 1 145 ? -0.611 28.844 25.344 1 95.81 145 LEU B O 1
ATOM 3377 N N . LYS B 1 146 ? -1.4 30.766 24.672 1 90.06 146 LYS B N 1
ATOM 3378 C CA . LYS B 1 146 ? -2.045 31.125 25.938 1 90.06 146 LYS B CA 1
ATOM 3379 C C . LYS B 1 146 ? -3.49 30.625 25.969 1 90.06 146 LYS B C 1
ATOM 3381 O O . LYS B 1 146 ? -3.943 30.078 26.984 1 90.06 146 LYS B O 1
ATOM 3386 N N . SER B 1 147 ? -4.191 30.906 24.922 1 97 147 SER B N 1
ATOM 3387 C CA . SER B 1 147 ? -5.613 30.578 24.922 1 97 147 SER B CA 1
ATOM 3388 C C . SER B 1 147 ? -6.023 29.922 23.609 1 97 147 SER B C 1
ATOM 3390 O O . SER B 1 147 ? -5.438 30.203 22.562 1 97 147 SER B O 1
ATOM 3392 N N . VAL B 1 148 ? -6.945 29.016 23.688 1 98.75 148 VAL B N 1
ATOM 3393 C CA . VAL B 1 148 ? -7.531 28.328 22.547 1 98.75 148 VAL B CA 1
ATOM 3394 C C . VAL B 1 148 ? -9.055 28.438 22.609 1 98.75 148 VAL B C 1
ATOM 3396 O O . VAL B 1 148 ? -9.68 28.016 23.578 1 98.75 148 VAL B O 1
ATOM 3399 N N . SER B 1 149 ? -9.656 29.094 21.641 1 98.81 149 SER B N 1
ATOM 3400 C CA . SER B 1 149 ? -11.102 29.078 21.453 1 98.81 149 SER B CA 1
ATOM 3401 C C . SER B 1 149 ? -11.508 28.047 20.391 1 98.81 149 SER B C 1
ATOM 3403 O O . SER B 1 149 ? -11.023 28.094 19.266 1 98.81 149 SER B O 1
ATOM 3405 N N . VAL B 1 150 ? -12.414 27.109 20.781 1 98.81 150 VAL B N 1
ATOM 3406 C CA . VAL B 1 150 ? -12.758 26 19.891 1 98.81 150 VAL B CA 1
ATOM 3407 C C . VAL B 1 150 ? -14.188 26.172 19.391 1 98.81 150 VAL B C 1
ATOM 3409 O O . VAL B 1 150 ? -15.117 26.297 20.188 1 98.81 150 VAL B O 1
ATOM 3412 N N . PHE B 1 151 ? -14.344 26.141 18.109 1 98.38 151 PHE B N 1
ATOM 3413 C CA . PHE B 1 151 ? -15.672 26.094 17.5 1 98.38 151 PHE B CA 1
ATOM 3414 C C . PHE B 1 151 ? -15.906 24.766 16.812 1 98.38 151 PHE B C 1
ATOM 3416 O O . PHE B 1 151 ? -15 24.234 16.156 1 98.38 151 PHE B O 1
ATOM 3423 N N . SER B 1 152 ? -17.062 24.25 16.922 1 96.38 152 SER B N 1
ATOM 3424 C CA . SER B 1 152 ? -17.562 23.125 16.172 1 96.38 152 SER B CA 1
ATOM 3425 C C . SER B 1 152 ? -19.062 23.266 15.883 1 96.38 152 SER B C 1
ATOM 3427 O O . SER B 1 152 ? -19.812 23.781 16.719 1 96.38 152 SER B O 1
ATOM 3429 N N . PRO B 1 153 ? -19.469 22.797 14.688 1 90.56 153 PRO B N 1
ATOM 3430 C CA . PRO B 1 153 ? -20.922 22.812 14.43 1 90.56 153 PRO B CA 1
ATOM 3431 C C . PRO B 1 153 ? -21.719 22.094 15.5 1 90.56 153 PRO B C 1
ATOM 3433 O O . PRO B 1 153 ? -22.859 22.469 15.797 1 90.56 153 PRO B O 1
ATOM 3436 N N . THR B 1 154 ? -21.156 21.016 15.961 1 91.12 154 THR B N 1
ATOM 3437 C CA . THR B 1 154 ? -21.766 20.297 17.094 1 91.12 154 THR B CA 1
ATOM 3438 C C . THR B 1 154 ? -21.141 20.75 18.406 1 91.12 154 THR B C 1
ATOM 3440 O O . THR B 1 154 ? -20.016 20.359 18.734 1 91.12 154 THR B O 1
ATOM 3443 N N . ARG B 1 155 ? -21.938 21.391 19.188 1 93.75 155 ARG B N 1
ATOM 3444 C CA . ARG B 1 155 ? -21.422 22.031 20.406 1 93.75 155 ARG B CA 1
ATOM 3445 C C . ARG B 1 155 ? -20.797 21 21.328 1 93.75 155 ARG B C 1
ATOM 3447 O O . ARG B 1 155 ? -19.75 21.234 21.938 1 93.75 155 ARG B O 1
ATOM 3454 N N . ASP B 1 156 ? -21.438 19.844 21.438 1 96.06 156 ASP B N 1
ATOM 3455 C CA . ASP B 1 156 ? -20.938 18.797 22.328 1 96.06 156 ASP B CA 1
ATOM 3456 C C . ASP B 1 156 ? -19.516 18.375 21.953 1 96.06 156 ASP B C 1
ATOM 3458 O O . ASP B 1 156 ? -18.719 18.047 22.828 1 96.06 156 ASP B O 1
ATOM 3462 N N . ASN B 1 157 ? -19.25 18.391 20.719 1 95.62 157 ASN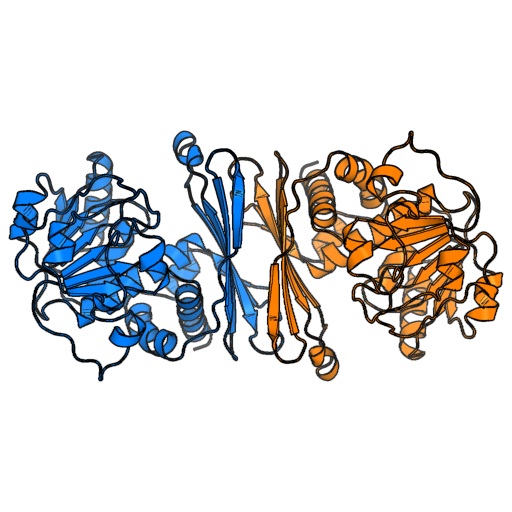 B N 1
ATOM 3463 C CA . ASN B 1 157 ? -17.906 18.047 20.25 1 95.62 157 ASN B CA 1
ATOM 3464 C C . ASN B 1 157 ? -16.891 19.094 20.688 1 95.62 157 ASN B C 1
ATOM 3466 O O . ASN B 1 157 ? -15.781 18.75 21.094 1 95.62 157 ASN B O 1
ATOM 3470 N N . ALA B 1 158 ? -17.281 20.328 20.578 1 97.75 158 ALA B N 1
ATOM 3471 C CA . ALA B 1 158 ? -16.391 21.406 21.016 1 97.75 158 ALA B CA 1
ATOM 3472 C C . ALA B 1 158 ? -16.141 21.328 22.516 1 97.75 158 ALA B C 1
ATOM 3474 O O . ALA B 1 158 ? -15 21.5 22.953 1 97.75 158 ALA B O 1
ATOM 3475 N N . GLU B 1 159 ? -17.172 21.047 23.234 1 98.44 159 GLU B N 1
ATOM 3476 C CA . GLU B 1 159 ? -17.047 20.938 24.688 1 98.44 159 GLU B CA 1
ATOM 3477 C C . GLU B 1 159 ? -16.094 19.812 25.078 1 98.44 159 GLU B C 1
ATOM 3479 O O . GLU B 1 159 ? -15.258 19.969 25.969 1 98.44 159 GLU B O 1
ATOM 3484 N N . THR B 1 160 ? -16.25 18.75 24.438 1 98.19 160 THR B N 1
ATOM 3485 C CA . THR B 1 160 ? -15.391 17.594 24.703 1 98.19 160 THR B CA 1
ATOM 3486 C C . THR B 1 160 ? -13.922 17.938 24.438 1 98.19 160 THR B C 1
ATOM 3488 O O . THR B 1 160 ? -13.055 17.609 25.266 1 98.19 160 THR B O 1
ATOM 3491 N N . LEU B 1 161 ? -13.688 18.562 23.312 1 98.19 161 LEU B N 1
ATOM 3492 C CA . LEU B 1 161 ? -12.312 18.922 22.984 1 98.19 161 LEU B CA 1
ATOM 3493 C C . LEU B 1 161 ? -11.773 19.953 23.969 1 98.19 161 LEU B C 1
ATOM 3495 O O . LEU B 1 161 ? -10.617 19.891 24.391 1 98.19 161 LEU B O 1
ATOM 3499 N N . VAL B 1 162 ? -12.57 20.906 24.344 1 98.75 162 VAL B N 1
ATOM 3500 C CA . VAL B 1 162 ? -12.172 21.953 25.297 1 98.75 162 VAL B CA 1
ATOM 3501 C C . VAL B 1 162 ? -11.75 21.312 26.609 1 98.75 162 VAL B C 1
ATOM 3503 O O . VAL B 1 162 ? -10.719 21.688 27.188 1 98.75 162 VAL B O 1
ATOM 3506 N N . LEU B 1 163 ? -12.492 20.359 27.094 1 98.56 163 LEU B N 1
ATOM 3507 C CA . LEU B 1 163 ? -12.156 19.672 28.328 1 98.56 163 LEU B CA 1
ATOM 3508 C C . LEU B 1 163 ? -10.805 18.984 28.234 1 98.56 163 LEU B C 1
ATOM 3510 O O . LEU B 1 163 ? -10 19.031 29.156 1 98.56 163 LEU B O 1
ATOM 3514 N N . ARG B 1 164 ? -10.594 18.359 27.125 1 97.75 164 ARG B N 1
ATOM 3515 C CA . ARG B 1 164 ? -9.312 17.719 26.891 1 97.75 164 ARG B CA 1
ATOM 3516 C C . ARG B 1 164 ? -8.164 18.719 26.906 1 97.75 164 ARG B C 1
ATOM 3518 O O . ARG B 1 164 ? -7.102 18.453 27.469 1 97.75 164 ARG B O 1
ATOM 3525 N N . LEU B 1 165 ? -8.383 19.828 26.312 1 98.25 165 LEU B N 1
ATOM 3526 C CA . LEU B 1 165 ? -7.359 20.875 26.234 1 98.25 165 LEU B CA 1
ATOM 3527 C C . LEU B 1 165 ? -7.098 21.469 27.609 1 98.25 165 LEU B C 1
ATOM 3529 O O . LEU B 1 165 ? -5.945 21.719 27.984 1 98.25 165 LEU B O 1
ATOM 3533 N N . ILE B 1 166 ? -8.156 21.625 28.391 1 98.56 166 ILE B N 1
ATOM 3534 C CA . ILE B 1 166 ? -8.008 22.141 29.75 1 98.56 166 ILE B CA 1
ATOM 3535 C C . ILE B 1 166 ? -7.18 21.156 30.578 1 98.56 166 ILE B C 1
ATOM 3537 O O . ILE B 1 166 ? -6.262 21.562 31.297 1 98.56 166 ILE B O 1
ATOM 3541 N N . ASP B 1 167 ? -7.473 19.938 30.422 1 98 167 ASP B N 1
ATOM 3542 C CA . ASP B 1 167 ? -6.738 18.906 31.141 1 98 167 ASP B CA 1
ATOM 3543 C C . ASP B 1 167 ? -5.262 18.906 30.75 1 98 167 ASP B C 1
ATOM 3545 O O . ASP B 1 167 ? -4.402 18.531 31.547 1 98 167 ASP B O 1
ATOM 3549 N N . ALA B 1 168 ? -5.016 19.375 29.594 1 96.62 168 ALA B N 1
ATOM 3550 C CA . ALA B 1 168 ? -3.643 19.406 29.094 1 96.62 168 ALA B CA 1
ATOM 3551 C C . ALA B 1 168 ? -2.967 20.734 29.438 1 96.62 168 ALA B C 1
ATOM 3553 O O . ALA B 1 168 ? -1.828 20.984 29.031 1 96.62 168 ALA B O 1
ATOM 3554 N N . GLY B 1 169 ? -3.691 21.672 30.031 1 97.06 169 GLY B N 1
ATOM 3555 C CA . GLY B 1 169 ? -3.074 22.891 30.562 1 97.06 169 GLY B CA 1
ATOM 3556 C C . GLY B 1 169 ? -3.361 24.109 29.719 1 97.06 169 GLY B C 1
ATOM 3557 O O . GLY B 1 169 ? -2.791 25.188 29.953 1 97.06 169 GLY B O 1
ATOM 3558 N N . PHE B 1 170 ? -4.23 23.969 28.734 1 97.94 170 PHE B N 1
ATOM 3559 C CA . PHE B 1 170 ? -4.602 25.125 27.938 1 97.94 170 PHE B CA 1
ATOM 3560 C C . PHE B 1 170 ? -5.703 25.938 28.625 1 97.94 170 PHE B C 1
ATOM 3562 O O . PHE B 1 170 ? -6.52 25.375 29.359 1 97.94 170 PHE B O 1
ATOM 3569 N N . ASP B 1 171 ? -5.621 27.312 28.484 1 98.44 171 ASP B N 1
ATOM 3570 C CA . ASP B 1 171 ? -6.82 28.109 28.688 1 98.44 171 ASP B CA 1
ATOM 3571 C C . ASP B 1 171 ? -7.766 28 27.5 1 98.44 171 ASP B C 1
ATOM 3573 O O . ASP B 1 171 ? -7.633 28.734 26.516 1 98.44 171 ASP B O 1
ATOM 3577 N N . ALA B 1 172 ? -8.742 27.078 27.578 1 98.69 172 ALA B N 1
ATOM 3578 C CA . ALA B 1 172 ? -9.562 26.75 26.422 1 98.69 172 ALA B CA 1
ATOM 3579 C C . ALA B 1 172 ? -11.039 27.047 26.688 1 98.69 172 ALA B C 1
ATOM 3581 O O . ALA B 1 172 ? -11.531 26.828 27.797 1 98.69 172 ALA B O 1
ATOM 3582 N N . ILE B 1 173 ? -11.727 27.547 25.719 1 98.5 173 ILE B N 1
ATOM 3583 C CA . ILE B 1 173 ? -13.156 27.828 25.844 1 98.5 173 ILE B CA 1
ATOM 3584 C C . ILE B 1 173 ? -13.859 27.438 24.531 1 98.5 173 ILE B C 1
ATOM 3586 O O . ILE B 1 173 ? -13.219 27.297 23.5 1 98.5 173 ILE B O 1
ATOM 3590 N N . VAL B 1 174 ? -15.148 27.25 24.672 1 98.69 174 VAL B N 1
ATOM 3591 C CA . VAL B 1 174 ? -15.969 27.031 23.484 1 98.69 174 VAL B CA 1
ATOM 3592 C C . VAL B 1 174 ? -16.266 28.375 22.812 1 98.69 174 VAL B C 1
ATOM 3594 O O . VAL B 1 174 ? -16.672 29.328 23.469 1 98.69 174 VAL B O 1
ATOM 3597 N N . CYS B 1 175 ? -15.961 28.438 21.547 1 98.25 175 CYS B N 1
ATOM 3598 C CA . CYS B 1 175 ? -16.297 29.625 20.766 1 98.25 175 CYS B CA 1
ATOM 3599 C C . CYS B 1 175 ? -17.75 29.609 20.328 1 98.25 175 CYS B C 1
ATOM 3601 O O . CYS B 1 175 ? -18.203 28.656 19.703 1 98.25 175 CYS B O 1
ATOM 3603 N N . GLU B 1 176 ? -18.469 30.641 20.547 1 95.5 176 GLU B N 1
ATOM 3604 C CA . GLU B 1 176 ? -19.891 30.734 20.203 1 95.5 176 GLU B CA 1
ATOM 3605 C C . GLU B 1 176 ? -20.094 31.547 18.922 1 95.5 176 GLU B C 1
ATOM 3607 O O . GLU B 1 176 ? -21.094 31.359 18.219 1 95.5 176 GLU B O 1
ATOM 3612 N N . ASP B 1 177 ? -19.219 32.438 18.75 1 96.31 177 ASP B N 1
ATOM 3613 C CA . ASP B 1 177 ? -19.312 33.344 17.609 1 96.31 177 ASP B CA 1
ATOM 3614 C C . ASP B 1 177 ? -17.969 33.531 16.938 1 96.31 177 ASP B C 1
ATOM 3616 O O . ASP B 1 177 ? -17.125 34.281 17.391 1 96.31 177 ASP B O 1
ATOM 3620 N N . ILE B 1 178 ? -17.859 32.969 15.742 1 97.94 178 ILE B N 1
ATOM 3621 C CA . ILE B 1 178 ? -16.578 32.938 15.031 1 97.94 178 ILE B CA 1
ATOM 3622 C C . ILE B 1 178 ? -16.188 34.375 14.656 1 97.94 178 ILE B C 1
ATOM 3624 O O . ILE B 1 178 ? -15.039 34.781 14.875 1 97.94 178 ILE B O 1
ATOM 3628 N N . ALA B 1 179 ? -17.156 35.125 14.156 1 96.44 179 ALA B N 1
ATOM 3629 C CA . ALA B 1 179 ? -16.875 36.469 13.703 1 96.44 179 ALA B CA 1
ATOM 3630 C C . ALA B 1 179 ? -16.297 37.312 14.836 1 96.44 179 ALA B C 1
ATOM 3632 O O . ALA B 1 179 ? -15.32 38.062 14.633 1 96.44 179 ALA B O 1
ATOM 3633 N N . GLN B 1 180 ? -16.859 37.25 15.945 1 96.62 180 GLN B N 1
ATOM 3634 C CA . GLN B 1 180 ? -16.391 38 17.109 1 96.62 180 GLN B CA 1
ATOM 3635 C C . GLN B 1 180 ? -15.023 37.5 17.562 1 96.62 180 GLN B C 1
ATOM 3637 O O . GLN B 1 180 ? -14.141 38.281 17.906 1 96.62 180 GLN B O 1
ATOM 3642 N N . GLN B 1 181 ? -14.867 36.219 17.594 1 97.75 181 GLN B N 1
ATOM 3643 C CA . GLN B 1 181 ? -13.648 35.625 18.125 1 97.75 181 GLN B CA 1
ATOM 3644 C C . GLN B 1 181 ? -12.461 35.906 17.203 1 97.75 181 GLN B C 1
ATOM 3646 O O . GLN B 1 181 ? -11.32 36 17.672 1 97.75 181 GLN B O 1
ATOM 3651 N N . ILE B 1 182 ? -12.703 36 15.898 1 97.62 182 ILE B N 1
ATOM 3652 C CA . ILE B 1 182 ? -11.648 36.281 14.938 1 97.62 182 ILE B CA 1
ATOM 3653 C C . ILE B 1 182 ? -10.914 37.562 15.352 1 97.62 182 ILE B C 1
ATOM 3655 O O . ILE B 1 182 ? -9.688 37.625 15.297 1 97.62 182 ILE B O 1
ATOM 3659 N N . ARG B 1 183 ? -11.594 38.5 15.867 1 93.69 183 ARG B N 1
ATOM 3660 C CA . ARG B 1 183 ? -11.023 39.781 16.219 1 93.69 183 ARG B CA 1
ATOM 3661 C C . ARG B 1 183 ? -10.102 39.656 17.438 1 93.69 183 ARG B C 1
ATOM 3663 O O . ARG B 1 183 ? -9.203 40.5 17.609 1 93.69 183 ARG B O 1
ATOM 3670 N N . TYR B 1 184 ? -10.242 38.688 18.188 1 94.69 184 TYR B N 1
ATOM 3671 C CA . TYR B 1 184 ? -9.477 38.5 19.406 1 94.69 184 TYR B CA 1
ATOM 3672 C C . TYR B 1 184 ? -8.359 37.5 19.203 1 94.69 184 TYR B C 1
ATOM 3674 O O . TYR B 1 184 ? -7.539 37.281 20.094 1 94.69 184 TYR B O 1
ATOM 3682 N N . SER B 1 185 ? -8.297 36.875 18.062 1 98 185 SER B N 1
ATOM 3683 C CA . SER B 1 185 ? -7.348 35.812 17.828 1 98 185 SER B CA 1
ATOM 3684 C C . SER B 1 185 ? -6.156 36.281 17 1 98 185 SER B C 1
ATOM 3686 O O . SER B 1 185 ? -6.301 37.156 16.141 1 98 185 SER B O 1
ATOM 3688 N N . ASP B 1 186 ? -4.945 35.75 17.328 1 98.12 186 ASP B N 1
ATOM 3689 C CA . ASP B 1 186 ? -3.744 35.969 16.516 1 98.12 186 ASP B CA 1
ATOM 3690 C C . ASP B 1 186 ? -3.604 34.906 15.438 1 98.12 186 ASP B C 1
ATOM 3692 O O . ASP B 1 186 ? -3.043 35.188 14.375 1 98.12 186 ASP B O 1
ATOM 3696 N N . LEU B 1 187 ? -4.051 33.719 15.805 1 98.75 187 LEU B N 1
ATOM 3697 C CA . LEU B 1 187 ? -3.975 32.531 14.969 1 98.75 187 LEU B CA 1
ATOM 3698 C C . LEU B 1 187 ? -5.359 31.938 14.727 1 98.75 187 LEU B C 1
ATOM 3700 O O . LEU B 1 187 ? -6.195 31.922 15.633 1 98.75 187 LEU B O 1
ATOM 3704 N N . ILE B 1 188 ? -5.57 31.5 13.508 1 98.88 188 ILE B N 1
ATOM 3705 C CA . ILE B 1 188 ? -6.797 30.781 13.172 1 98.88 188 ILE B CA 1
ATOM 3706 C C . ILE B 1 188 ? -6.457 29.5 12.422 1 98.88 188 ILE B C 1
ATOM 3708 O O . ILE B 1 188 ? -5.688 29.516 11.461 1 98.88 188 ILE B O 1
ATOM 3712 N N . ALA B 1 189 ? -6.906 28.406 12.93 1 98.88 189 ALA B N 1
ATOM 3713 C CA . ALA B 1 189 ? -6.766 27.141 12.242 1 98.88 189 ALA B CA 1
ATOM 3714 C C . ALA B 1 189 ? -8.133 26.5 11.969 1 98.88 189 ALA B C 1
ATOM 3716 O O . ALA B 1 189 ? -8.992 26.469 12.852 1 98.88 189 ALA B O 1
ATOM 3717 N N . CYS B 1 190 ? -8.297 26.125 10.773 1 98.44 190 CYS B N 1
ATOM 3718 C CA . CYS B 1 190 ? -9.539 25.484 10.359 1 98.44 190 CYS B CA 1
ATOM 3719 C C . CYS B 1 190 ? -9.273 24.078 9.82 1 98.44 190 CYS B C 1
ATOM 3721 O O . CYS B 1 190 ? -8.484 23.906 8.891 1 98.44 190 CYS B O 1
ATOM 3723 N N . ALA B 1 191 ? -9.828 23.094 10.414 1 96.62 191 ALA B N 1
ATOM 3724 C CA . ALA B 1 191 ? -9.703 21.688 10.016 1 96.62 191 ALA B CA 1
ATOM 3725 C C . ALA B 1 191 ? -11.07 21.016 9.938 1 96.62 191 ALA B C 1
ATOM 3727 O O . ALA B 1 191 ? -11.383 20.141 10.75 1 96.62 191 ALA B O 1
ATOM 3728 N N . THR B 1 192 ? -11.812 21.406 8.93 1 93.5 192 THR B N 1
ATOM 3729 C CA . THR B 1 192 ? -13.156 20.891 8.703 1 93.5 192 THR B CA 1
ATOM 3730 C C . THR B 1 192 ? -13.32 20.406 7.27 1 93.5 192 THR B C 1
ATOM 3732 O O . THR B 1 192 ? -12.484 20.688 6.41 1 93.5 192 THR B O 1
ATOM 3735 N N . LEU B 1 193 ? -14.414 19.672 7.066 1 87.94 193 LEU B N 1
ATOM 3736 C CA . LEU B 1 193 ? -14.758 19.203 5.73 1 87.94 193 LEU B CA 1
ATOM 3737 C C . LEU B 1 193 ? -15.859 20.062 5.117 1 87.94 193 LEU B C 1
ATOM 3739 O O . LEU B 1 193 ? -16.609 19.609 4.25 1 87.94 193 LEU B O 1
ATOM 3743 N N . SER B 1 194 ? -15.93 21.266 5.57 1 91.75 194 SER B N 1
ATOM 3744 C CA . SER B 1 194 ? -17.047 22.141 5.207 1 91.75 194 SER B CA 1
ATOM 3745 C C . SER B 1 194 ? -17 22.5 3.727 1 91.75 194 SER B C 1
ATOM 3747 O O . SER B 1 194 ? -15.922 22.672 3.154 1 91.75 194 SER B O 1
ATOM 3749 N N . GLN B 1 195 ? -18.172 22.656 3.141 1 93.62 195 GLN B N 1
ATOM 3750 C CA . GLN B 1 195 ? -18.312 23.156 1.777 1 93.62 195 GLN B CA 1
ATOM 3751 C C . GLN B 1 195 ? -18.625 24.656 1.769 1 93.62 195 GLN B C 1
ATOM 3753 O O . GLN B 1 195 ? -18.578 25.297 0.719 1 93.62 195 GLN B O 1
ATOM 3758 N N . THR B 1 196 ? -18.953 25.125 2.889 1 95.25 196 THR B N 1
ATOM 3759 C CA . THR B 1 196 ? -19.234 26.547 3.08 1 95.25 196 THR B CA 1
ATOM 3760 C C . THR B 1 196 ? -18.188 27.172 4 1 95.25 196 THR B C 1
ATOM 3762 O O . THR B 1 196 ? -17.875 26.625 5.059 1 95.25 196 THR B O 1
ATOM 3765 N N . PRO B 1 197 ? -17.703 28.375 3.678 1 97.19 197 PRO B N 1
ATOM 3766 C CA . PRO B 1 197 ? -16.609 28.984 4.445 1 97.19 197 PRO B CA 1
ATOM 3767 C C . PRO B 1 197 ? -17.016 29.328 5.875 1 97.19 197 PRO B C 1
ATOM 3769 O O . PRO B 1 197 ? -18.125 29.844 6.102 1 97.19 197 PRO B O 1
ATOM 3772 N N . TRP B 1 198 ? -16.125 29.016 6.781 1 97.38 198 TRP B N 1
ATOM 3773 C CA . TRP B 1 198 ? -16.266 29.453 8.164 1 97.38 198 TRP B CA 1
ATOM 3774 C C . TRP B 1 198 ? -15.594 30.812 8.383 1 97.38 198 TRP B C 1
ATOM 3776 O O . TRP B 1 198 ? -16.031 31.594 9.227 1 97.38 198 TRP B O 1
ATOM 3786 N N . ILE B 1 199 ? -14.5 31.062 7.664 1 98.31 199 ILE B N 1
ATOM 3787 C CA . ILE B 1 199 ? -13.656 32.25 7.859 1 98.31 199 ILE B CA 1
ATOM 3788 C C . ILE B 1 199 ? -13.992 33.281 6.797 1 98.31 199 ILE B C 1
ATOM 3790 O O . ILE B 1 199 ? -13.875 33.031 5.598 1 98.31 199 ILE B O 1
ATOM 3794 N N . GLU B 1 200 ? -14.312 34.469 7.25 1 97.69 200 GLU B N 1
ATOM 3795 C CA . GLU B 1 200 ? -14.648 35.594 6.363 1 97.69 200 GLU B CA 1
ATOM 3796 C C . GLU B 1 200 ? -13.586 36.688 6.418 1 97.69 200 GLU B C 1
ATOM 3798 O O . GLU B 1 200 ? -13.242 37.156 7.5 1 97.69 200 GLU B O 1
ATOM 3803 N N . GLY B 1 201 ? -13.188 37.094 5.219 1 97.62 201 GLY B N 1
ATOM 3804 C CA . GLY B 1 201 ? -12.086 38.031 5.074 1 97.62 201 GLY B CA 1
ATOM 3805 C C . GLY B 1 201 ? -12.352 39.344 5.734 1 97.62 201 GLY B C 1
ATOM 3806 O O . GLY B 1 201 ? -11.422 40 6.227 1 97.62 201 GLY B O 1
ATOM 3807 N N . ARG B 1 202 ? -13.586 39.719 5.805 1 96.62 202 ARG B N 1
ATOM 3808 C CA . ARG B 1 202 ? -13.953 41.031 6.305 1 96.62 202 ARG B CA 1
ATOM 3809 C C . ARG B 1 202 ? -13.633 41.188 7.793 1 96.62 202 ARG B C 1
ATOM 3811 O O . ARG B 1 202 ? -13.523 42.281 8.312 1 96.62 202 ARG B O 1
ATOM 3818 N N . TYR B 1 203 ? -13.469 40.062 8.414 1 97.62 203 TYR B N 1
ATOM 3819 C CA . TYR B 1 203 ? -13.227 40.125 9.859 1 97.62 203 TYR B CA 1
ATOM 3820 C C . TYR B 1 203 ? -11.734 40.062 10.164 1 97.62 203 TYR B C 1
ATOM 3822 O O . TYR B 1 203 ? -11.328 40.219 11.32 1 97.62 203 TYR B O 1
ATOM 3830 N N . LEU B 1 204 ? -10.922 39.844 9.141 1 98.06 204 LEU B N 1
ATOM 3831 C CA . LEU B 1 204 ? -9.5 39.562 9.352 1 98.06 204 LEU B CA 1
ATOM 3832 C C . LEU B 1 204 ? -8.688 40.844 9.328 1 98.06 204 LEU B C 1
ATOM 3834 O O . LEU B 1 204 ? -9.086 41.812 8.68 1 98.06 204 LEU B O 1
ATOM 3838 N N . SER B 1 205 ? -7.621 40.875 10 1 96.5 205 SER B N 1
ATOM 3839 C CA . SER B 1 205 ? -6.629 41.938 9.977 1 96.5 205 SER B CA 1
ATOM 3840 C C . SER B 1 205 ? -5.242 41.406 9.641 1 96.5 205 SER B C 1
ATOM 3842 O O . SER B 1 205 ? -4.961 41.094 8.484 1 96.5 205 SER B O 1
ATOM 3844 N N . ASP B 1 206 ? -4.344 41.094 10.641 1 96.25 206 ASP B N 1
ATOM 3845 C CA . ASP B 1 206 ? -2.986 40.625 10.375 1 96.25 206 ASP B CA 1
ATOM 3846 C C . ASP B 1 206 ? -2.764 39.25 10.953 1 96.25 206 ASP B C 1
ATOM 3848 O O . ASP B 1 206 ? -1.643 38.875 11.328 1 96.25 206 ASP B O 1
ATOM 3852 N N . GLN B 1 207 ? -3.795 38.438 11 1 98.12 207 GLN B N 1
ATOM 3853 C CA . GLN B 1 207 ? -3.736 37.094 11.562 1 98.12 207 GLN B CA 1
ATOM 3854 C C . GLN B 1 207 ? -3.018 36.125 10.609 1 98.12 207 GLN B C 1
ATOM 3856 O O . GLN B 1 207 ? -2.863 36.438 9.422 1 98.12 207 GLN B O 1
ATOM 3861 N N . HIS B 1 208 ? -2.535 35.062 11.133 1 98.69 208 HIS B 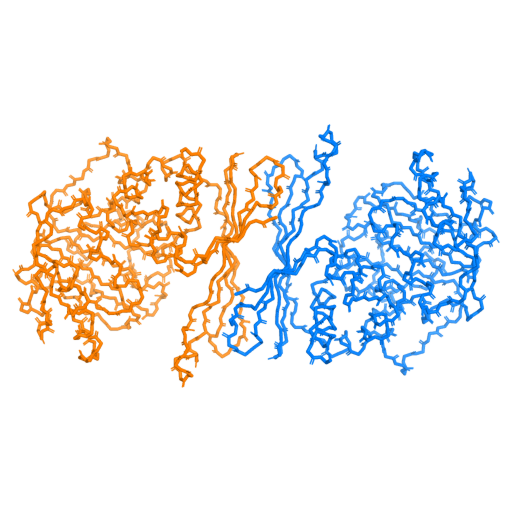N 1
ATOM 3862 C CA . HIS B 1 208 ? -2.176 33.875 10.328 1 98.69 208 HIS B CA 1
ATOM 3863 C C . HIS B 1 208 ? -3.291 32.844 10.336 1 98.69 208 HIS B C 1
ATOM 3865 O O . HIS B 1 208 ? -3.824 32.5 11.398 1 98.69 208 HIS B O 1
ATOM 3871 N N . ILE B 1 209 ? -3.574 32.312 9.133 1 98.88 209 ILE B N 1
ATOM 3872 C CA . ILE B 1 209 ? -4.652 31.328 8.977 1 98.88 209 ILE B CA 1
ATOM 3873 C C . ILE B 1 209 ? -4.094 30.031 8.414 1 98.88 209 ILE B C 1
ATOM 3875 O O . ILE B 1 209 ? -3.428 30.031 7.379 1 98.88 209 ILE B O 1
ATOM 3879 N N . SER B 1 210 ? -4.34 28.953 9.109 1 98.88 210 SER B N 1
ATOM 3880 C CA . SER B 1 210 ? -4.043 27.625 8.602 1 98.88 210 SER B CA 1
ATOM 3881 C C . SER B 1 210 ? -5.309 26.922 8.125 1 98.88 210 SER B C 1
ATOM 3883 O O . SER B 1 210 ? -6.215 26.641 8.914 1 98.88 210 SER B O 1
ATOM 3885 N N . LEU B 1 211 ? -5.371 26.656 6.863 1 98.56 211 LEU B N 1
ATOM 3886 C CA . LEU B 1 211 ? -6.449 25.875 6.281 1 98.56 211 LEU B CA 1
ATOM 3887 C C . LEU B 1 211 ? -6.004 24.438 6.039 1 98.56 211 LEU B C 1
ATOM 3889 O O . LEU B 1 211 ? -5.199 24.172 5.141 1 98.56 211 LEU B O 1
ATOM 3893 N N . ILE B 1 212 ? -6.66 23.469 6.773 1 97.44 212 ILE B N 1
ATOM 3894 C CA . ILE B 1 212 ? -6.059 22.141 6.871 1 97.44 212 ILE B CA 1
ATOM 3895 C C . ILE B 1 212 ? -7.074 21.094 6.441 1 97.44 212 ILE B C 1
ATOM 3897 O O . ILE B 1 212 ? -6.703 20.047 5.891 1 97.44 212 ILE B O 1
ATOM 3901 N N . GLY B 1 213 ? -8.336 21.281 6.566 1 92.94 213 GLY B N 1
ATOM 3902 C CA . GLY B 1 213 ? -9.336 20.234 6.406 1 92.94 213 GLY B CA 1
ATOM 3903 C C . GLY B 1 213 ? -9.773 20.047 4.965 1 92.94 213 GLY B C 1
ATOM 3904 O O . GLY B 1 213 ? -9.953 18.906 4.512 1 92.94 213 GLY B O 1
ATOM 3905 N N . GLY B 1 214 ? -10 21.125 4.262 1 89.38 214 GLY B N 1
ATOM 3906 C CA . GLY B 1 214 ? -10.477 21.047 2.891 1 89.38 214 GLY B CA 1
ATOM 3907 C C . GLY B 1 214 ? -9.422 20.578 1.914 1 89.38 214 GLY B C 1
ATOM 3908 O O . GLY B 1 214 ? -8.312 21.109 1.879 1 89.38 214 GLY B O 1
ATOM 3909 N N . PHE B 1 215 ? -9.828 19.5 1.089 1 87.38 215 PHE B N 1
ATOM 3910 C CA . PHE B 1 215 ? -8.828 18.969 0.168 1 87.38 215 PHE B CA 1
ATOM 3911 C C . PHE B 1 215 ? -9.469 18.578 -1.161 1 87.38 215 PHE B C 1
ATOM 3913 O O . PHE B 1 215 ? -8.82 17.969 -2.012 1 87.38 215 PHE B O 1
ATOM 3920 N N . THR B 1 216 ? -10.734 18.828 -1.305 1 88.81 216 THR B N 1
ATOM 3921 C CA . THR B 1 216 ? -11.422 18.594 -2.57 1 88.81 216 THR B CA 1
ATOM 3922 C C . THR B 1 216 ? -11.914 19.906 -3.17 1 88.81 216 THR B C 1
ATOM 3924 O O . THR B 1 216 ? -11.992 20.922 -2.473 1 88.81 216 THR B O 1
ATOM 3927 N N . PRO B 1 217 ? -12.297 19.828 -4.414 1 91.38 217 PRO B N 1
ATOM 3928 C CA . PRO B 1 217 ? -12.727 21.062 -5.074 1 91.38 217 PRO B CA 1
ATOM 3929 C C . PRO B 1 217 ? -14.016 21.625 -4.477 1 91.38 217 PRO B C 1
ATOM 3931 O O . PRO B 1 217 ? -14.273 22.828 -4.586 1 91.38 217 PRO B O 1
ATOM 3934 N N . ASP B 1 218 ? -14.773 20.812 -3.818 1 92.06 218 ASP B N 1
ATOM 3935 C CA . ASP B 1 218 ? -16.062 21.266 -3.309 1 92.06 218 ASP B CA 1
ATOM 3936 C C . ASP B 1 218 ? -15.945 21.781 -1.879 1 92.06 218 ASP B C 1
ATOM 3938 O O . ASP B 1 218 ? -16.875 22.422 -1.362 1 92.06 218 ASP B O 1
ATOM 3942 N N . MET B 1 219 ? -14.852 21.578 -1.279 1 92 219 MET B N 1
ATOM 3943 C CA . MET B 1 219 ? -14.656 22 0.108 1 92 219 MET B CA 1
ATOM 3944 C C . MET B 1 219 ? -14.07 23.406 0.183 1 92 219 MET B C 1
ATOM 3946 O O . MET B 1 219 ? -13.227 23.766 -0.634 1 92 219 MET B O 1
ATOM 3950 N N . ARG B 1 220 ? -14.633 24.156 1.184 1 95.5 220 ARG B N 1
ATOM 3951 C CA . ARG B 1 220 ? -14.188 25.531 1.409 1 95.5 220 ARG B CA 1
ATOM 3952 C C . ARG B 1 220 ? -14.203 25.875 2.895 1 95.5 220 ARG B C 1
ATOM 3954 O O . ARG B 1 220 ? -15.25 25.812 3.541 1 95.5 220 ARG B O 1
ATOM 3961 N N . GLU B 1 221 ? -13.047 26.281 3.359 1 97.38 221 GLU B N 1
ATOM 3962 C CA . GLU B 1 221 ? -12.961 26.656 4.766 1 97.38 221 GLU B CA 1
ATOM 3963 C C . GLU B 1 221 ? -12.914 28.172 4.93 1 97.38 221 GLU B C 1
ATOM 3965 O O . GLU B 1 221 ? -13.336 28.703 5.957 1 97.38 221 GLU B O 1
ATOM 3970 N N . ALA B 1 222 ? -12.445 28.938 3.938 1 98.19 222 ALA B N 1
ATOM 3971 C CA . ALA B 1 222 ? -12.359 30.391 3.936 1 98.19 222 ALA B CA 1
ATOM 3972 C C . ALA B 1 222 ? -12.969 30.969 2.662 1 98.19 222 ALA B C 1
ATOM 3974 O O . ALA B 1 222 ? -12.961 30.328 1.613 1 98.19 222 ALA B O 1
ATOM 3975 N N . ASP B 1 223 ? -13.469 32.156 2.764 1 97.12 223 ASP B N 1
ATOM 3976 C CA . ASP B 1 223 ? -14.094 32.781 1.589 1 97.12 223 ASP B CA 1
ATOM 3977 C C . ASP B 1 223 ? -13.047 33.344 0.643 1 97.12 223 ASP B C 1
ATOM 3979 O O . ASP B 1 223 ? -11.859 33.406 0.979 1 97.12 223 ASP B O 1
ATOM 3983 N N . LYS B 1 224 ? -13.484 33.719 -0.487 1 95.88 224 LYS B N 1
ATOM 3984 C CA . LYS B 1 224 ? -12.594 34.219 -1.528 1 95.88 224 LYS B CA 1
ATOM 3985 C C . LYS B 1 224 ? -11.898 35.5 -1.08 1 95.88 224 LYS B C 1
ATOM 3987 O O . LYS B 1 224 ? -10.742 35.75 -1.434 1 95.88 224 LYS B O 1
ATOM 3992 N N . ASP B 1 225 ? -12.602 36.281 -0.379 1 96.69 225 ASP B N 1
ATOM 3993 C CA . ASP B 1 225 ? -12.055 37.562 0.1 1 96.69 225 ASP B CA 1
ATOM 3994 C C . ASP B 1 225 ? -10.836 37.312 0.993 1 96.69 225 ASP B C 1
ATOM 3996 O O . ASP B 1 225 ? -9.875 38.094 0.956 1 96.69 225 ASP B O 1
ATOM 4000 N N . THR B 1 226 ? -10.875 36.281 1.821 1 97.88 226 THR B N 1
ATOM 4001 C CA . THR B 1 226 ? -9.734 35.906 2.662 1 97.88 226 THR B CA 1
ATOM 4002 C C . THR B 1 226 ? -8.492 35.688 1.813 1 97.88 226 THR B C 1
ATOM 4004 O O . THR B 1 226 ? -7.426 36.219 2.092 1 97.88 226 THR B O 1
ATOM 4007 N N . LEU B 1 227 ? -8.648 34.938 0.753 1 97.31 227 LEU B N 1
ATOM 4008 C CA . LEU B 1 227 ? -7.527 34.562 -0.1 1 97.31 227 LEU B CA 1
ATOM 4009 C C . LEU B 1 227 ? -7.031 35.75 -0.902 1 97.31 227 LEU B C 1
ATOM 4011 O O . LEU B 1 227 ? -5.836 35.844 -1.187 1 97.31 227 LEU B O 1
ATOM 4015 N N . ARG B 1 228 ? -7.914 36.562 -1.259 1 95.31 228 ARG B N 1
ATOM 4016 C CA . ARG B 1 228 ? -7.547 37.781 -2.012 1 95.31 228 ARG B CA 1
ATOM 4017 C C . ARG B 1 228 ? -6.73 38.719 -1.153 1 95.31 228 ARG B C 1
ATOM 4019 O O . ARG B 1 228 ? -5.805 39.375 -1.648 1 95.31 228 ARG B O 1
ATOM 4026 N N . ARG B 1 229 ? -7.004 38.812 0.043 1 96.31 229 ARG B N 1
ATOM 4027 C CA . ARG B 1 229 ? -6.402 39.781 0.939 1 96.31 229 ARG B CA 1
ATOM 4028 C C . ARG B 1 229 ? -5.086 39.281 1.51 1 96.31 229 ARG B C 1
ATOM 4030 O O . ARG B 1 229 ? -4.199 40.062 1.841 1 96.31 229 ARG B O 1
ATOM 4037 N N . ALA B 1 230 ? -4.977 38 1.616 1 98 230 ALA B N 1
ATOM 4038 C CA . ALA B 1 230 ? -3.859 37.406 2.355 1 98 230 ALA B CA 1
ATOM 4039 C C . ALA B 1 230 ? -2.717 37.031 1.415 1 98 230 ALA B C 1
ATOM 4041 O O . ALA B 1 230 ? -2.93 36.844 0.216 1 98 230 ALA B O 1
ATOM 4042 N N . ARG B 1 231 ? -1.494 37.031 1.944 1 97.88 231 ARG B N 1
ATOM 4043 C CA . ARG B 1 231 ? -0.427 36.281 1.279 1 97.88 231 ARG B CA 1
ATOM 4044 C C . ARG B 1 231 ? -0.629 34.781 1.432 1 97.88 231 ARG B C 1
ATOM 4046 O O . ARG B 1 231 ? -0.661 34.25 2.551 1 97.88 231 ARG B O 1
ATOM 4053 N N . VAL B 1 232 ? -0.662 34.062 0.298 1 98.44 232 VAL B N 1
ATOM 4054 C CA . VAL B 1 232 ? -1.07 32.688 0.308 1 98.44 232 VAL B CA 1
ATOM 4055 C C . VAL B 1 232 ? 0.158 31.781 0.165 1 98.44 232 VAL B C 1
ATOM 4057 O O . VAL B 1 232 ? 0.967 31.969 -0.747 1 98.44 232 VAL B O 1
ATOM 4060 N N . TYR B 1 233 ? 0.274 30.906 1.094 1 98.56 233 TYR B N 1
ATOM 4061 C CA . TYR B 1 233 ? 1.261 29.828 1.054 1 98.56 233 TYR B CA 1
ATOM 4062 C C . TYR B 1 233 ? 0.581 28.469 0.965 1 98.56 233 TYR B C 1
ATOM 4064 O O . TYR B 1 233 ? -0.531 28.297 1.466 1 98.56 233 TYR B O 1
ATOM 4072 N N . ILE B 1 234 ? 1.272 27.516 0.315 1 98.19 234 ILE B N 1
ATOM 4073 C CA . ILE B 1 234 ? 0.7 26.188 0.142 1 98.19 234 ILE 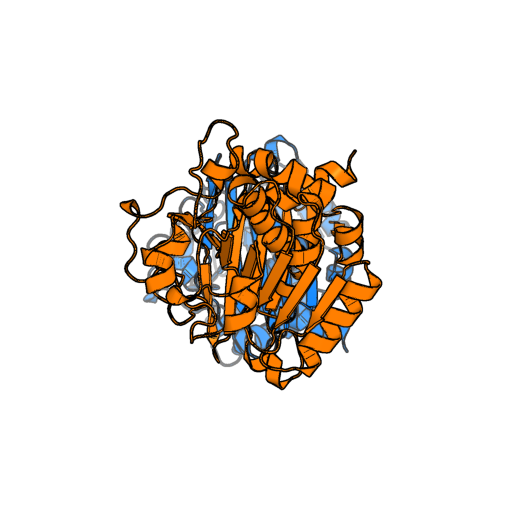B CA 1
ATOM 4074 C C . ILE B 1 234 ? 1.729 25.125 0.53 1 98.19 234 ILE B C 1
ATOM 4076 O O . ILE B 1 234 ? 2.932 25.406 0.554 1 98.19 234 ILE B O 1
ATOM 4080 N N . ASP B 1 235 ? 1.206 23.969 0.909 1 97.62 235 ASP B N 1
ATOM 4081 C CA . ASP B 1 235 ? 2.17 22.922 1.241 1 97.62 235 ASP B CA 1
ATOM 4082 C C . ASP B 1 235 ? 2.779 22.312 -0.02 1 97.62 235 ASP B C 1
ATOM 4084 O O . ASP B 1 235 ? 3.977 22.031 -0.06 1 97.62 235 ASP B O 1
ATOM 4088 N N . THR B 1 236 ? 1.95 22.125 -1 1 94.5 236 THR B N 1
ATOM 4089 C CA . THR B 1 236 ? 2.414 21.562 -2.266 1 94.5 236 THR B CA 1
ATOM 4090 C C . THR B 1 236 ? 1.624 22.156 -3.434 1 94.5 236 THR B C 1
ATOM 4092 O O . THR B 1 236 ? 0.501 22.625 -3.254 1 94.5 236 THR B O 1
ATOM 4095 N N . GLU B 1 237 ? 2.145 22.016 -4.633 1 92.94 237 GLU B N 1
ATOM 4096 C CA . GLU B 1 237 ? 1.485 22.531 -5.832 1 92.94 237 GLU B CA 1
ATOM 4097 C C . GLU B 1 237 ? 0.151 21.828 -6.07 1 92.94 237 GLU B C 1
ATOM 4099 O O . GLU B 1 237 ? -0.769 22.406 -6.645 1 92.94 237 GLU B O 1
ATOM 4104 N N . ALA B 1 238 ? 0.044 20.641 -5.598 1 90 238 ALA B N 1
ATOM 4105 C CA . ALA B 1 238 ? -1.184 19.875 -5.77 1 90 238 ALA B CA 1
ATOM 4106 C C . ALA B 1 238 ? -2.375 20.594 -5.145 1 90 238 ALA B C 1
ATOM 4108 O O . ALA B 1 238 ? -3.518 20.391 -5.562 1 90 238 ALA B O 1
ATOM 4109 N N . ALA B 1 239 ? -2.098 21.438 -4.188 1 94.44 239 ALA B N 1
ATOM 4110 C CA . ALA B 1 239 ? -3.164 22.172 -3.508 1 94.44 239 ALA B CA 1
ATOM 4111 C C . ALA B 1 239 ? -3.934 23.047 -4.484 1 94.44 239 ALA B C 1
ATOM 4113 O O . ALA B 1 239 ? -5.148 23.219 -4.359 1 94.44 239 ALA B O 1
ATOM 4114 N N . LEU B 1 240 ? -3.271 23.625 -5.449 1 93.69 240 LEU B N 1
ATOM 4115 C CA . LEU B 1 240 ? -3.879 24.547 -6.41 1 93.69 240 LEU B CA 1
ATOM 4116 C C . LEU B 1 240 ? -4.926 23.828 -7.254 1 93.69 240 LEU B C 1
ATOM 4118 O O . LEU B 1 240 ? -5.938 24.422 -7.637 1 93.69 240 LEU B O 1
ATOM 4122 N N . GLY B 1 241 ? -4.738 22.562 -7.461 1 88.19 241 GLY B N 1
ATOM 4123 C CA . GLY B 1 241 ? -5.648 21.812 -8.312 1 88.19 241 GLY B CA 1
ATOM 4124 C C . GLY B 1 241 ? -6.684 21.031 -7.535 1 88.19 241 GLY B C 1
ATOM 4125 O O . GLY B 1 241 ? -7.66 20.531 -8.109 1 88.19 241 GLY B O 1
ATOM 4126 N N . THR B 1 242 ? -6.582 21.016 -6.258 1 88.62 242 THR B N 1
ATOM 4127 C CA . THR B 1 242 ? -7.418 20.062 -5.531 1 88.62 242 THR B CA 1
ATOM 4128 C C . THR B 1 242 ? -8.273 20.781 -4.488 1 88.62 242 THR B C 1
ATOM 4130 O O . THR B 1 242 ? -9.438 20.453 -4.289 1 88.62 242 THR B O 1
ATOM 4133 N N . ALA B 1 243 ? -7.75 21.797 -3.865 1 92.56 243 ALA B N 1
ATOM 4134 C CA . ALA B 1 243 ? -8.43 22.438 -2.748 1 92.56 243 ALA B CA 1
ATOM 4135 C C . ALA B 1 243 ? -9.391 23.516 -3.244 1 92.56 243 ALA B C 1
ATOM 4137 O O . ALA B 1 243 ? -8.977 24.469 -3.92 1 92.56 243 ALA B O 1
ATOM 4138 N N . GLY B 1 244 ? -10.602 23.422 -2.83 1 94.75 244 GLY B N 1
ATOM 4139 C CA . GLY B 1 244 ? -11.594 24.406 -3.195 1 94.75 244 GLY B CA 1
ATOM 4140 C C . GLY B 1 244 ? -11.281 25.797 -2.656 1 94.75 244 GLY B C 1
ATOM 4141 O O . GLY B 1 244 ? -11.656 26.797 -3.264 1 94.75 244 GLY B O 1
ATOM 4142 N N . ASP B 1 245 ? -10.602 25.906 -1.597 1 95.88 245 ASP B N 1
ATOM 4143 C CA . ASP B 1 245 ? -10.203 27.172 -0.993 1 95.88 245 ASP B CA 1
ATOM 4144 C C . ASP B 1 245 ? -9.406 28.031 -1.978 1 95.88 245 ASP B C 1
ATOM 4146 O O . ASP B 1 245 ? -9.422 29.25 -1.896 1 95.88 245 ASP B O 1
ATOM 4150 N N . LEU B 1 246 ? -8.719 27.344 -2.859 1 96.69 246 LEU B N 1
ATOM 4151 C CA . LEU B 1 246 ? -7.762 28.031 -3.721 1 96.69 246 LEU B CA 1
ATOM 4152 C C . LEU B 1 246 ? -8.328 28.219 -5.125 1 96.69 246 LEU B C 1
ATOM 4154 O O . LEU B 1 246 ? -7.59 28.547 -6.059 1 96.69 246 LEU B O 1
ATOM 4158 N N . GLU B 1 247 ? -9.57 27.906 -5.25 1 94.12 247 GLU B N 1
ATOM 4159 C CA . GLU B 1 247 ? -10.195 28.016 -6.566 1 94.12 247 GLU B CA 1
ATOM 4160 C C . GLU B 1 247 ? -9.922 29.391 -7.195 1 94.12 247 GLU B C 1
ATOM 4162 O O . GLU B 1 247 ? -10.141 30.422 -6.559 1 94.12 247 GLU B O 1
ATOM 4167 N N . GLY B 1 248 ? -9.406 29.391 -8.391 1 90.38 248 GLY B N 1
ATOM 4168 C CA . GLY B 1 248 ? -9.188 30.609 -9.141 1 90.38 248 GLY B CA 1
ATOM 4169 C C . GLY B 1 248 ? -7.805 31.203 -8.922 1 90.38 248 GLY B C 1
ATOM 4170 O O . GLY B 1 248 ? -7.426 32.156 -9.594 1 90.38 248 GLY B O 1
ATOM 4171 N N . LEU B 1 249 ? -7.074 30.719 -7.961 1 93.62 249 LEU B N 1
ATOM 4172 C CA . LEU B 1 249 ? -5.723 31.188 -7.699 1 93.62 249 LEU B CA 1
ATOM 4173 C C . LEU B 1 249 ? -4.711 30.469 -8.586 1 93.62 249 LEU B C 1
ATOM 4175 O O . LEU B 1 249 ? -4.781 29.25 -8.742 1 93.62 249 LEU B O 1
ATOM 4179 N N . SER B 1 250 ? -3.811 31.219 -9.188 1 91.88 250 SER B N 1
ATOM 4180 C CA . SER B 1 250 ? -2.752 30.641 -10.016 1 91.88 250 SER B CA 1
ATOM 4181 C C . SER B 1 250 ? -1.431 30.594 -9.25 1 91.88 250 SER B C 1
ATOM 4183 O O . SER B 1 250 ? -1.288 31.219 -8.203 1 91.88 250 SER B O 1
ATOM 4185 N N . GLY B 1 251 ? -0.504 29.828 -9.812 1 91.94 251 GLY B N 1
ATOM 4186 C CA . GLY B 1 251 ? 0.785 29.625 -9.172 1 91.94 251 GLY B CA 1
ATOM 4187 C C . GLY B 1 251 ? 1.524 30.906 -8.898 1 91.94 251 GLY B C 1
ATOM 4188 O O . GLY B 1 251 ? 2.209 31.031 -7.879 1 91.94 251 GLY B O 1
ATOM 4189 N N . ASP B 1 252 ? 1.302 31.875 -9.742 1 93.06 252 ASP B N 1
ATOM 4190 C CA . ASP B 1 252 ? 2.014 33.156 -9.609 1 93.06 252 ASP B CA 1
ATOM 4191 C C . ASP B 1 252 ? 1.459 33.969 -8.445 1 93.06 252 ASP B C 1
ATOM 4193 O O . ASP B 1 252 ? 2.086 34.938 -8.008 1 93.06 252 ASP B O 1
ATOM 4197 N N . GLN B 1 253 ? 0.333 33.531 -7.918 1 95 253 GLN B N 1
ATOM 4198 C CA . GLN B 1 253 ? -0.301 34.25 -6.82 1 95 253 GLN B CA 1
ATOM 4199 C C . GLN B 1 253 ? 0.047 33.625 -5.473 1 95 253 GLN B C 1
ATOM 4201 O O . GLN B 1 253 ? -0.356 34.156 -4.422 1 95 253 GLN B O 1
ATOM 4206 N N . VAL B 1 254 ? 0.762 32.625 -5.516 1 96.81 254 VAL B N 1
ATOM 4207 C CA . VAL B 1 254 ? 1.219 31.938 -4.305 1 96.81 254 VAL B CA 1
ATOM 4208 C C . VAL B 1 254 ? 2.553 32.531 -3.855 1 96.81 254 VAL B C 1
ATOM 4210 O O . VAL B 1 254 ? 3.49 32.625 -4.648 1 96.81 254 VAL B O 1
ATOM 4213 N N . ALA B 1 255 ? 2.611 32.938 -2.592 1 97.81 255 ALA B N 1
ATOM 4214 C CA . ALA B 1 255 ? 3.785 33.625 -2.055 1 97.81 255 ALA B CA 1
ATOM 4215 C C . ALA B 1 255 ? 4.926 32.656 -1.81 1 97.81 255 ALA B C 1
ATOM 4217 O O . ALA B 1 255 ? 6.098 33.031 -1.81 1 97.81 255 ALA B O 1
ATOM 4218 N N . GLY B 1 256 ? 4.645 31.406 -1.548 1 97.75 256 GLY B N 1
ATOM 4219 C CA . GLY B 1 256 ? 5.629 30.359 -1.287 1 97.75 256 GLY B CA 1
ATOM 4220 C C . GLY B 1 256 ? 5 29.016 -0.959 1 97.75 256 GLY B C 1
ATOM 4221 O O . GLY B 1 256 ? 3.779 28.906 -0.838 1 97.75 256 GLY B O 1
ATOM 4222 N N . GLN B 1 257 ? 5.879 28.031 -0.866 1 97.81 257 GLN B N 1
ATOM 4223 C CA . GLN B 1 257 ? 5.469 26.672 -0.52 1 97.81 257 GLN B CA 1
ATOM 4224 C C . GLN B 1 257 ? 6.113 26.219 0.787 1 97.81 257 GLN B C 1
ATOM 4226 O O . GLN B 1 257 ? 7.016 26.891 1.305 1 97.81 257 GLN B O 1
ATOM 4231 N N . LEU B 1 258 ? 5.594 25.125 1.295 1 98.44 258 LEU B N 1
ATOM 4232 C CA . LEU B 1 258 ? 6.117 24.562 2.541 1 98.44 258 LEU B CA 1
ATOM 4233 C C . LEU B 1 258 ? 7.633 24.438 2.482 1 98.44 258 LEU B C 1
ATOM 4235 O O . LEU B 1 258 ? 8.328 24.75 3.451 1 98.44 258 LEU B O 1
ATOM 4239 N N . ARG B 1 259 ? 8.18 23.969 1.364 1 97.5 259 ARG B N 1
ATOM 4240 C CA . ARG B 1 259 ? 9.625 23.828 1.217 1 97.5 259 ARG B CA 1
ATOM 4241 C C . ARG B 1 259 ? 10.328 25.156 1.426 1 97.5 259 ARG B C 1
ATOM 4243 O O . ARG B 1 259 ? 11.391 25.219 2.061 1 97.5 259 ARG B O 1
ATOM 4250 N N . ASP B 1 260 ? 9.75 26.234 0.834 1 98 260 ASP B N 1
ATOM 4251 C CA . ASP B 1 260 ? 10.305 27.562 1.022 1 98 260 ASP B CA 1
ATOM 4252 C C . ASP B 1 260 ? 10.312 27.953 2.5 1 98 260 ASP B C 1
ATOM 4254 O O . ASP B 1 260 ? 11.305 28.484 3 1 98 260 ASP B O 1
ATOM 4258 N N . LEU B 1 261 ? 9.25 27.641 3.156 1 98.38 261 LEU B N 1
ATOM 4259 C CA . LEU B 1 261 ? 9.094 28.016 4.559 1 98.38 261 LEU B CA 1
ATOM 4260 C C . LEU B 1 261 ? 10.07 27.234 5.434 1 98.38 261 LEU B C 1
ATOM 4262 O O . LEU B 1 261 ? 10.391 27.656 6.551 1 98.38 261 LEU B O 1
ATOM 4266 N N . CYS B 1 262 ? 10.531 26.078 4.98 1 98.25 262 CYS B N 1
ATOM 4267 C CA . CYS B 1 262 ? 11.492 25.281 5.715 1 98.25 262 CYS B CA 1
ATOM 4268 C C . CYS B 1 262 ? 12.906 25.828 5.551 1 98.25 262 CYS B C 1
ATOM 4270 O O . CYS B 1 262 ? 13.812 25.438 6.289 1 98.25 262 CYS B O 1
ATOM 4272 N N . ASP B 1 263 ? 13.109 26.703 4.586 1 97.56 263 ASP B N 1
ATOM 4273 C CA . ASP B 1 263 ? 14.391 27.344 4.344 1 97.56 263 ASP B CA 1
ATOM 4274 C C . ASP B 1 263 ? 14.547 28.594 5.207 1 97.56 263 ASP B C 1
ATOM 4276 O O . ASP B 1 263 ? 13.836 29.578 5.008 1 97.56 263 ASP B O 1
ATOM 4280 N N . PRO B 1 264 ? 15.555 28.609 6.086 1 95.06 264 PRO B N 1
ATOM 4281 C CA . PRO B 1 264 ? 15.734 29.766 6.949 1 95.06 264 PRO B CA 1
ATOM 4282 C C . PRO B 1 264 ? 16.062 31.047 6.168 1 95.06 264 PRO B C 1
ATOM 4284 O O . PRO B 1 264 ? 15.859 32.156 6.668 1 95.06 264 PRO B O 1
ATOM 4287 N N . MET B 1 265 ? 16.5 30.891 4.973 1 97 265 MET B N 1
ATOM 4288 C CA . MET B 1 265 ? 16.906 32.031 4.176 1 97 265 MET B CA 1
ATOM 4289 C C . MET B 1 265 ? 15.711 32.625 3.434 1 97 265 MET B C 1
ATOM 4291 O O . MET B 1 265 ? 15.789 33.75 2.9 1 97 265 MET B O 1
ATOM 4295 N N . PHE B 1 266 ? 14.656 31.922 3.355 1 97.81 266 PHE B N 1
ATOM 4296 C CA . PHE B 1 266 ? 13.453 32.406 2.703 1 97.81 266 PHE B CA 1
ATOM 4297 C C . PHE B 1 266 ? 12.805 33.531 3.539 1 97.81 266 PHE B C 1
ATOM 4299 O O . PHE B 1 266 ? 12.477 33.312 4.707 1 97.81 266 PHE B O 1
ATOM 4306 N N . LYS B 1 267 ? 12.609 34.656 2.965 1 96.75 267 LYS B N 1
ATOM 4307 C CA . LYS B 1 267 ? 12.031 35.812 3.682 1 96.75 267 LYS B CA 1
ATOM 4308 C C . LYS B 1 267 ? 10.508 35.812 3.582 1 96.75 267 LYS B C 1
ATOM 4310 O O . LYS B 1 267 ? 9.953 35.531 2.518 1 96.75 267 LYS B O 1
ATOM 4315 N N . VAL B 1 268 ? 9.93 36 4.676 1 96.12 268 VAL B N 1
ATOM 4316 C CA . VAL B 1 268 ? 8.477 36.094 4.738 1 96.12 268 VAL B CA 1
ATOM 4317 C C . VAL B 1 268 ? 8.047 37.5 5.117 1 96.12 268 VAL B C 1
ATOM 4319 O O . VAL B 1 268 ? 8.688 38.156 5.953 1 96.12 268 VAL B O 1
ATOM 4322 N N . ASP B 1 269 ? 7.047 37.938 4.473 1 90.5 269 ASP B N 1
ATOM 4323 C CA . ASP B 1 269 ? 6.527 39.281 4.781 1 90.5 269 ASP B CA 1
ATOM 4324 C C . ASP B 1 269 ? 5.559 39.219 5.957 1 90.5 269 ASP B C 1
ATOM 4326 O O . ASP B 1 269 ? 4.875 38.219 6.168 1 90.5 269 ASP B O 1
ATOM 4330 N N . GLU B 1 270 ? 5.512 40.375 6.645 1 92.19 270 GLU B N 1
ATOM 4331 C CA . GLU B 1 270 ? 4.539 40.5 7.727 1 92.19 270 GLU B CA 1
ATOM 4332 C C . GLU B 1 270 ? 3.137 40.781 7.176 1 92.19 270 GLU B C 1
ATOM 4334 O O . GLU B 1 270 ? 2.984 41.219 6.043 1 92.19 270 GLU B O 1
ATOM 4339 N N . GLY B 1 271 ? 2.16 40.438 8.008 1 95.62 271 GLY B N 1
ATOM 4340 C CA . GLY B 1 271 ? 0.783 40.719 7.633 1 95.62 271 GLY B CA 1
ATOM 4341 C C . GLY B 1 271 ? -0.085 39.469 7.57 1 95.62 271 GLY B C 1
ATOM 4342 O O . GLY B 1 271 ? 0.314 38.406 8.047 1 95.62 271 GLY B O 1
ATOM 4343 N N . LEU B 1 272 ? -1.275 39.688 6.969 1 98.19 272 LEU B N 1
ATOM 4344 C CA . LEU B 1 272 ? -2.26 38.625 6.859 1 98.19 272 LEU B CA 1
ATOM 4345 C C . LEU B 1 272 ? -1.745 37.5 5.961 1 98.19 272 LEU B C 1
ATOM 4347 O O . LEU B 1 272 ? -1.326 37.75 4.828 1 98.19 272 LEU B O 1
ATOM 4351 N N . SER B 1 273 ? -1.726 36.312 6.473 1 98.62 273 SER B N 1
ATOM 4352 C CA . SER B 1 273 ? -1.218 35.188 5.695 1 98.62 273 SER B CA 1
ATOM 4353 C C . SER B 1 273 ? -2.133 33.969 5.82 1 98.62 273 SER B C 1
ATOM 4355 O O . SER B 1 273 ? -2.824 33.812 6.828 1 98.62 273 SER B O 1
ATOM 4357 N N . VAL B 1 274 ? -2.15 33.156 4.766 1 98.62 274 VAL B N 1
ATOM 4358 C CA . VAL B 1 274 ? -2.865 31.891 4.723 1 98.62 274 VAL B CA 1
ATOM 4359 C C . VAL B 1 274 ? -1.906 30.766 4.32 1 98.62 274 VAL B C 1
ATOM 4361 O O . VAL B 1 274 ? -1.127 30.922 3.377 1 98.62 274 VAL B O 1
ATOM 4364 N N . PHE B 1 275 ? -1.896 29.734 5.109 1 98.69 275 PHE B N 1
ATOM 4365 C CA . PHE B 1 275 ? -1.251 28.484 4.719 1 98.69 275 PHE B CA 1
ATOM 4366 C C . PHE B 1 275 ? -2.287 27.391 4.449 1 98.69 275 PHE B C 1
ATOM 4368 O O . PHE B 1 275 ? -3.004 26.969 5.355 1 98.69 275 PHE B O 1
ATOM 4375 N N . LYS B 1 276 ? -2.383 26.969 3.184 1 98.56 276 LYS B N 1
ATOM 4376 C CA . LYS B 1 276 ? -3.266 25.875 2.783 1 98.56 276 LYS B CA 1
ATOM 4377 C C . LYS B 1 276 ? -2.502 24.562 2.682 1 98.56 276 LYS B C 1
ATOM 4379 O O . LYS B 1 276 ? -1.546 24.453 1.912 1 98.56 276 LYS B O 1
ATOM 4384 N N . SER B 1 277 ? -2.965 23.672 3.467 1 97.5 277 SER B N 1
ATOM 4385 C CA . SER B 1 277 ? -2.342 22.344 3.475 1 97.5 277 SER B CA 1
ATOM 4386 C C . SER B 1 277 ? -3.311 21.281 2.992 1 97.5 277 SER B C 1
ATOM 4388 O O . SER B 1 277 ? -4.43 21.172 3.492 1 97.5 277 SER B O 1
ATOM 4390 N N . VAL B 1 278 ? -2.887 20.484 2 1 95.12 278 VAL B N 1
ATOM 4391 C CA . VAL B 1 278 ? -3.703 19.375 1.539 1 95.12 278 VAL B CA 1
ATOM 4392 C C . VAL B 1 278 ? -2.977 18.047 1.81 1 95.12 278 VAL B C 1
ATOM 4394 O O . VAL B 1 278 ? -3.566 16.969 1.69 1 95.12 278 VAL B O 1
ATOM 4397 N N . GLY B 1 279 ? -1.8 18.125 2.242 1 94.19 279 GLY B N 1
ATOM 4398 C CA . GLY B 1 279 ? -1.014 16.953 2.553 1 94.19 279 GLY B CA 1
ATOM 4399 C C . GLY B 1 279 ? -0.349 16.328 1.333 1 94.19 279 GLY B C 1
ATOM 4400 O O . GLY B 1 279 ? -0.861 16.453 0.218 1 94.19 279 GLY B O 1
ATOM 4401 N N . GLU B 1 280 ? 0.814 15.742 1.532 1 94.62 280 GLU B N 1
ATOM 4402 C CA . GLU B 1 280 ? 1.555 15.016 0.5 1 94.62 280 GLU B CA 1
ATOM 4403 C C . GLU B 1 280 ? 2.357 13.867 1.099 1 94.62 280 GLU B C 1
ATOM 4405 O O . GLU B 1 280 ? 2.684 13.883 2.287 1 94.62 280 GLU B O 1
ATOM 4410 N N . ALA B 1 281 ? 2.703 12.914 0.236 1 97.75 281 ALA B N 1
ATOM 4411 C CA . ALA B 1 281 ? 3.404 11.711 0.678 1 97.75 281 ALA B CA 1
ATOM 4412 C C . ALA B 1 281 ? 4.773 12.055 1.257 1 97.75 281 ALA B C 1
ATOM 4414 O O . ALA B 1 281 ? 5.254 11.383 2.174 1 97.75 281 ALA B O 1
ATOM 4415 N N . ALA B 1 282 ? 5.398 13.102 0.783 1 97.62 282 ALA B N 1
ATOM 4416 C CA . ALA B 1 282 ? 6.711 13.508 1.279 1 97.62 282 ALA B CA 1
ATOM 4417 C C . ALA B 1 282 ? 6.648 13.875 2.76 1 97.62 282 ALA B C 1
ATOM 4419 O O . ALA B 1 282 ? 7.613 13.672 3.498 1 97.62 282 ALA B O 1
ATOM 4420 N N . GLN B 1 283 ? 5.539 14.414 3.172 1 98.44 283 GLN B N 1
ATOM 4421 C CA . GLN B 1 283 ? 5.367 14.789 4.57 1 98.44 283 GLN B CA 1
ATOM 4422 C C . GLN B 1 283 ? 5.277 13.562 5.469 1 98.44 283 GLN B C 1
ATOM 4424 O O . GLN B 1 283 ? 5.801 13.562 6.582 1 98.44 283 GLN B O 1
ATOM 4429 N N . ASP B 1 284 ? 4.617 12.516 5.027 1 98.56 284 ASP B N 1
ATOM 4430 C CA . ASP B 1 284 ? 4.59 11.25 5.754 1 98.56 284 ASP B CA 1
ATOM 4431 C C . ASP B 1 284 ? 5.996 10.672 5.902 1 98.56 284 ASP B C 1
ATOM 4433 O O . ASP B 1 284 ? 6.391 10.25 6.992 1 98.56 284 ASP B O 1
ATOM 4437 N N . LEU B 1 285 ? 6.758 10.672 4.777 1 98.69 285 LEU B N 1
ATOM 4438 C CA . LEU B 1 285 ? 8.102 10.102 4.785 1 98.69 285 LEU B CA 1
ATOM 4439 C C . LEU B 1 285 ? 9.016 10.883 5.723 1 98.69 285 LEU B C 1
ATOM 4441 O O . LEU B 1 285 ? 9.766 10.297 6.504 1 98.69 285 LEU B O 1
ATOM 4445 N N . ALA B 1 286 ? 8.93 12.203 5.609 1 98.5 286 ALA B N 1
ATOM 4446 C CA . ALA B 1 286 ? 9.742 13.039 6.488 1 98.5 286 ALA B CA 1
ATOM 4447 C C . ALA B 1 286 ? 9.453 12.734 7.957 1 98.5 286 ALA B C 1
ATOM 4449 O O . ALA B 1 286 ? 10.375 12.641 8.773 1 98.5 286 ALA B O 1
ATOM 4450 N N . THR B 1 287 ? 8.219 12.586 8.266 1 98.56 287 THR B N 1
ATOM 4451 C CA . THR B 1 287 ? 7.816 12.273 9.633 1 98.56 287 THR B CA 1
ATOM 4452 C C . THR B 1 287 ? 8.328 10.898 10.047 1 98.56 287 THR B C 1
ATOM 4454 O O . THR B 1 287 ? 8.82 10.719 11.164 1 98.56 287 THR B O 1
ATOM 4457 N N . ALA B 1 288 ? 8.242 9.922 9.156 1 98.06 288 ALA B N 1
ATOM 4458 C CA . ALA B 1 288 ? 8.766 8.586 9.438 1 98.06 288 ALA B CA 1
ATOM 4459 C C . ALA B 1 288 ? 10.273 8.625 9.656 1 98.06 288 ALA B C 1
ATOM 4461 O O . ALA B 1 288 ? 10.805 7.883 10.492 1 98.06 288 ALA B O 1
ATOM 4462 N N . GLN B 1 289 ? 10.977 9.438 8.898 1 97.94 289 GLN B N 1
ATOM 4463 C CA . GLN B 1 289 ? 12.414 9.594 9.078 1 97.94 289 GLN B CA 1
ATOM 4464 C C . GLN B 1 289 ? 12.742 10.117 10.477 1 97.94 289 GLN B C 1
ATOM 4466 O O . GLN B 1 289 ? 13.656 9.625 11.133 1 97.94 289 GLN B O 1
ATOM 4471 N N . VAL B 1 290 ? 11.977 11.094 10.945 1 97.81 290 VAL B N 1
ATOM 4472 C CA . VAL B 1 290 ? 12.164 11.617 12.297 1 97.81 290 VAL B CA 1
ATOM 4473 C C . VAL B 1 290 ? 11.891 10.523 13.32 1 97.81 290 VAL B C 1
ATOM 4475 O O . VAL B 1 290 ? 12.617 10.391 14.312 1 97.81 290 VAL B O 1
ATOM 4478 N N . LEU B 1 291 ? 10.844 9.734 13.102 1 97.19 291 LEU B N 1
ATOM 4479 C CA . LEU B 1 291 ? 10.492 8.625 13.977 1 97.19 291 LEU B CA 1
ATOM 4480 C C . LEU B 1 291 ? 11.656 7.648 14.117 1 97.19 291 LEU B C 1
ATOM 4482 O O . LEU B 1 291 ? 12.023 7.266 15.234 1 97.19 291 LEU B O 1
ATOM 4486 N N . PHE B 1 292 ? 12.297 7.234 13.031 1 94.31 292 PHE B N 1
ATOM 4487 C CA . PHE B 1 292 ? 13.367 6.242 13.047 1 94.31 292 PHE B CA 1
ATOM 4488 C C . PHE B 1 292 ? 14.617 6.805 13.711 1 94.31 292 PHE B C 1
ATOM 4490 O O . PHE B 1 292 ? 15.359 6.078 14.375 1 94.31 292 PHE B O 1
ATOM 4497 N N . ASP B 1 293 ? 14.82 8.109 13.492 1 92.62 293 ASP B N 1
ATOM 4498 C CA . ASP B 1 293 ? 15.906 8.758 14.227 1 92.62 293 ASP B CA 1
ATOM 4499 C C . ASP B 1 293 ? 15.68 8.68 15.734 1 92.62 293 ASP B C 1
ATOM 4501 O O . ASP B 1 293 ? 16.625 8.492 16.5 1 92.62 293 ASP B O 1
ATOM 4505 N N . SER B 1 294 ? 14.477 8.844 16.109 1 90.81 294 SER B N 1
ATOM 4506 C CA . SER B 1 294 ? 14.117 8.828 17.531 1 90.81 294 SER B CA 1
ATOM 4507 C C . SER B 1 294 ? 14.234 7.426 18.109 1 90.81 294 SER B C 1
ATOM 4509 O O . SER B 1 294 ? 14.586 7.266 19.281 1 90.81 294 SER B O 1
ATOM 4511 N N . LEU B 1 295 ? 13.938 6.395 17.375 1 88.88 295 LEU B N 1
ATOM 4512 C CA . LEU B 1 295 ? 13.953 5.02 17.875 1 88.88 295 LEU B CA 1
ATOM 4513 C C . LEU B 1 295 ? 15.375 4.469 17.891 1 88.88 295 LEU B C 1
ATOM 4515 O O . LEU B 1 295 ? 15.695 3.59 18.703 1 88.88 295 LEU B O 1
ATOM 4519 N N . ASN B 1 296 ? 16.25 4.844 17 1 81.12 296 ASN B N 1
ATOM 4520 C CA . ASN B 1 296 ? 17.609 4.336 16.922 1 81.12 296 ASN B CA 1
ATOM 4521 C C . ASN B 1 296 ? 18.578 5.176 17.766 1 81.12 296 ASN B C 1
ATOM 4523 O O . ASN B 1 296 ? 19.719 4.781 17.984 1 81.12 296 ASN B O 1
ATOM 4527 N N . GLY B 1 297 ? 18.266 6.348 18.125 1 69.44 297 GLY B N 1
ATOM 4528 C CA . GLY B 1 297 ? 19.109 7.176 18.969 1 69.44 297 GLY B CA 1
ATOM 4529 C C . GLY B 1 297 ? 18.766 7.066 20.438 1 69.44 297 GLY B C 1
ATOM 4530 O O . GLY B 1 297 ? 17.734 6.504 20.812 1 69.44 297 GLY B O 1
#

InterPro domains:
  IPR003462 Ornithine cyclodeaminase/mu-crystallin [PF02423] (42-295)
  IPR003462 Ornithine cyclodeaminase/mu-crystallin [PIRSF001439] (8-293)
  IPR003462 Ornithine cyclodeaminase/mu-crystallin [PTHR13812] (1-295)
  IPR023401 Ornithine cyclodeaminase, N-terminal [G3DSA:3.30.1780.10] (28-291)
  IPR036291 NAD(P)-binding domain superfamily [SSF51735] (1-294)

Secondary structure (DSSP, 8-state):
-EEE-HHHHHHH--HHHHHHHHHHHHHH--B-PPPPEEEEETTEEEEEEEEE-SSEEEEEEEEE-GGGGGGTS-SEEEEEEEEETTT--EEEEEEHHHHHHHHHHHHHHHHHHHHS-TT--EEEEE--STTGGGHHHHHHTTS---EEEEE-SSHHHHHHHHHHHHHTT-EEEE-S-HHHHHTT-SEEEE----SS-SB-GGG-SS-EEEE-S--STT--SB-HHHHHHSEEEES-THHHHH-GGGTT--GGGEEEEHHHHH-TT----SS-EEEE----HHHHHHHHHHHHHHHH-/-EEE-HHHHHHH--HHHHHHHHHHHHHH--B-PPPPEEEEETTEEEEEEEEE-SSEEEEEEEEE-GGGGGGTS-SEEEEEEEEETTT--EEEEEEHHHHHHHHHHHHHHHHHHHHS-TT--EEEEE--STTGGGHHHHHHTTS---EEEEE-SSHHHHHHHHHHHHHTT-EEEE-S-HHHHHTT-SEEEE----SS-SB-GGG-SS-EEEE-S--STT--SB-HHHHHHSEEEES-THHHHH-GGGTT--GGGEEEEHHHHH-TT----SS-EEEE----HHHHHHHHHHHHHHHH-

Nearest PDB structures (foldseek):
  6t3e-assembly1_A  TM=9.384E-01  e=3.403E-29  Thermococcus litoralis DSM 5473
  1omo-assembly1_A  TM=9.140E-01  e=6.403E-27  Archaeoglobus fulgidus
  6rqa-assembly1_B  TM=8.958E-01  e=2.726E-23  Paracoccus denitrificans PD1222
  1x7d-assembly1_A  TM=8.930E-01  e=8.339E-23  Pseudomonas putida
  5yu0-assembly1_B  TM=8.613E-01  e=7.863E-23  Streptomyces pristinaespiralis

Foldseek 3Di:
DAEAELVNLCVLCQLLLLLVQLLVLVLVPWDWDDWDWDDPDPPKIWIWTWIADQAKIKIKIKIAAPCCVVVVDDRMAIKMWMAGNHPRHTDYIYRGLSLCLSLLLSLLLLLCLLAFDQQFAEEEQEDQDSNSLCNVSNNVSRHNHAEYEYEYPDQVSRVVSQVVVVVVPHNYDYDDDLLVVQLVGQEYEYADQALDEPAELVSHKFHEYEYRHFFALSGAHYDPNLLVVAAEEEADPSSCVGGNNNPPPDPVSHPYHSSLSSDPVRDYDGGYHYYYYNDHSSSSGSSVVSSVVSVVD/DAEAELVNLCVLCQLLLLLVQLLVLVLVPWDWDDWDWADPDPPKIWIWTWIADQAKIKIKIKIAAPCCVVVVDDRMAIKMWMAGNHPRHTDYIYRGLSLVLSLLLSLLLLLCLLAFDQQFAEEEQEDQDSNSLCNVSNNVSRHNHAEYEYEYPDQVSRVVSQVVVVVVPHNYDYDDDLLVVQLVGQEYEYADQALDEPAELVSHKFHEYEYRHFFALSGAHYDPNLLVVAAEEEADPSSCVGGNNNPPPDPVSHPYHSSLSSDPVRDYDGGHHYYYYNDHSSSSGSSVVSSVVSVVD

Sequence (594 aa):
MRLINADELRTALPYERLVRALPERLLAGAMTPQRPVFDLGHAASLLLMPAWSSNLGGVKIVHVTPENAMRRLPCVAASYLIFDGETHRHLALIDGEELTARRTAAVAAVAMNRLAKPDAARLLLIGSGRIASEIPFAFRAVRNLKSVSVFSPTRDNAETLVLRLIDAGFDAIVCEDIAQQIRYSDLIACATLSQTPWIEGRYLSDQHISLIGGFTPDMREADKDTLRRARVYIDTEAALGTAGDLEGLSGDQVAGQLRDLCDPMFKVDEGLSVFKSVGEAAQDLATAQVLFDSLNGMRLINADELRTALPYERLVRALPERLLAGAMTPQRPVFDLGHAASLLLMPAWSSNLGGVKIVHVTPENAMRRLPCVAASYLIFDGETHRHLALIDGEELTARRTAAVAAVAMNRLAKPDAARLLLIGSGRIASEIPFAFRAVRNLKSVSVFSPTRDNAETLVLRLIDAGFDAIVCEDIAQQIRYSDLIACATLSQTPWIEGRYLSDQHISLIGGFTPDMREADKDTLRRARVYIDTEAALGTAGDLEGLSGDQVAGQLRDLCDPMFKVDEGLSVFKSVGEAAQDLATAQVLFDSLNG